Protein AF-A0A7U9RV47-F1 (afdb_monomer)

Radius of gyration: 25.27 Å; Cα contacts (8 Å, |Δi|>4): 718; chains: 1; bounding box: 62×57×69 Å

Sequence (415 aa):
MGVFWNVAVFKKQHNVDVWEIVKEFAAGENVFFILLEECELCDCEGGSILSFNEYCYADDKFAKVLSQKLEGPVMVCSIYDDSFWDYYLYKNGMELDKFSTVPDCFEPIAEEEWDQWRGNAALLAREFGCSAESLSKHLYFWKDEMGDAWEVVDFLEALGFKFPDFDDTTWEDSDDELENLNDSSRTIREVYPSNQVRFYNDYFHDDYENFQKYLENKSKAKNPIDLVADVKVDMEFVVWVRVCEDGIMQQFSTNELTSEQIVQMMNETLNGRYTYFAADFLFQGKGIYVKRLKKKVYSPYHSTLVLHQGLGNFACLFFAGDSLCCYELIGNFYTYYYVDIKELQMLSVGNVMLPETIVFQERTGIDRALHMLFSHLEYADKHLKKSSLWSAQNVFPGGRNNYNRWRRELGLLED

Foldseek 3Di:
DAFKWKKKFDAAFDPADLLVVLVVCCPDPNPQPFDSVQWDWDAFPLHIMITTDSSGNCDLVVLLVSQLRGAAKMKMKIDDRQFWIKIWIDHNNDTDAIAILAPCLQHDDDPVCNVRRQTDLVSLCVRRVFDSVQLNVLRHHDDPDDDGRCVVQVNCVRSRNAADDDDPPDDDDPPVPPVPPDPDDDDDDDDDDDDDDDDPDDPPPVPPVVVVVVCVVVLPPPDQQDQLVQFFADLVFWAKKWFAAPNDIDIDGSVGDHRSRLSVRVVCCLVPRTQKIKTKTKAWADWDQDPSNRDTRIHIFIKMWMWGADPLKIWTWIQDGVQLKIKTFFQDPCCVPPPDPVPFDWDDGRPATDTPRRIHNDCRLVSVVNSVCSVQVNPNVVVRVPDPRIDIDRLPDPPVSSSVVVCVNRPNDDD

pLDDT: mean 77.65, std 20.01, range [22.5, 98.31]

Structure (mmCIF, N/CA/C/O backbone):
data_AF-A0A7U9RV47-F1
#
_entry.id   AF-A0A7U9RV47-F1
#
loop_
_atom_site.group_PDB
_atom_site.id
_atom_site.type_symbol
_atom_site.label_atom_id
_atom_site.label_alt_id
_atom_site.label_comp_id
_atom_site.label_asym_id
_atom_site.label_entity_id
_atom_site.label_seq_id
_atom_site.pdbx_PDB_ins_code
_atom_site.Cartn_x
_atom_site.Cartn_y
_atom_site.Cartn_z
_atom_site.occupancy
_atom_site.B_iso_or_equiv
_atom_site.auth_seq_id
_atom_site.auth_comp_id
_atom_site.auth_asym_id
_atom_site.auth_atom_id
_atom_site.pdbx_PDB_model_num
ATOM 1 N N . MET A 1 1 ? -0.040 11.877 -3.008 1.00 44.81 1 MET A N 1
ATOM 2 C CA . MET A 1 1 ? -0.041 10.746 -2.074 1.00 44.81 1 MET A CA 1
ATOM 3 C C . MET A 1 1 ? -0.832 11.146 -0.860 1.00 44.81 1 MET A C 1
ATOM 5 O O . MET A 1 1 ? -0.455 12.115 -0.209 1.00 44.81 1 MET A O 1
ATOM 9 N N . GLY A 1 2 ? -1.940 10.479 -0.622 1.00 50.16 2 GLY A N 1
ATOM 10 C CA . GLY A 1 2 ? -2.659 10.502 0.635 1.00 50.16 2 GLY A CA 1
ATOM 11 C C . GLY A 1 2 ? -2.173 9.390 1.558 1.00 50.16 2 GLY A C 1
ATOM 12 O O . GLY A 1 2 ? -1.308 8.593 1.202 1.00 50.16 2 GLY A O 1
ATOM 13 N N . VAL A 1 3 ? -2.704 9.394 2.773 1.00 59.09 3 VAL A N 1
ATOM 14 C CA . VAL A 1 3 ? -2.268 8.526 3.869 1.00 59.09 3 VAL A CA 1
ATOM 15 C C . VAL A 1 3 ? -3.011 7.197 3.839 1.00 59.09 3 VAL A C 1
ATOM 17 O O . VAL A 1 3 ? -4.231 7.188 3.659 1.00 59.09 3 VAL A O 1
ATOM 20 N N . PHE A 1 4 ? -2.289 6.095 4.064 1.00 71.31 4 PHE A N 1
ATOM 21 C CA . PHE A 1 4 ? -2.884 4.798 4.377 1.00 71.31 4 PHE A CA 1
ATOM 22 C C . PHE A 1 4 ? -2.679 4.509 5.854 1.00 71.31 4 PHE A C 1
ATOM 24 O O . PHE A 1 4 ? -1.574 4.226 6.302 1.00 71.31 4 PHE A O 1
ATOM 31 N N . TRP A 1 5 ? -3.748 4.594 6.634 1.00 83.69 5 TRP A N 1
ATOM 32 C CA . TRP A 1 5 ? -3.661 4.384 8.073 1.00 83.69 5 TRP A CA 1
ATOM 33 C C . TRP A 1 5 ? -4.549 3.225 8.482 1.00 83.69 5 TRP A C 1
ATOM 35 O O . TRP A 1 5 ? -5.751 3.282 8.254 1.00 83.69 5 TRP A O 1
ATOM 45 N N . ASN A 1 6 ? -3.958 2.196 9.090 1.00 87.81 6 ASN A N 1
ATOM 46 C CA . ASN A 1 6 ? -4.654 0.986 9.513 1.00 87.81 6 ASN A CA 1
ATOM 47 C C . ASN A 1 6 ? -4.497 0.782 11.019 1.00 87.81 6 ASN A C 1
ATOM 49 O O . ASN A 1 6 ? -3.383 0.804 11.553 1.00 87.81 6 ASN A O 1
ATOM 53 N N . VAL A 1 7 ? -5.609 0.522 11.700 1.00 93.44 7 VAL A N 1
ATOM 54 C CA . VAL A 1 7 ? -5.612 0.246 13.136 1.00 93.44 7 VAL A CA 1
ATOM 55 C C . VAL A 1 7 ? -6.613 -0.849 13.478 1.00 93.44 7 VAL A C 1
ATOM 57 O O . VAL A 1 7 ? -7.729 -0.868 12.970 1.00 93.44 7 VAL A O 1
ATOM 60 N N . ALA A 1 8 ? -6.232 -1.751 14.377 1.00 95.88 8 ALA A N 1
ATOM 61 C CA . ALA A 1 8 ? -7.149 -2.684 15.013 1.00 95.88 8 ALA A CA 1
ATOM 62 C C . ALA A 1 8 ? -7.415 -2.257 16.457 1.00 95.88 8 ALA A C 1
ATOM 64 O O . ALA A 1 8 ? -6.487 -1.969 17.213 1.00 95.88 8 ALA A O 1
ATOM 65 N N . VAL A 1 9 ? -8.680 -2.271 16.862 1.00 96.69 9 VAL A N 1
ATOM 66 C CA . VAL A 1 9 ? -9.099 -2.037 18.244 1.00 96.69 9 VAL A CA 1
ATOM 67 C C . VAL A 1 9 ? -9.907 -3.213 18.772 1.00 96.69 9 VAL A C 1
ATOM 69 O O . VAL A 1 9 ? -10.769 -3.779 18.095 1.00 96.69 9 VAL A O 1
ATOM 72 N N . PHE A 1 10 ? -9.602 -3.616 20.000 1.00 96.50 10 PHE A N 1
ATOM 73 C CA . PHE A 1 10 ? -10.210 -4.773 20.651 1.00 96.50 10 PHE A CA 1
ATOM 74 C C . PHE A 1 10 ? -10.107 -4.644 22.168 1.00 96.50 10 PHE A C 1
ATOM 76 O O . PHE A 1 10 ? -9.301 -3.882 22.693 1.00 96.50 10 PHE A O 1
ATOM 83 N N . LYS A 1 11 ? -10.940 -5.378 22.910 1.00 93.50 11 LYS A N 1
ATOM 84 C CA . LYS A 1 11 ? -10.902 -5.349 24.383 1.00 93.50 11 LYS A CA 1
ATOM 85 C C . LYS A 1 11 ? -9.581 -5.900 24.916 1.00 93.50 11 LYS A C 1
ATOM 87 O O . LYS A 1 11 ? -8.905 -6.656 24.229 1.00 93.50 11 LYS A O 1
ATOM 92 N N . LYS A 1 12 ? -9.236 -5.572 26.164 1.00 92.62 12 LYS A N 1
ATOM 93 C CA . LYS A 1 12 ? -8.026 -6.111 26.802 1.00 92.62 12 LYS A CA 1
ATOM 94 C C . LYS A 1 12 ? -8.030 -7.635 26.772 1.00 92.62 12 LYS A C 1
ATOM 96 O O . LYS A 1 12 ? -9.023 -8.263 27.133 1.00 92.62 12 LYS A O 1
ATOM 101 N N . GLN A 1 13 ? -6.908 -8.192 26.345 1.00 92.44 13 GLN A N 1
ATOM 102 C CA . GLN A 1 13 ? -6.706 -9.627 26.215 1.00 92.44 13 GLN A CA 1
ATOM 103 C C . GLN A 1 13 ? -6.161 -10.180 27.533 1.00 92.44 13 GLN A C 1
ATOM 105 O O . GLN A 1 13 ? -5.263 -9.586 28.131 1.00 92.44 13 GLN A O 1
ATOM 110 N N . HIS A 1 14 ? -6.713 -11.296 28.010 1.00 89.75 14 HIS A N 1
ATOM 111 C CA . HIS A 1 14 ? -6.311 -11.882 29.292 1.00 89.75 14 HIS A CA 1
ATOM 112 C C . HIS A 1 14 ? -5.525 -13.181 29.138 1.00 89.75 14 HIS A C 1
ATOM 114 O O . HIS A 1 14 ? -4.606 -13.428 29.917 1.00 89.75 14 HIS A O 1
ATOM 120 N N . ASN A 1 15 ? -5.879 -14.008 28.155 1.00 87.44 15 ASN A N 1
ATOM 121 C CA . ASN A 1 15 ? -5.286 -15.334 27.965 1.00 87.44 15 ASN A CA 1
ATOM 122 C C . ASN A 1 15 ? -4.485 -15.451 26.667 1.00 87.44 15 ASN A C 1
ATOM 124 O O . ASN A 1 15 ? -4.010 -16.537 26.336 1.00 87.44 15 ASN A O 1
ATOM 128 N N . VAL A 1 16 ? -4.366 -14.354 25.924 1.00 90.44 16 VAL A N 1
ATOM 129 C CA . VAL A 1 16 ? -3.794 -14.325 24.584 1.00 90.44 16 VAL A CA 1
ATOM 130 C C . VAL A 1 16 ? -2.695 -13.273 24.531 1.00 90.44 16 VAL A C 1
ATOM 132 O O . VAL A 1 16 ? -2.900 -12.137 24.955 1.00 90.44 16 VAL A O 1
ATOM 135 N N . ASP A 1 17 ? -1.537 -13.659 23.999 1.00 93.12 17 ASP A N 1
ATOM 136 C CA . ASP A 1 17 ? -0.466 -12.724 23.672 1.00 93.12 17 ASP A CA 1
ATOM 137 C C . ASP A 1 17 ? -0.693 -12.179 22.258 1.00 93.12 17 ASP A C 1
ATOM 139 O O . ASP A 1 17 ? -0.588 -12.905 21.266 1.00 93.12 17 ASP A O 1
ATOM 143 N N . VAL A 1 18 ? -1.028 -10.892 22.180 1.00 93.38 18 VAL A N 1
ATOM 144 C CA . VAL A 1 18 ? -1.275 -10.197 20.913 1.00 93.38 18 VAL A CA 1
ATOM 145 C C . VAL A 1 18 ? -0.036 -10.249 20.022 1.00 93.38 18 VAL A C 1
ATOM 147 O O . VAL A 1 18 ? -0.164 -10.500 18.828 1.00 93.38 18 VAL A O 1
ATOM 150 N N . TRP A 1 19 ? 1.166 -10.069 20.576 1.00 93.50 19 TRP A N 1
ATOM 151 C CA . TRP A 1 19 ? 2.389 -9.999 19.777 1.00 93.50 19 TRP A CA 1
ATOM 152 C C . TRP A 1 19 ? 2.755 -11.334 19.144 1.00 93.50 19 TRP A C 1
ATOM 154 O O . TRP A 1 19 ? 3.261 -11.350 18.025 1.00 93.50 19 TRP A O 1
ATOM 164 N N . GLU A 1 20 ? 2.472 -12.451 19.810 1.00 93.25 20 GLU A N 1
ATOM 165 C CA . GLU A 1 20 ? 2.665 -13.773 19.208 1.00 93.25 20 GLU A CA 1
ATOM 166 C C . GLU A 1 20 ? 1.731 -13.991 18.009 1.00 93.25 20 GLU A C 1
ATOM 168 O O . GLU A 1 20 ? 2.151 -14.569 17.010 1.00 93.25 20 GLU A O 1
ATOM 173 N N . ILE A 1 21 ? 0.508 -13.448 18.048 1.00 93.44 21 ILE A N 1
ATOM 174 C CA . ILE A 1 21 ? -0.413 -13.479 16.901 1.00 93.44 21 ILE A CA 1
ATOM 175 C C . ILE A 1 21 ? 0.097 -12.597 15.759 1.00 93.44 21 ILE A C 1
ATOM 177 O O . ILE A 1 21 ? 0.108 -13.036 14.611 1.00 93.44 21 ILE A O 1
ATOM 181 N N . VAL A 1 22 ? 0.541 -11.368 16.049 1.00 91.06 22 VAL A N 1
ATOM 182 C CA . VAL A 1 22 ? 1.071 -10.476 15.000 1.00 91.06 22 VAL A CA 1
ATOM 183 C C . VAL A 1 22 ? 2.312 -11.093 14.346 1.00 91.06 22 VAL A C 1
ATOM 185 O O . VAL A 1 22 ? 2.424 -11.085 13.123 1.00 91.06 22 VAL A O 1
ATOM 188 N N . LYS A 1 23 ? 3.209 -11.707 15.131 1.00 91.00 23 LYS A N 1
ATOM 189 C CA . LYS A 1 23 ? 4.365 -12.456 14.606 1.00 91.00 23 LYS A CA 1
ATOM 190 C C . LYS A 1 23 ? 3.951 -13.639 13.739 1.00 91.00 23 LYS A C 1
ATOM 192 O O . LYS A 1 23 ? 4.592 -13.880 12.723 1.00 91.00 23 LYS A O 1
ATOM 197 N N . GLU A 1 24 ? 2.905 -14.372 14.124 1.00 90.50 24 GLU A N 1
ATOM 198 C CA . GLU A 1 24 ? 2.354 -15.468 13.318 1.00 90.50 24 GLU A CA 1
ATOM 199 C C . GLU A 1 24 ? 1.878 -14.957 11.950 1.00 90.50 24 GLU A C 1
ATOM 201 O O . GLU A 1 24 ? 2.196 -15.567 10.934 1.00 90.50 24 GLU A O 1
ATOM 206 N N . PHE A 1 25 ? 1.173 -13.821 11.908 1.00 85.50 25 PHE A N 1
ATOM 207 C CA . PHE A 1 25 ? 0.690 -13.226 10.656 1.00 85.50 25 PHE A CA 1
ATOM 208 C C . PHE A 1 25 ? 1.792 -12.600 9.795 1.00 85.50 25 PHE A C 1
ATOM 210 O O . PHE A 1 25 ? 1.687 -12.635 8.571 1.00 85.50 25 PHE A O 1
ATOM 217 N N . ALA A 1 26 ? 2.849 -12.072 10.414 1.00 80.81 26 ALA A N 1
ATOM 218 C CA . ALA A 1 26 ? 4.015 -11.541 9.710 1.00 80.81 26 ALA A CA 1
ATOM 219 C C . ALA A 1 26 ? 4.980 -12.639 9.212 1.00 80.81 26 ALA A C 1
ATOM 221 O O . ALA A 1 26 ? 5.882 -12.360 8.423 1.00 80.81 26 ALA A O 1
ATOM 222 N N . ALA A 1 27 ? 4.831 -13.885 9.674 1.00 76.38 27 ALA A N 1
ATOM 223 C CA . ALA A 1 27 ? 5.689 -14.999 9.283 1.00 76.38 27 ALA A CA 1
ATOM 224 C C . ALA A 1 27 ? 5.251 -15.653 7.955 1.00 76.38 27 ALA A C 1
ATOM 226 O O . ALA A 1 27 ? 4.085 -15.628 7.563 1.00 76.38 27 ALA A O 1
ATOM 227 N N . GLY A 1 28 ? 6.191 -16.316 7.274 1.00 73.88 28 GLY A N 1
ATOM 228 C CA . GLY A 1 28 ? 5.912 -17.056 6.037 1.00 73.88 28 GLY A CA 1
ATOM 229 C C . GLY A 1 28 ? 5.683 -16.136 4.836 1.00 73.88 28 GLY A C 1
ATOM 230 O O . GLY A 1 28 ? 6.508 -15.271 4.568 1.00 73.88 28 GLY A O 1
ATOM 231 N N . GLU A 1 29 ? 4.583 -16.340 4.105 1.00 65.00 29 GLU A N 1
ATOM 232 C CA . GLU A 1 29 ? 4.224 -15.540 2.918 1.00 65.00 29 GLU A CA 1
ATOM 233 C C . GLU A 1 29 ? 3.811 -14.096 3.253 1.00 65.00 29 GLU A C 1
ATOM 235 O O . GLU A 1 29 ? 3.704 -13.288 2.336 1.00 65.00 29 GLU A O 1
ATOM 240 N N . ASN A 1 30 ? 3.587 -13.771 4.539 1.00 73.00 30 ASN A N 1
ATOM 241 C CA . ASN A 1 30 ? 3.164 -12.450 5.024 1.00 73.00 30 ASN A CA 1
ATOM 242 C C . ASN A 1 30 ? 2.095 -11.810 4.122 1.00 73.00 30 ASN A C 1
ATOM 244 O O . ASN A 1 30 ? 2.255 -10.707 3.602 1.00 73.00 30 ASN A O 1
ATOM 248 N N . VAL A 1 31 ? 0.990 -12.534 3.928 1.00 71.81 31 VAL A N 1
ATOM 249 C CA . VAL A 1 31 ? -0.105 -12.148 3.020 1.00 71.81 31 VAL A CA 1
ATOM 250 C C . VAL A 1 31 ? -0.736 -10.793 3.360 1.00 71.81 31 VAL A C 1
ATOM 252 O O . VAL A 1 31 ? -1.388 -10.192 2.512 1.00 71.81 31 VAL A O 1
ATOM 255 N N . PHE A 1 32 ? -0.539 -10.316 4.592 1.00 73.56 32 PHE A N 1
ATOM 256 C CA . PHE A 1 32 ? -1.036 -9.033 5.079 1.00 73.56 32 PHE A CA 1
ATOM 257 C C . PHE A 1 32 ? 0.012 -7.916 5.029 1.00 73.56 32 PHE A C 1
ATOM 259 O O . PHE A 1 32 ? -0.303 -6.795 5.407 1.00 73.56 32 PHE A O 1
ATOM 266 N N . PHE A 1 33 ? 1.237 -8.192 4.570 1.00 69.88 33 PHE A N 1
ATOM 267 C CA . PHE A 1 33 ? 2.335 -7.223 4.486 1.00 69.88 33 PHE A CA 1
ATOM 268 C C . PHE A 1 33 ? 2.635 -6.511 5.815 1.00 69.88 33 PHE A C 1
ATOM 270 O O . PHE A 1 33 ? 2.919 -5.316 5.838 1.00 69.88 33 PHE A O 1
ATOM 277 N N . ILE A 1 34 ? 2.571 -7.239 6.930 1.00 76.44 34 ILE A N 1
ATOM 278 C CA . ILE A 1 34 ? 2.836 -6.700 8.267 1.00 76.44 34 ILE A CA 1
ATOM 279 C C . ILE A 1 34 ? 4.344 -6.525 8.464 1.00 76.44 34 ILE A C 1
ATOM 281 O O . ILE A 1 34 ? 5.099 -7.488 8.321 1.00 76.44 34 ILE A O 1
ATOM 285 N N . LEU A 1 35 ? 4.768 -5.322 8.853 1.00 77.38 35 LEU A N 1
ATOM 286 C CA . LEU A 1 35 ? 6.134 -5.024 9.297 1.00 77.38 35 LEU A CA 1
ATOM 287 C C . LEU A 1 35 ? 6.144 -4.897 10.824 1.00 77.38 35 LEU A C 1
ATOM 289 O O . LEU A 1 35 ? 5.537 -3.983 11.383 1.00 77.38 35 LEU A O 1
ATOM 293 N N . LEU A 1 36 ? 6.789 -5.841 11.516 1.00 81.50 36 LEU A N 1
ATOM 294 C CA . LEU A 1 36 ? 6.708 -5.950 12.981 1.00 81.50 36 LEU A CA 1
ATOM 295 C C . LEU A 1 36 ? 7.310 -4.737 13.694 1.00 81.50 36 LEU A C 1
ATOM 297 O O . LEU A 1 36 ? 6.787 -4.303 14.716 1.00 81.50 36 LEU A O 1
ATOM 301 N N . GLU A 1 37 ? 8.395 -4.201 13.150 1.00 80.94 37 GLU A N 1
ATOM 302 C CA . GLU A 1 37 ? 9.115 -3.023 13.628 1.00 80.94 37 GLU A CA 1
ATOM 303 C C . GLU A 1 37 ? 8.313 -1.719 13.525 1.00 80.94 37 GLU A C 1
ATOM 305 O O . GLU A 1 37 ? 8.611 -0.771 14.248 1.00 80.94 37 GLU A O 1
ATOM 310 N N . GLU A 1 38 ? 7.284 -1.684 12.676 1.00 78.12 38 GLU A N 1
ATOM 311 C CA . GLU A 1 38 ? 6.388 -0.536 12.489 1.00 78.12 38 GLU A CA 1
ATOM 312 C C . GLU A 1 38 ? 5.027 -0.727 13.179 1.00 78.12 38 GLU A C 1
ATOM 314 O O . GLU A 1 38 ? 4.178 0.165 13.157 1.00 78.12 38 GLU A O 1
ATOM 319 N N . CYS A 1 39 ? 4.796 -1.886 13.801 1.00 86.56 39 CYS A N 1
ATOM 320 C CA . CYS A 1 39 ? 3.589 -2.124 14.577 1.00 86.56 39 CYS A CA 1
ATOM 321 C C . CYS A 1 39 ? 3.717 -1.512 15.977 1.00 86.56 39 CYS A C 1
ATOM 323 O O . CYS A 1 39 ? 4.729 -1.668 16.661 1.00 86.56 39 CYS A O 1
ATOM 325 N N . GLU A 1 40 ? 2.644 -0.890 16.458 1.00 89.19 40 GLU A N 1
ATOM 326 C CA . GLU A 1 40 ? 2.582 -0.327 17.807 1.00 89.19 40 GLU A CA 1
ATOM 327 C C . GLU A 1 40 ? 1.350 -0.854 18.538 1.00 89.19 40 GLU A C 1
ATOM 329 O O . GLU A 1 40 ? 0.223 -0.697 18.070 1.00 89.19 40 GLU A O 1
ATOM 334 N N . LEU A 1 41 ? 1.556 -1.445 19.716 1.00 92.06 41 LEU A N 1
ATOM 335 C CA . LEU A 1 41 ? 0.477 -1.875 20.601 1.00 92.06 41 LEU A CA 1
ATOM 336 C C . LEU A 1 41 ? 0.392 -0.933 21.803 1.00 92.06 41 LEU A C 1
ATOM 338 O O . LEU A 1 41 ? 1.345 -0.809 22.573 1.00 92.06 41 LEU A O 1
ATOM 342 N N . CYS A 1 42 ? -0.765 -0.303 21.985 1.00 90.88 42 CYS A N 1
ATOM 343 C CA . CYS A 1 42 ? -1.043 0.595 23.097 1.00 90.88 42 CYS A CA 1
ATOM 344 C C . CYS A 1 42 ? -2.299 0.153 23.853 1.00 90.88 42 CYS A C 1
ATOM 346 O O . CYS A 1 42 ? -3.328 -0.132 23.246 1.00 90.88 42 CYS A O 1
ATOM 348 N N . ASP A 1 43 ? -2.239 0.145 25.183 1.00 90.06 43 ASP A N 1
ATOM 349 C CA . ASP A 1 43 ? -3.409 -0.094 26.025 1.00 90.06 43 ASP A CA 1
ATOM 350 C C . ASP A 1 43 ? -4.059 1.222 26.454 1.00 90.06 43 ASP A C 1
ATOM 352 O O . ASP A 1 43 ? -3.398 2.166 26.886 1.00 90.06 43 ASP A O 1
ATOM 356 N N . CYS A 1 44 ? -5.386 1.244 26.423 1.00 87.81 44 CYS A N 1
ATOM 357 C CA . CYS A 1 44 ? -6.215 2.364 26.843 1.00 87.81 44 CYS A CA 1
ATOM 358 C C . CYS A 1 44 ? -7.337 1.882 27.785 1.00 87.81 44 CYS A C 1
ATOM 360 O O . CYS A 1 44 ? -7.316 0.755 28.297 1.00 87.81 44 CYS A O 1
ATOM 362 N N . GLU A 1 45 ? -8.304 2.750 28.088 1.00 84.19 45 GLU A N 1
ATOM 363 C CA . GLU A 1 45 ? -9.445 2.394 28.940 1.00 84.19 45 GLU A CA 1
ATOM 364 C C . GLU A 1 45 ? -10.383 1.396 28.241 1.00 84.19 45 GLU A C 1
ATOM 366 O O . GLU A 1 45 ? -10.752 0.388 28.844 1.00 84.19 45 GLU A O 1
ATOM 371 N N . GLY A 1 46 ? -10.703 1.627 26.961 1.00 84.88 46 GLY A N 1
ATOM 372 C CA . GLY A 1 46 ? -11.605 0.782 26.169 1.00 84.88 46 GLY A CA 1
ATOM 373 C C . GLY A 1 46 ? -11.027 -0.574 25.748 1.00 84.88 46 GLY A C 1
ATOM 374 O O . GLY A 1 46 ? -11.781 -1.493 25.420 1.00 84.88 46 GLY A O 1
ATOM 375 N N . GLY A 1 47 ? -9.704 -0.740 25.799 1.00 92.81 47 GLY A N 1
ATOM 376 C CA . GLY A 1 47 ? -9.043 -1.964 25.362 1.00 92.81 47 GLY A CA 1
ATOM 377 C C . GLY A 1 47 ? -7.610 -1.730 24.913 1.00 92.81 47 GLY A C 1
ATOM 378 O O . GLY A 1 47 ? -6.889 -0.948 25.529 1.00 92.81 47 GLY A O 1
ATOM 379 N N . SER A 1 48 ? -7.223 -2.401 23.840 1.00 94.88 48 SER A N 1
ATOM 380 C CA . SER A 1 48 ? -5.931 -2.260 23.183 1.00 94.88 48 SER A CA 1
ATOM 381 C C . SER A 1 48 ? -6.130 -1.719 21.766 1.00 94.88 48 SER A C 1
ATOM 383 O O . SER A 1 48 ? -7.128 -2.017 21.104 1.00 94.88 48 SER A O 1
ATOM 385 N N . ILE A 1 49 ? -5.175 -0.909 21.329 1.00 95.12 49 ILE A N 1
ATOM 386 C CA . ILE A 1 49 ? -5.067 -0.312 20.002 1.00 95.12 49 ILE A CA 1
ATOM 387 C C . ILE A 1 49 ? -3.789 -0.870 19.383 1.00 95.12 49 ILE A C 1
ATOM 389 O O . ILE A 1 49 ? -2.704 -0.665 19.925 1.00 95.12 49 ILE A O 1
ATOM 393 N N . LEU A 1 50 ? -3.918 -1.578 18.268 1.00 94.00 50 LEU A N 1
ATOM 394 C CA . LEU A 1 50 ? -2.810 -2.106 17.485 1.00 94.00 50 LEU A CA 1
ATOM 395 C C . LEU A 1 50 ? -2.730 -1.322 16.174 1.00 94.00 50 LEU A C 1
ATOM 397 O O . LEU A 1 50 ? -3.589 -1.474 15.309 1.00 94.00 50 LEU A O 1
ATOM 401 N N . SER A 1 51 ? -1.727 -0.458 16.054 1.00 90.38 51 SER A N 1
ATOM 402 C CA . SER A 1 51 ? -1.429 0.269 14.817 1.00 90.38 51 SER A CA 1
ATOM 403 C C . SER A 1 51 ? -0.507 -0.573 13.946 1.00 90.38 51 SER A C 1
ATOM 405 O O . SER A 1 51 ? 0.406 -1.215 14.470 1.00 90.38 51 SER A O 1
ATOM 407 N N . PHE A 1 52 ? -0.740 -0.555 12.637 1.00 84.56 52 PHE A N 1
ATOM 408 C CA . PHE A 1 52 ? 0.067 -1.283 11.659 1.00 84.56 52 PHE A CA 1
ATOM 409 C C . PHE A 1 52 ? 0.852 -0.326 10.764 1.00 84.56 52 PHE A C 1
ATOM 411 O O . PHE A 1 52 ? 0.561 0.871 10.708 1.00 84.56 52 PHE A O 1
ATOM 418 N N . ASN A 1 53 ? 1.798 -0.886 10.012 1.00 72.50 53 ASN A N 1
ATOM 419 C CA . ASN A 1 53 ? 2.425 -0.198 8.894 1.00 72.50 53 ASN A CA 1
ATOM 420 C C . ASN A 1 53 ? 1.387 0.200 7.830 1.00 72.50 53 ASN A C 1
ATOM 422 O O . ASN A 1 53 ? 0.359 -0.459 7.650 1.00 72.50 53 ASN A O 1
ATOM 426 N N . GLU A 1 54 ? 1.676 1.264 7.085 1.00 60.72 54 GLU A N 1
ATOM 427 C CA . GLU A 1 54 ? 0.736 1.849 6.117 1.00 60.72 54 GLU A CA 1
ATOM 428 C C . GLU A 1 54 ? 0.296 0.882 5.004 1.00 60.72 54 GLU A C 1
ATOM 430 O O . GLU A 1 54 ? -0.833 0.951 4.522 1.00 60.72 54 GLU A O 1
ATOM 435 N N . TYR A 1 55 ? 1.166 -0.056 4.620 1.00 60.88 55 TYR A N 1
ATOM 436 C CA . TYR A 1 55 ? 0.892 -1.059 3.582 1.00 60.88 55 TYR A CA 1
ATOM 437 C C . TYR A 1 55 ? 0.278 -2.356 4.087 1.00 60.88 55 TYR A C 1
ATOM 439 O O . TYR A 1 55 ? 0.072 -3.272 3.287 1.00 60.88 55 TYR A O 1
ATOM 447 N N . CYS A 1 56 ? -0.037 -2.437 5.379 1.00 69.25 56 CYS A N 1
ATOM 448 C CA . CYS A 1 56 ? -0.752 -3.580 5.911 1.00 69.25 56 CYS A CA 1
ATOM 449 C C . CYS A 1 56 ? -2.083 -3.749 5.161 1.00 69.25 56 CYS A C 1
ATOM 451 O O . CYS A 1 56 ? -2.890 -2.820 5.075 1.00 69.25 56 CYS A O 1
ATOM 453 N N . TYR A 1 57 ? -2.315 -4.942 4.617 1.00 68.44 57 TYR A N 1
ATOM 454 C CA . TYR A 1 57 ? -3.587 -5.337 4.015 1.00 68.44 57 TYR A CA 1
ATOM 455 C C . TYR A 1 57 ? -4.597 -5.623 5.133 1.00 68.44 57 TYR A C 1
ATOM 457 O O . TYR A 1 57 ? -4.933 -6.769 5.424 1.00 68.44 57 TYR A O 1
ATOM 465 N N . ALA A 1 58 ? -5.058 -4.564 5.795 1.00 72.50 58 ALA A N 1
ATOM 466 C CA . ALA A 1 58 ? -5.985 -4.631 6.918 1.00 72.50 58 ALA A CA 1
ATOM 467 C C . ALA A 1 58 ? -7.453 -4.719 6.444 1.00 72.50 58 ALA A C 1
ATOM 469 O O . ALA A 1 58 ? -8.315 -3.972 6.894 1.00 72.50 58 ALA A O 1
ATOM 470 N N . ASP A 1 59 ? -7.724 -5.626 5.504 1.00 75.44 59 ASP A N 1
ATOM 471 C CA . ASP A 1 59 ? -9.042 -5.825 4.898 1.00 75.44 59 ASP A CA 1
ATOM 472 C C . ASP A 1 59 ? -10.005 -6.643 5.793 1.00 75.44 59 ASP A C 1
ATOM 474 O O . ASP A 1 59 ? -9.715 -6.992 6.947 1.00 75.44 59 ASP A O 1
ATOM 478 N N . ASP A 1 60 ? -11.179 -6.980 5.253 1.00 85.25 60 ASP A N 1
ATOM 479 C CA . ASP A 1 60 ? -12.177 -7.817 5.923 1.00 85.25 60 ASP A CA 1
ATOM 480 C C . ASP A 1 60 ? -11.607 -9.182 6.350 1.00 85.25 60 ASP A C 1
ATOM 482 O O . ASP A 1 60 ? -11.921 -9.690 7.436 1.00 85.25 60 ASP A O 1
ATOM 486 N N . LYS A 1 61 ? -10.723 -9.775 5.534 1.00 87.25 61 LYS A N 1
ATOM 487 C CA . LYS A 1 61 ? -10.065 -11.049 5.843 1.00 87.25 61 LYS A CA 1
ATOM 488 C C . LYS A 1 61 ? -9.131 -10.889 7.026 1.00 87.25 61 LYS A C 1
ATOM 490 O O . LYS A 1 61 ? -9.134 -11.772 7.888 1.00 87.25 61 LYS A O 1
ATOM 495 N N . PHE A 1 62 ? -8.374 -9.796 7.095 1.00 89.00 62 PHE A N 1
ATOM 496 C CA . PHE A 1 62 ? -7.505 -9.518 8.232 1.00 89.00 62 PHE A CA 1
ATOM 497 C C . PHE A 1 62 ? -8.309 -9.383 9.532 1.00 89.00 62 PHE A C 1
ATOM 499 O O . PHE A 1 62 ? -8.042 -10.101 10.502 1.00 89.00 62 PHE A O 1
ATOM 506 N N . ALA A 1 63 ? -9.366 -8.561 9.534 1.00 93.69 63 ALA A N 1
ATOM 507 C CA . ALA A 1 63 ? -10.262 -8.411 10.685 1.00 93.69 63 ALA A CA 1
ATOM 508 C C . ALA A 1 63 ? -10.847 -9.762 11.133 1.00 93.69 63 ALA A C 1
ATOM 510 O O . ALA A 1 63 ? -10.872 -10.100 12.325 1.00 93.69 63 ALA A O 1
ATOM 511 N N . LYS A 1 64 ? -11.259 -10.585 10.164 1.00 95.19 64 LYS A N 1
ATOM 512 C CA . LYS A 1 64 ? -11.791 -11.924 10.398 1.00 95.19 64 LYS A CA 1
ATOM 513 C C . LYS A 1 64 ? -10.784 -12.843 11.077 1.00 95.19 64 LYS A C 1
ATOM 515 O O . LYS A 1 64 ? -11.127 -13.412 12.116 1.00 95.19 64 LYS A O 1
ATOM 520 N N . VAL A 1 65 ? -9.582 -13.018 10.521 1.00 94.38 65 VAL A N 1
ATOM 521 C CA . VAL A 1 65 ? -8.585 -13.947 11.086 1.00 94.38 65 VAL A CA 1
ATOM 522 C C . VAL A 1 65 ? -8.069 -13.465 12.438 1.00 94.38 65 VAL A C 1
ATOM 524 O O . VAL A 1 65 ? -7.897 -14.277 13.347 1.00 94.38 65 VAL A O 1
ATOM 527 N N . LEU A 1 66 ? -7.923 -12.150 12.623 1.00 94.81 66 LEU A N 1
ATOM 528 C CA . LEU A 1 66 ? -7.531 -11.567 13.903 1.00 94.81 66 LEU A CA 1
ATOM 529 C C . LEU A 1 66 ? -8.588 -11.858 14.985 1.00 94.81 66 LEU A C 1
ATOM 531 O O . LEU A 1 66 ? -8.255 -12.324 16.075 1.00 94.81 66 LEU A O 1
ATOM 535 N N . SER A 1 67 ? -9.879 -11.713 14.661 1.00 97.19 67 SER A N 1
ATOM 536 C CA . SER A 1 67 ? -10.987 -12.016 15.585 1.00 97.19 67 SER A CA 1
ATOM 537 C C . SER A 1 67 ? -11.140 -13.495 15.962 1.00 97.19 67 SER A C 1
ATOM 539 O O . SER A 1 67 ? -11.854 -13.813 16.910 1.00 97.19 67 SER A O 1
ATOM 541 N N . GLN A 1 68 ? -10.534 -14.418 15.208 1.00 97.00 68 GLN A N 1
ATOM 542 C CA . GLN A 1 68 ? -10.524 -15.847 15.550 1.00 97.00 68 GLN A CA 1
ATOM 543 C C . GLN A 1 68 ? -9.488 -16.167 16.629 1.00 97.00 68 GLN A C 1
ATOM 545 O O . GLN A 1 68 ? -9.608 -17.184 17.312 1.00 97.00 68 GLN A O 1
ATOM 550 N N . LYS A 1 69 ? -8.459 -15.323 16.745 1.00 96.00 69 LYS A N 1
ATOM 551 C CA . LYS A 1 69 ? -7.332 -15.496 17.662 1.00 96.00 69 LYS A CA 1
ATOM 552 C C . LYS A 1 69 ? -7.505 -14.675 18.941 1.00 96.00 69 LYS A C 1
ATOM 554 O O . LYS A 1 69 ? -7.051 -15.110 19.995 1.00 96.00 69 LYS A O 1
ATOM 559 N N . LEU A 1 70 ? -8.160 -13.516 18.849 1.00 95.94 70 LEU A N 1
ATOM 560 C CA . LEU A 1 70 ? -8.406 -12.617 19.975 1.00 95.94 70 LEU A CA 1
ATOM 561 C C . LEU A 1 70 ? -9.735 -12.892 20.690 1.00 95.94 70 LEU A C 1
ATOM 563 O O . LEU A 1 70 ? -10.710 -13.378 20.120 1.00 95.94 70 LEU A O 1
ATOM 567 N N . GLU A 1 71 ? -9.779 -12.528 21.967 1.00 93.56 71 GLU A N 1
ATOM 568 C CA . GLU A 1 71 ? -10.974 -12.551 22.795 1.00 93.56 71 GLU A CA 1
ATOM 569 C C . GLU A 1 71 ? -11.917 -11.397 22.421 1.00 93.56 71 GLU A C 1
ATOM 571 O O . GLU A 1 71 ? -11.572 -10.218 22.537 1.00 93.56 71 GLU A O 1
ATOM 576 N N . GLY A 1 72 ? -13.159 -11.736 22.068 1.00 93.88 72 GLY A N 1
ATOM 577 C CA . GLY A 1 72 ? -14.234 -10.759 21.897 1.00 93.88 72 GLY A CA 1
ATOM 578 C C . GLY A 1 72 ? -14.276 -10.094 20.513 1.00 93.88 72 GLY A C 1
ATOM 579 O O . GLY A 1 72 ? -13.806 -10.672 19.536 1.00 93.88 72 GLY A O 1
ATOM 580 N N . PRO A 1 73 ? -14.961 -8.941 20.395 1.00 96.38 73 PRO A N 1
ATOM 581 C CA . PRO A 1 73 ? -15.055 -8.210 19.137 1.00 96.38 73 PRO A CA 1
ATOM 582 C C . PRO A 1 73 ? -13.726 -7.523 18.785 1.00 96.38 73 PRO A C 1
ATOM 584 O O . PRO A 1 73 ? -13.101 -6.900 19.646 1.00 96.38 73 PRO A O 1
ATOM 587 N N . VAL A 1 74 ? -13.350 -7.607 17.511 1.00 97.69 74 VAL A N 1
ATOM 588 C CA . VAL A 1 74 ? -12.203 -6.938 16.890 1.00 97.69 74 VAL A CA 1
ATOM 589 C C . VAL A 1 74 ? -12.727 -6.046 15.778 1.00 97.69 74 VAL A C 1
ATOM 591 O O . VAL A 1 74 ? -13.436 -6.520 14.890 1.00 97.69 74 VAL A O 1
ATOM 594 N N . MET A 1 75 ? -12.384 -4.765 15.837 1.00 97.62 75 MET A N 1
ATOM 595 C CA . MET A 1 75 ? -12.663 -3.801 14.780 1.00 97.62 75 MET A CA 1
ATOM 596 C C . MET A 1 75 ? -11.353 -3.414 14.111 1.00 97.62 75 MET A C 1
ATOM 598 O O . MET A 1 75 ? -10.399 -3.078 14.807 1.00 97.62 75 MET A O 1
ATOM 602 N N . VAL A 1 76 ? -11.317 -3.450 12.786 1.00 96.06 76 VAL A N 1
ATOM 603 C CA . VAL A 1 76 ? -10.214 -2.910 11.988 1.00 96.06 76 VAL A CA 1
ATOM 604 C C . VAL A 1 76 ? -10.740 -1.695 11.247 1.00 96.06 76 VAL A C 1
ATOM 606 O O . VAL A 1 76 ? -11.766 -1.816 10.584 1.00 96.06 76 VAL A O 1
ATOM 609 N N . CYS A 1 77 ? -10.074 -0.553 11.401 1.00 94.62 77 CYS A N 1
ATOM 610 C CA . CYS A 1 77 ? -10.397 0.690 10.711 1.00 94.62 77 CYS A CA 1
ATOM 611 C C . CYS A 1 77 ? -9.262 1.078 9.769 1.00 94.62 77 CYS A C 1
ATOM 613 O O . CYS A 1 77 ? -8.089 0.968 10.149 1.00 94.62 77 CYS A O 1
ATOM 615 N N . SER A 1 78 ? -9.625 1.621 8.609 1.00 89.00 78 SER A N 1
ATOM 616 C CA . SER A 1 78 ? -8.664 2.046 7.596 1.00 89.00 78 SER A CA 1
ATOM 617 C C . SER A 1 78 ? -9.000 3.427 7.033 1.00 89.00 78 SER A C 1
ATOM 619 O O . SER A 1 78 ? -10.166 3.756 6.825 1.00 89.00 78 SER A O 1
ATOM 621 N N . ILE A 1 79 ? -7.972 4.240 6.782 1.00 86.00 79 ILE A N 1
ATOM 622 C CA . ILE A 1 79 ? -8.029 5.436 5.928 1.00 86.00 79 ILE A CA 1
ATOM 623 C C . ILE A 1 79 ? -7.343 5.097 4.608 1.00 86.00 79 ILE A C 1
ATOM 625 O O . ILE A 1 79 ? -6.236 4.557 4.616 1.00 86.00 79 ILE A O 1
ATOM 629 N N . TYR A 1 80 ? -7.969 5.465 3.490 1.00 75.19 80 TYR A N 1
ATOM 630 C CA . TYR A 1 80 ? -7.413 5.265 2.153 1.00 75.19 80 TYR A CA 1
ATOM 631 C C . TYR A 1 80 ? -7.139 6.602 1.484 1.00 75.19 80 TYR A C 1
ATOM 633 O O . TYR A 1 80 ? -8.071 7.350 1.191 1.00 75.19 80 TYR A O 1
ATOM 641 N N . ASP A 1 81 ? -5.866 6.881 1.208 1.00 73.44 81 ASP A N 1
ATOM 642 C CA . ASP A 1 81 ? -5.414 8.076 0.485 1.00 73.44 81 ASP A CA 1
ATOM 643 C C . ASP A 1 81 ? -5.973 9.389 1.079 1.00 73.44 81 ASP A C 1
ATOM 645 O O . ASP A 1 81 ? -6.262 10.330 0.344 1.00 73.44 81 ASP A O 1
ATOM 649 N N . ASP A 1 82 ? -6.184 9.437 2.402 1.00 74.88 82 ASP A N 1
ATOM 650 C CA . ASP A 1 82 ? -6.863 10.545 3.113 1.00 74.88 82 ASP A CA 1
ATOM 651 C C . ASP A 1 82 ? -8.268 10.903 2.556 1.00 74.88 82 ASP A C 1
ATOM 653 O O . ASP A 1 82 ? -8.810 11.973 2.822 1.00 74.88 82 ASP A O 1
ATOM 657 N N . SER A 1 83 ? -8.866 10.009 1.760 1.00 78.12 83 SER A N 1
ATOM 658 C CA . SER A 1 83 ? -10.040 10.283 0.918 1.00 78.12 83 SER A CA 1
ATOM 659 C C . SER A 1 83 ? -11.347 9.722 1.470 1.00 78.12 83 SER A C 1
ATOM 661 O O . SER A 1 83 ? -12.414 10.216 1.120 1.00 78.12 83 SER A O 1
ATOM 663 N N . PHE A 1 84 ? -11.284 8.677 2.293 1.00 84.62 84 PHE A N 1
ATOM 664 C CA . PHE A 1 84 ? -12.415 8.107 3.027 1.00 84.62 84 PHE A CA 1
ATOM 665 C C . PHE A 1 84 ? -11.891 7.200 4.146 1.00 84.62 84 PHE A C 1
ATOM 667 O O . PHE A 1 84 ? -10.694 6.894 4.196 1.00 84.62 84 PHE A O 1
ATOM 674 N N . TRP A 1 85 ? -12.785 6.767 5.034 1.00 91.44 85 TRP A N 1
ATOM 675 C CA . TRP A 1 85 ? -12.465 5.764 6.042 1.00 91.44 85 TRP A CA 1
ATOM 676 C C . TRP A 1 85 ? -13.555 4.699 6.128 1.00 91.44 85 TRP A C 1
ATOM 678 O O . TRP A 1 85 ? -14.725 4.951 5.819 1.00 91.44 85 TRP A O 1
ATOM 688 N N . ASP A 1 86 ? -13.158 3.504 6.544 1.00 92.94 86 ASP A N 1
ATOM 689 C CA . ASP A 1 86 ? -14.046 2.364 6.728 1.00 92.94 86 ASP A CA 1
ATOM 690 C C . ASP A 1 86 ? -13.702 1.579 8.002 1.00 92.94 86 ASP A C 1
ATOM 692 O O . ASP A 1 86 ? -12.716 1.861 8.694 1.00 92.94 86 ASP A O 1
ATOM 696 N N . TYR A 1 87 ? -14.565 0.622 8.346 1.00 96.31 87 TYR A N 1
ATOM 697 C CA . TYR A 1 87 ? -14.217 -0.429 9.292 1.00 96.31 87 TYR A CA 1
ATOM 698 C C . TYR A 1 87 ? -14.901 -1.760 8.992 1.00 96.31 87 TYR A C 1
ATOM 700 O O . TYR A 1 87 ? -16.017 -1.819 8.463 1.00 96.31 87 TYR A O 1
ATOM 708 N N . TYR A 1 88 ? -14.276 -2.825 9.494 1.00 96.50 88 TYR A N 1
ATOM 709 C CA . TYR A 1 88 ? -14.843 -4.167 9.598 1.00 96.50 88 TYR A CA 1
ATOM 710 C C . TYR A 1 88 ? -14.858 -4.624 11.057 1.00 96.50 88 TYR A C 1
ATOM 712 O O . TYR A 1 88 ? -13.830 -4.598 11.735 1.00 96.50 88 TYR A O 1
ATOM 720 N N . LEU A 1 89 ? -16.019 -5.066 11.551 1.00 97.88 89 LEU A N 1
ATOM 721 C CA . LEU A 1 89 ? -16.183 -5.595 12.904 1.00 97.88 89 LEU A CA 1
ATOM 722 C C . LEU A 1 89 ? -16.445 -7.098 12.864 1.00 97.88 89 LEU A C 1
ATOM 724 O O . LEU A 1 89 ? -17.464 -7.555 12.347 1.00 97.88 89 LEU A O 1
ATOM 728 N N . TYR A 1 90 ? -15.571 -7.861 13.511 1.00 98.31 90 TYR A N 1
ATOM 729 C CA . TYR A 1 90 ? -15.652 -9.312 13.571 1.00 98.31 90 TYR A CA 1
ATOM 730 C C . TYR A 1 90 ? -15.572 -9.839 15.003 1.00 98.31 90 TYR A C 1
ATOM 732 O O . TYR A 1 90 ? -14.980 -9.231 15.891 1.00 98.31 90 TYR A O 1
ATOM 740 N N . LYS A 1 91 ? -16.159 -11.013 15.238 1.00 97.75 91 LYS A N 1
ATOM 741 C CA . LYS A 1 91 ? -16.057 -11.740 16.510 1.00 97.75 91 LYS A CA 1
ATOM 742 C C . LYS A 1 91 ? -16.034 -13.234 16.243 1.00 97.75 91 LYS A C 1
ATOM 744 O O . LYS A 1 91 ? -16.976 -13.766 15.658 1.00 97.75 91 LYS A O 1
ATOM 749 N N . ASN A 1 92 ? -14.978 -13.920 16.680 1.00 95.94 92 ASN A N 1
ATOM 750 C CA . ASN A 1 92 ? -14.781 -15.353 16.434 1.00 95.94 92 ASN A CA 1
ATOM 751 C C . ASN A 1 92 ? -14.893 -15.729 14.938 1.00 95.94 92 ASN A C 1
ATOM 753 O O . ASN A 1 92 ? -15.445 -16.774 14.589 1.00 95.94 92 ASN A O 1
ATOM 757 N N . GLY A 1 93 ? -14.424 -14.858 14.039 1.00 95.75 93 GLY A N 1
ATOM 758 C CA . GLY A 1 93 ? -14.469 -15.052 12.588 1.00 95.75 93 GLY A CA 1
ATOM 759 C C . GLY A 1 93 ? -15.825 -14.803 11.915 1.00 95.75 93 GLY A C 1
ATOM 760 O O . GLY A 1 93 ? -15.945 -15.061 10.716 1.00 95.75 93 GLY A O 1
ATOM 761 N N . MET A 1 94 ? -16.831 -14.320 12.650 1.00 97.06 94 MET A N 1
ATOM 762 C CA . MET A 1 94 ? -18.132 -13.905 12.114 1.00 97.06 94 MET A CA 1
ATOM 763 C C . MET A 1 94 ? -18.197 -12.379 11.997 1.00 97.06 94 MET A C 1
ATOM 765 O O . MET A 1 94 ? -17.906 -11.687 12.974 1.00 97.06 94 MET A O 1
ATOM 769 N N . GLU A 1 95 ? -18.602 -11.880 10.826 1.00 97.50 95 GLU A N 1
ATOM 770 C CA . GLU A 1 95 ? -18.882 -10.457 10.605 1.00 97.50 95 GLU A CA 1
ATOM 771 C C . GLU A 1 95 ? -20.076 -10.041 11.464 1.00 97.50 95 GLU A C 1
ATOM 773 O O . GLU A 1 95 ? -21.126 -10.690 11.449 1.00 97.50 95 GLU A O 1
ATOM 778 N N . LEU A 1 96 ? -19.896 -8.984 12.246 1.00 97.31 96 LEU A N 1
ATOM 779 C CA . LEU A 1 96 ? -20.954 -8.387 13.049 1.00 97.31 96 LEU A CA 1
ATOM 780 C C . LEU A 1 96 ? -21.486 -7.107 12.411 1.00 97.31 96 LEU A C 1
ATOM 782 O O . LEU A 1 96 ? -22.686 -6.854 12.496 1.00 97.31 96 LEU A O 1
ATOM 786 N N . ASP A 1 97 ? -20.592 -6.299 11.842 1.00 97.25 97 ASP A N 1
ATOM 787 C CA . ASP A 1 97 ? -20.906 -4.987 11.285 1.00 97.25 97 ASP A CA 1
ATOM 788 C C . ASP A 1 97 ? -19.814 -4.535 10.312 1.00 97.25 97 ASP A C 1
ATOM 790 O O . ASP A 1 97 ? -18.663 -4.973 10.417 1.00 97.25 97 ASP A O 1
ATOM 794 N N . LYS A 1 98 ? -20.162 -3.613 9.418 1.00 96.06 98 LYS A N 1
ATOM 795 C CA . LYS A 1 98 ? -19.209 -2.918 8.550 1.00 96.06 98 LYS A CA 1
ATOM 796 C C . LYS A 1 98 ? -19.730 -1.535 8.190 1.00 96.06 98 LYS A C 1
ATOM 798 O O . LYS A 1 98 ? -20.938 -1.280 8.197 1.00 96.06 98 LYS A O 1
ATOM 803 N N . PHE A 1 99 ? -18.813 -0.645 7.857 1.00 95.69 99 PHE A N 1
ATOM 804 C CA . PHE A 1 99 ? -19.141 0.721 7.479 1.00 95.69 99 PHE A CA 1
ATOM 805 C C . PHE A 1 99 ? -18.097 1.276 6.531 1.00 95.69 99 PHE A C 1
ATOM 807 O O . PHE A 1 99 ? -16.924 0.971 6.687 1.00 95.69 99 PHE A O 1
ATOM 814 N N . SER A 1 100 ? -18.522 2.130 5.608 1.00 91.94 100 SER A N 1
ATOM 815 C CA . SER A 1 100 ? -17.630 2.985 4.828 1.00 91.94 100 SER A CA 1
ATOM 816 C C . SER A 1 100 ? -18.290 4.343 4.650 1.00 91.94 100 SER A C 1
ATOM 818 O O . SER A 1 100 ? -19.502 4.415 4.421 1.00 91.94 100 SER A O 1
ATOM 820 N N . THR A 1 101 ? -17.513 5.424 4.730 1.00 90.31 101 THR A N 1
ATOM 821 C CA . THR A 1 101 ? -18.038 6.755 4.404 1.00 90.31 101 THR A CA 1
ATOM 822 C C . THR A 1 101 ? -18.362 6.903 2.918 1.00 90.31 101 THR A C 1
ATOM 824 O O . THR A 1 101 ? -19.251 7.686 2.580 1.00 90.31 101 THR A O 1
ATOM 827 N N . VAL A 1 102 ? -17.700 6.130 2.046 1.00 86.69 102 VAL A N 1
ATOM 828 C CA . VAL A 1 102 ? -17.907 6.107 0.587 1.00 86.69 102 VAL A CA 1
ATOM 829 C C . VAL A 1 102 ? -17.943 4.646 0.092 1.00 86.69 102 VAL A C 1
ATOM 831 O O . VAL A 1 102 ? -16.926 4.115 -0.359 1.00 86.69 102 VAL A O 1
ATOM 834 N N . PRO A 1 103 ? -19.091 3.949 0.203 1.00 84.31 103 PRO A N 1
ATOM 835 C CA . PRO A 1 103 ? -19.197 2.515 -0.099 1.00 84.31 103 PRO A CA 1
ATOM 836 C C . PRO A 1 103 ? -18.878 2.106 -1.546 1.00 84.31 103 PRO A C 1
ATOM 838 O O . PRO A 1 103 ? -18.447 0.980 -1.777 1.00 84.31 103 PRO A O 1
ATOM 841 N N . ASP A 1 104 ? -19.081 2.997 -2.516 1.00 78.56 104 ASP A N 1
ATOM 842 C CA . ASP A 1 104 ? -18.855 2.767 -3.949 1.00 78.56 104 ASP A CA 1
ATOM 843 C C . ASP A 1 104 ? -17.503 3.308 -4.451 1.00 78.56 104 ASP A C 1
ATOM 845 O O . ASP A 1 104 ? -17.274 3.407 -5.658 1.00 78.56 104 ASP A O 1
ATOM 849 N N . CYS A 1 105 ? -16.586 3.650 -3.536 1.00 72.62 105 CYS A N 1
ATOM 850 C CA . CYS A 1 105 ? -15.293 4.253 -3.874 1.00 72.62 105 CYS A CA 1
ATOM 851 C C . CYS A 1 105 ? -14.429 3.389 -4.808 1.00 72.62 105 CYS A C 1
ATOM 853 O O . CYS A 1 105 ? -13.717 3.925 -5.660 1.00 72.62 105 CYS A O 1
ATOM 855 N N . PHE A 1 106 ? -14.471 2.061 -4.654 1.00 64.81 106 PHE A N 1
ATOM 856 C CA . PHE A 1 106 ? -13.672 1.137 -5.461 1.00 64.81 106 PHE A CA 1
ATOM 857 C C . PHE A 1 106 ? -14.399 0.699 -6.729 1.00 64.81 106 PHE A C 1
ATOM 859 O O . PHE A 1 106 ? -13.797 0.686 -7.805 1.00 64.81 106 PHE A O 1
ATOM 866 N N . GLU A 1 107 ? -15.677 0.344 -6.600 1.00 68.50 107 GLU A N 1
ATOM 867 C CA . GLU A 1 107 ? -16.539 -0.109 -7.686 1.00 68.50 107 GLU A CA 1
ATOM 868 C C . GLU A 1 107 ? -17.987 0.326 -7.418 1.00 68.50 107 GLU A C 1
ATOM 870 O O . GLU A 1 107 ? -18.397 0.390 -6.257 1.00 68.50 107 GLU A O 1
ATOM 875 N N . PRO A 1 108 ? -18.793 0.587 -8.465 1.00 74.06 108 PRO A N 1
ATOM 876 C CA . PRO A 1 108 ? -20.210 0.868 -8.287 1.00 74.06 108 PRO A CA 1
ATOM 877 C C . PRO A 1 108 ? -20.918 -0.309 -7.607 1.00 74.06 108 PRO A C 1
ATOM 879 O O . PRO A 1 108 ? -20.941 -1.414 -8.150 1.00 74.06 108 PRO A O 1
ATOM 882 N N . ILE A 1 109 ? -21.543 -0.056 -6.459 1.00 81.44 109 ILE A N 1
ATOM 883 C CA . ILE A 1 109 ? -22.376 -1.043 -5.760 1.00 81.44 109 ILE A CA 1
ATOM 884 C C . ILE A 1 109 ? -23.865 -0.771 -6.000 1.00 81.44 109 ILE A C 1
ATOM 886 O O . ILE A 1 109 ? -24.287 0.372 -6.207 1.00 81.44 109 ILE A O 1
ATOM 890 N N . ALA A 1 110 ? -24.675 -1.830 -5.982 1.00 81.94 110 ALA A N 1
ATOM 891 C CA . ALA A 1 110 ? -26.122 -1.716 -6.143 1.00 81.94 110 ALA A CA 1
ATOM 892 C C . ALA A 1 110 ? -26.751 -0.999 -4.936 1.00 81.94 110 ALA A C 1
ATOM 894 O O . ALA A 1 110 ? -26.287 -1.169 -3.810 1.00 81.94 110 ALA A O 1
ATOM 895 N N . GLU A 1 111 ? -27.816 -0.218 -5.149 1.00 77.69 111 GLU A N 1
ATOM 896 C CA . GLU A 1 111 ? -28.461 0.591 -4.097 1.00 77.69 111 GLU A CA 1
ATOM 897 C C . GLU A 1 111 ? -28.903 -0.264 -2.894 1.00 77.69 111 GLU A C 1
ATOM 899 O O . GLU A 1 111 ? -28.827 0.174 -1.749 1.00 77.69 111 GLU A O 1
ATOM 904 N N . GLU A 1 112 ? -29.279 -1.523 -3.130 1.00 81.12 112 GLU A N 1
ATOM 905 C CA . GLU A 1 112 ? -29.664 -2.472 -2.084 1.00 81.12 112 GLU A CA 1
ATOM 906 C C . GLU A 1 112 ? -28.493 -2.912 -1.185 1.00 81.12 112 GLU A C 1
ATOM 908 O O . GLU A 1 112 ? -28.710 -3.368 -0.060 1.00 81.12 112 GLU A O 1
ATOM 913 N N . GLU A 1 113 ? -27.252 -2.790 -1.660 1.00 84.25 113 GLU A N 1
ATOM 914 C CA . GLU A 1 113 ? -26.043 -3.140 -0.908 1.00 84.25 113 GLU A CA 1
ATOM 915 C C . GLU A 1 113 ? -25.532 -1.978 -0.051 1.00 84.25 113 GLU A C 1
ATOM 917 O O . GLU A 1 113 ? -24.868 -2.223 0.957 1.00 84.25 113 GLU A O 1
ATOM 922 N N . TRP A 1 114 ? -25.902 -0.731 -0.369 1.00 85.19 114 TRP A N 1
ATOM 923 C CA . TRP A 1 114 ? -25.516 0.455 0.410 1.00 85.19 114 TRP A CA 1
ATOM 924 C C . TRP A 1 114 ? -25.932 0.350 1.873 1.00 85.19 114 TRP A C 1
ATOM 926 O O . TRP A 1 114 ? -25.183 0.738 2.767 1.00 85.19 114 TRP A O 1
ATOM 936 N N . ASP A 1 115 ? -27.112 -0.209 2.142 1.00 86.50 115 ASP A N 1
ATOM 937 C CA . ASP A 1 115 ? -27.619 -0.346 3.507 1.00 86.50 115 ASP A CA 1
ATOM 938 C C . ASP A 1 115 ? -26.738 -1.256 4.381 1.00 86.50 115 ASP A C 1
ATOM 940 O O . ASP A 1 115 ? -26.713 -1.085 5.600 1.00 86.50 115 ASP A O 1
ATOM 944 N N . GLN A 1 116 ? -25.960 -2.165 3.778 1.00 88.62 116 GLN A N 1
ATOM 945 C CA . GLN A 1 116 ? -25.010 -3.018 4.500 1.00 88.62 116 GLN A CA 1
ATOM 946 C C . GLN A 1 116 ? -23.772 -2.257 4.988 1.00 88.62 116 GLN A C 1
ATOM 948 O O . GLN A 1 116 ? -23.078 -2.749 5.870 1.00 88.62 116 GLN A O 1
ATOM 953 N N . TRP A 1 117 ? -23.490 -1.080 4.424 1.00 92.12 117 TRP A N 1
ATOM 954 C CA . TRP A 1 117 ? -22.324 -0.253 4.749 1.00 92.12 117 TRP A CA 1
ATOM 955 C C . TRP A 1 117 ? -22.653 0.903 5.696 1.00 92.12 117 TRP A C 1
ATOM 957 O O . TRP A 1 117 ? -21.829 1.786 5.902 1.00 92.12 117 TRP A O 1
ATOM 967 N N . ARG A 1 118 ? -23.856 0.936 6.280 1.00 92.62 118 ARG A N 1
ATOM 968 C CA . ARG A 1 118 ? -24.283 2.032 7.168 1.00 92.62 118 ARG A CA 1
ATOM 969 C C . ARG A 1 118 ? -23.697 1.969 8.575 1.00 92.62 118 ARG A C 1
ATOM 971 O O . ARG A 1 118 ? -23.762 2.970 9.288 1.00 92.62 118 ARG A O 1
ATOM 978 N N . GLY A 1 119 ? -23.155 0.824 8.980 1.00 95.31 119 GLY A N 1
ATOM 979 C CA . GLY A 1 119 ? -22.810 0.560 10.370 1.00 95.31 119 GLY A CA 1
ATOM 980 C C . GLY A 1 119 ? -24.030 0.530 11.301 1.00 95.31 119 GLY A C 1
ATOM 981 O O . GLY A 1 119 ? -25.141 0.956 10.968 1.00 95.31 119 GLY A O 1
ATOM 982 N N . ASN A 1 120 ? -23.829 0.042 12.521 1.00 96.31 120 ASN A N 1
ATOM 983 C CA . ASN A 1 120 ? -24.887 -0.146 13.504 1.00 96.31 120 ASN A CA 1
ATOM 984 C C . ASN A 1 120 ? -24.471 0.377 14.886 1.00 96.31 120 ASN A C 1
ATOM 986 O O . ASN A 1 120 ? -24.007 -0.358 15.758 1.00 96.31 120 ASN A O 1
ATOM 990 N N . ALA A 1 121 ? -24.736 1.663 15.135 1.00 96.62 121 ALA A N 1
ATOM 991 C CA . ALA A 1 121 ? -24.404 2.329 16.399 1.00 96.62 121 ALA A CA 1
ATOM 992 C C . ALA A 1 121 ? -24.931 1.600 17.653 1.00 96.62 121 ALA A C 1
ATOM 994 O O . ALA A 1 121 ? -24.270 1.602 18.690 1.00 96.62 121 ALA A O 1
ATOM 995 N N . ALA A 1 122 ? -26.110 0.970 17.585 1.00 96.94 122 ALA A N 1
ATOM 996 C CA . ALA A 1 122 ? -26.685 0.240 18.716 1.00 96.94 122 ALA A CA 1
ATOM 997 C C . ALA A 1 122 ? -25.940 -1.075 19.000 1.00 96.94 122 ALA A C 1
ATOM 999 O O . ALA A 1 122 ? -25.743 -1.441 20.162 1.00 96.94 122 ALA A O 1
ATOM 1000 N N . LEU A 1 123 ? -25.515 -1.776 17.947 1.00 97.12 123 LEU A N 1
ATOM 1001 C CA . LEU A 1 123 ? -24.665 -2.958 18.051 1.00 97.12 123 LEU A CA 1
ATOM 1002 C C . LEU A 1 123 ? -23.297 -2.590 18.630 1.00 97.12 123 LEU A C 1
ATOM 1004 O O . LEU A 1 123 ? -22.877 -3.202 19.611 1.00 97.12 123 LEU A O 1
ATOM 1008 N N . LEU A 1 124 ? -22.651 -1.557 18.084 1.00 96.44 124 LEU A N 1
ATOM 1009 C CA . LEU A 1 124 ? -21.364 -1.062 18.571 1.00 96.44 124 LEU A CA 1
ATOM 1010 C C . LEU A 1 124 ? -21.432 -0.650 20.046 1.00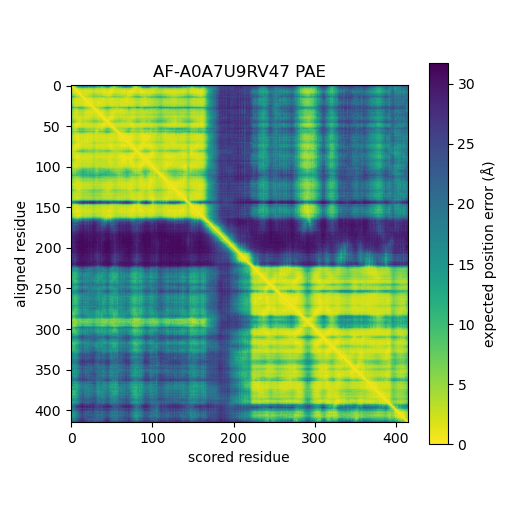 96.44 124 LEU A C 1
ATOM 1012 O O . LEU A 1 124 ? -20.620 -1.099 20.852 1.00 96.44 124 LEU A O 1
ATOM 1016 N N . ALA A 1 125 ? -22.454 0.120 20.428 1.00 95.31 125 ALA A N 1
ATOM 1017 C CA . ALA A 1 125 ? -22.684 0.518 21.814 1.00 95.31 125 ALA A CA 1
ATOM 1018 C C . ALA A 1 125 ? -22.806 -0.684 22.760 1.00 95.31 125 ALA A C 1
ATOM 1020 O O . ALA A 1 125 ? -22.277 -0.660 23.871 1.00 95.31 125 ALA A O 1
ATOM 1021 N N . ARG A 1 126 ? -23.462 -1.765 22.318 1.00 95.62 126 ARG A N 1
ATOM 1022 C CA . ARG A 1 126 ? -23.582 -3.001 23.099 1.00 95.62 126 ARG A CA 1
ATOM 1023 C C . ARG A 1 126 ? -22.255 -3.747 23.215 1.00 95.62 126 ARG A C 1
ATOM 1025 O O . ARG A 1 126 ? -21.937 -4.240 24.295 1.00 95.62 126 ARG A O 1
ATOM 1032 N N . GLU A 1 127 ? -21.509 -3.876 22.121 1.00 95.06 127 GLU A N 1
ATOM 1033 C CA . GLU A 1 127 ? -20.259 -4.640 22.115 1.00 95.06 127 GLU A CA 1
ATOM 1034 C C . GLU A 1 127 ? -19.134 -3.902 22.864 1.00 95.06 127 GLU A C 1
ATOM 1036 O O . GLU A 1 127 ? -18.399 -4.546 23.619 1.00 95.06 127 GLU A O 1
ATOM 1041 N N . PHE A 1 128 ? -19.039 -2.574 22.742 1.00 92.88 128 PHE A N 1
ATOM 1042 C CA . PHE A 1 128 ? -17.968 -1.757 23.334 1.00 92.88 128 PHE A CA 1
ATOM 1043 C C . PHE A 1 128 ? -18.358 -1.023 24.626 1.00 92.88 128 PHE A C 1
ATOM 1045 O O . PHE A 1 128 ? -17.479 -0.597 25.366 1.00 92.88 128 PHE A O 1
ATOM 1052 N N . GLY A 1 129 ? -19.647 -0.953 24.976 1.00 91.38 129 GLY A N 1
ATOM 1053 C CA . GLY A 1 129 ? -20.104 -0.348 26.234 1.00 91.38 129 GLY A CA 1
ATOM 1054 C C . GLY A 1 129 ? -20.128 1.184 26.220 1.00 91.38 129 GLY A C 1
ATOM 1055 O O . GLY A 1 129 ? -19.899 1.809 27.253 1.00 91.38 129 GLY A O 1
ATOM 1056 N N . CYS A 1 130 ? -20.402 1.787 25.064 1.00 90.75 130 CYS A N 1
ATOM 1057 C CA . CYS A 1 130 ? -20.380 3.234 24.834 1.00 90.75 130 CYS A CA 1
ATOM 1058 C C . CYS A 1 130 ? -21.763 3.783 24.417 1.00 90.75 130 CYS A C 1
ATOM 1060 O O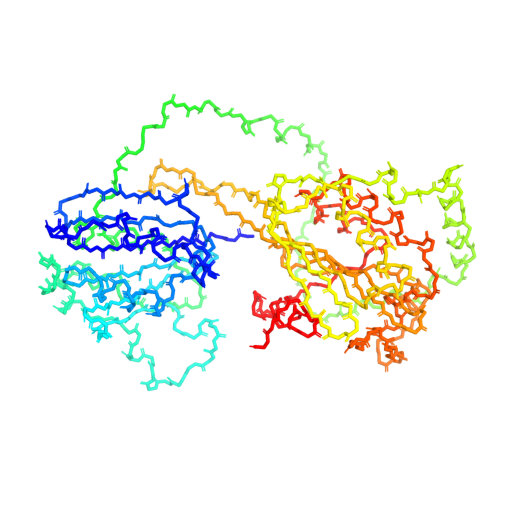 . CYS A 1 130 ? -22.772 3.075 24.432 1.00 90.75 130 CYS A O 1
ATOM 1062 N N . SER A 1 131 ? -21.839 5.078 24.091 1.00 92.81 131 SER A N 1
ATOM 1063 C CA . SER A 1 131 ? -23.098 5.743 23.723 1.00 92.81 131 SER A CA 1
ATOM 1064 C C . SER A 1 131 ? -23.413 5.588 22.235 1.00 92.81 131 SER A C 1
ATOM 1066 O O . SER A 1 131 ? -22.707 6.140 21.391 1.00 92.81 131 SER A O 1
ATOM 1068 N N . ALA A 1 132 ? -24.534 4.934 21.909 1.00 94.75 132 ALA A N 1
ATOM 1069 C CA . ALA A 1 132 ? -25.021 4.828 20.529 1.00 94.75 132 ALA A CA 1
ATOM 1070 C C . ALA A 1 132 ? -25.275 6.206 19.888 1.00 94.75 132 ALA A C 1
ATOM 1072 O O . ALA A 1 132 ? -25.034 6.388 18.698 1.00 94.75 132 ALA A O 1
ATOM 1073 N N . GLU A 1 133 ? -25.721 7.193 20.674 1.00 93.69 133 GLU A N 1
ATOM 1074 C CA . GLU A 1 133 ? -25.939 8.560 20.187 1.00 93.69 133 GLU A CA 1
ATOM 1075 C C . GLU A 1 133 ? -24.619 9.220 19.771 1.00 93.69 133 GLU A C 1
ATOM 1077 O O . GLU A 1 133 ? -24.560 9.871 18.729 1.00 93.69 133 GLU A O 1
ATOM 1082 N N . SER A 1 134 ? -23.546 9.020 20.543 1.00 92.25 134 SER A N 1
ATOM 1083 C CA . SER A 1 134 ? -22.222 9.542 20.191 1.00 92.25 134 SER A CA 1
ATOM 1084 C C . SER A 1 134 ? -21.710 8.913 18.898 1.00 92.25 134 SER A C 1
ATOM 1086 O O . SER A 1 134 ? -21.298 9.642 18.004 1.00 92.25 134 SER A O 1
ATOM 1088 N N . LEU A 1 135 ? -21.822 7.589 18.757 1.00 93.69 135 LEU A N 1
ATOM 1089 C CA . LEU A 1 135 ? -21.373 6.874 17.557 1.00 93.69 135 LEU A CA 1
ATOM 1090 C C . LEU A 1 135 ? -22.156 7.265 16.301 1.00 93.69 135 LEU A C 1
ATOM 1092 O O . LEU A 1 135 ? -21.573 7.407 15.231 1.00 93.69 135 LEU A O 1
ATOM 1096 N N . SER A 1 136 ? -23.467 7.492 16.426 1.00 93.06 136 SER A N 1
ATOM 1097 C CA . SER A 1 136 ? -24.328 7.832 15.284 1.00 93.06 136 SER A CA 1
ATOM 1098 C C . SER A 1 136 ? -23.917 9.112 14.546 1.00 93.06 136 SER A C 1
ATOM 1100 O O . SER A 1 136 ? -24.272 9.283 13.385 1.00 93.06 136 SER A O 1
ATOM 1102 N N . LYS A 1 137 ? -23.141 9.992 15.191 1.00 92.38 137 LYS A N 1
ATOM 1103 C CA . LYS A 1 137 ? -22.623 11.230 14.592 1.00 92.38 137 LYS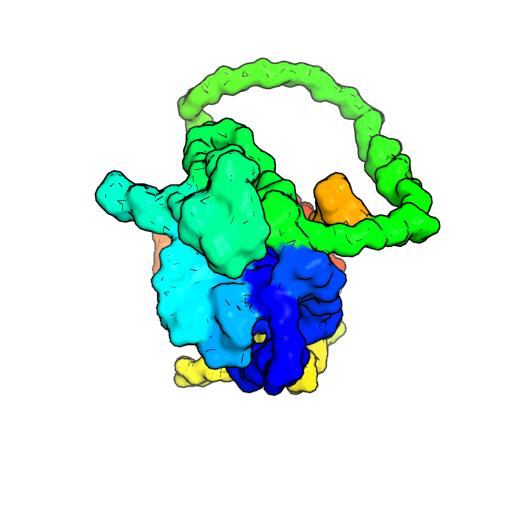 A CA 1
ATOM 1104 C C . LYS A 1 137 ? -21.510 10.986 13.573 1.00 92.38 137 LYS A C 1
ATOM 1106 O O . LYS A 1 137 ? -21.270 11.862 12.755 1.00 92.38 137 LYS A O 1
ATOM 1111 N N . HIS A 1 138 ? -20.860 9.825 13.630 1.00 93.25 138 HIS A N 1
ATOM 1112 C CA . HIS A 1 138 ? -19.745 9.450 12.756 1.00 93.25 138 HIS A CA 1
ATOM 1113 C C . HIS A 1 138 ? -20.163 8.453 11.665 1.00 93.25 138 HIS A C 1
ATOM 1115 O O . HIS A 1 138 ? -19.501 8.347 10.641 1.00 93.25 138 HIS A O 1
ATOM 1121 N N . LEU A 1 139 ? -21.273 7.732 11.861 1.00 94.31 139 LEU A N 1
ATOM 1122 C CA . LEU A 1 139 ? -21.764 6.714 10.928 1.00 94.31 139 LEU A CA 1
ATOM 1123 C C . LEU A 1 139 ? -22.711 7.322 9.886 1.00 94.31 139 LEU A C 1
ATOM 1125 O O . LEU A 1 139 ? -23.929 7.138 9.938 1.00 94.31 139 LEU A O 1
ATOM 1129 N N . TYR A 1 140 ? -22.152 8.085 8.950 1.00 91.38 140 TYR A N 1
ATOM 1130 C CA . TYR A 1 140 ? -22.892 8.678 7.840 1.00 91.38 140 TYR A CA 1
ATOM 1131 C C . TYR A 1 140 ? -22.092 8.610 6.538 1.00 91.38 140 TYR A C 1
ATOM 1133 O O . TYR A 1 140 ? -20.867 8.682 6.539 1.00 91.38 140 TYR A O 1
ATOM 1141 N N . PHE A 1 141 ? -22.801 8.499 5.415 1.00 90.44 141 PHE A N 1
ATOM 1142 C CA . PHE A 1 141 ? -22.172 8.554 4.099 1.00 90.44 141 PHE A CA 1
ATOM 1143 C C . PHE A 1 141 ? -21.796 9.981 3.738 1.00 90.44 141 PHE A C 1
ATOM 1145 O O . PHE A 1 141 ? -22.587 10.916 3.923 1.00 90.44 141 PHE A O 1
ATOM 1152 N N . TRP A 1 142 ? -20.601 10.136 3.189 1.00 87.50 142 TRP A N 1
ATOM 1153 C CA . TRP A 1 142 ? -20.156 11.393 2.622 1.00 87.50 142 TRP A CA 1
ATOM 1154 C C . TRP A 1 142 ? -20.857 11.642 1.289 1.00 87.50 142 TRP A C 1
ATOM 1156 O O . TRP A 1 142 ? -21.290 10.721 0.601 1.00 87.50 142 TRP A O 1
ATOM 1166 N N . LYS A 1 143 ? -21.007 12.917 0.938 1.00 74.00 143 LYS A N 1
ATOM 1167 C CA . LYS A 1 143 ? -21.540 13.342 -0.358 1.00 74.00 143 LYS A CA 1
ATOM 1168 C C . LYS A 1 143 ? -20.408 13.993 -1.139 1.00 74.00 143 LYS A C 1
ATOM 1170 O O . LYS A 1 143 ? -19.758 14.851 -0.555 1.00 74.00 143 LYS A O 1
ATOM 1175 N N . ASP A 1 144 ? -20.207 13.574 -2.390 1.00 57.25 144 ASP A N 1
ATOM 1176 C CA . ASP A 1 144 ? -19.378 14.144 -3.473 1.00 57.25 144 ASP A CA 1
ATOM 1177 C C . ASP A 1 144 ? -18.255 15.135 -3.075 1.00 57.25 144 ASP A C 1
ATOM 1179 O O . ASP A 1 144 ? -18.117 16.176 -3.704 1.00 57.25 144 ASP A O 1
ATOM 1183 N N . GLU A 1 145 ? -17.424 14.782 -2.084 1.00 55.19 145 GLU A N 1
ATOM 1184 C CA . GLU A 1 145 ? -16.303 15.554 -1.498 1.00 55.19 145 GLU A CA 1
ATOM 1185 C C . GLU A 1 145 ? -16.688 16.571 -0.403 1.00 55.19 145 GLU A C 1
ATOM 1187 O O . GLU A 1 145 ? -17.222 17.628 -0.710 1.00 55.19 145 GLU A O 1
ATOM 1192 N N . MET A 1 146 ? -16.374 16.271 0.873 1.00 60.81 146 MET A N 1
ATOM 1193 C CA . MET A 1 146 ? -16.115 17.217 1.996 1.00 60.81 146 MET A CA 1
ATOM 1194 C C . MET A 1 146 ? -16.049 16.465 3.354 1.00 60.81 146 MET A C 1
ATOM 1196 O O . MET A 1 146 ? -16.624 16.901 4.352 1.00 60.81 146 MET A O 1
ATOM 1200 N N . GLY A 1 147 ? -15.402 15.302 3.416 1.00 69.56 147 GLY A N 1
ATOM 1201 C CA . GLY A 1 147 ? -15.211 14.589 4.680 1.00 69.56 147 GLY A CA 1
ATOM 1202 C C . GLY A 1 147 ? -13.761 14.624 5.139 1.00 69.56 147 GLY A C 1
ATOM 1203 O O . GLY A 1 147 ? -12.854 14.647 4.314 1.00 69.56 147 GLY A O 1
ATOM 1204 N N . ASP A 1 148 ? -13.543 14.649 6.449 1.00 86.38 148 ASP A N 1
ATOM 1205 C CA . ASP A 1 148 ? -12.215 14.533 7.047 1.00 86.38 148 ASP A CA 1
ATOM 1206 C C . ASP A 1 148 ? -11.997 13.071 7.453 1.00 86.38 148 ASP A C 1
ATOM 1208 O O . ASP A 1 148 ? -12.666 12.573 8.360 1.00 86.38 148 ASP A O 1
ATOM 1212 N N . ALA A 1 149 ? -11.094 12.357 6.771 1.00 87.19 149 ALA A N 1
ATOM 1213 C CA . ALA A 1 149 ? -10.899 10.921 7.005 1.00 87.19 149 ALA A CA 1
ATOM 1214 C C . ALA A 1 149 ? -10.423 10.636 8.435 1.00 87.19 149 ALA A C 1
ATOM 1216 O O . ALA A 1 149 ? -10.715 9.580 8.997 1.00 87.19 149 ALA A O 1
ATOM 1217 N N . TRP A 1 150 ? -9.794 11.624 9.075 1.00 89.81 150 TRP A N 1
ATOM 1218 C CA . TRP A 1 150 ? -9.362 11.550 10.463 1.00 89.81 150 TRP A CA 1
ATOM 1219 C C . TRP A 1 150 ? -10.510 11.641 11.476 1.00 89.81 150 TRP A C 1
ATOM 1221 O O . TRP A 1 150 ? -10.258 11.446 12.665 1.00 89.81 150 TRP A O 1
ATOM 1231 N N . GLU A 1 151 ? -11.765 11.852 11.054 1.00 92.12 151 GLU A N 1
ATOM 1232 C CA . GLU A 1 151 ? -12.949 11.644 11.908 1.00 92.12 151 GLU A CA 1
ATOM 1233 C C . GLU A 1 151 ? -13.017 10.216 12.475 1.00 92.12 151 GLU A C 1
ATOM 1235 O O . GLU A 1 151 ? -13.628 10.010 13.526 1.00 92.12 151 GLU A O 1
ATOM 1240 N N . VAL A 1 152 ? -12.345 9.241 11.844 1.00 93.00 152 VAL A N 1
ATOM 1241 C CA . VAL A 1 152 ? -12.178 7.889 12.398 1.00 93.00 152 VAL A CA 1
ATOM 1242 C C . VAL A 1 152 ? -11.523 7.905 13.783 1.00 93.00 152 VAL A C 1
ATOM 1244 O O . VAL A 1 152 ? -11.872 7.092 14.635 1.00 93.00 152 VAL A O 1
ATOM 1247 N N . VAL A 1 153 ? -10.615 8.849 14.057 1.00 93.56 153 VAL A N 1
ATOM 1248 C CA . VAL A 1 153 ? -9.973 8.971 15.375 1.00 93.56 153 VAL A CA 1
ATOM 1249 C C . VAL A 1 153 ? -10.996 9.430 16.411 1.00 93.56 153 VAL A C 1
ATOM 1251 O O . VAL A 1 153 ? -11.076 8.841 17.485 1.00 93.56 153 VAL A O 1
ATOM 1254 N N . ASP A 1 154 ? -11.840 10.405 16.065 1.00 93.81 154 ASP A N 1
ATOM 1255 C CA . ASP A 1 154 ? -12.920 10.877 16.941 1.00 93.81 154 ASP A CA 1
ATOM 1256 C C . ASP A 1 154 ? -13.950 9.754 17.197 1.00 93.81 154 ASP A C 1
ATOM 1258 O O . ASP A 1 154 ? -14.444 9.583 18.314 1.00 93.81 154 ASP A O 1
ATOM 1262 N N . PHE A 1 155 ? -14.234 8.936 16.177 1.00 95.81 155 PHE A N 1
ATOM 1263 C CA . PHE A 1 155 ? -15.078 7.746 16.292 1.00 95.81 155 PHE A CA 1
ATOM 1264 C C . PHE A 1 155 ? -14.478 6.688 17.232 1.00 95.81 155 PHE A C 1
ATOM 1266 O O . PHE A 1 155 ? -15.181 6.161 18.099 1.00 95.81 155 PHE A O 1
ATOM 1273 N N . LEU A 1 156 ? -13.180 6.399 17.108 1.00 95.31 156 LEU A N 1
ATOM 1274 C CA . LEU A 1 156 ? -12.466 5.476 17.993 1.00 95.31 156 LEU A CA 1
ATOM 1275 C C . LEU A 1 156 ? -12.428 5.994 19.437 1.00 95.31 156 LEU A C 1
ATOM 1277 O O . LEU A 1 156 ? -12.666 5.224 20.371 1.00 95.31 156 LEU A O 1
ATOM 1281 N N . GLU A 1 157 ? -12.243 7.300 19.643 1.00 94.06 157 GLU A N 1
ATOM 1282 C CA . GLU A 1 157 ? -12.366 7.911 20.969 1.00 94.06 157 GLU A CA 1
ATOM 1283 C C . GLU A 1 157 ? -13.786 7.761 21.536 1.00 94.06 157 GLU A C 1
ATOM 1285 O O . GLU A 1 157 ? -13.946 7.415 22.709 1.00 94.06 157 GLU A O 1
ATOM 1290 N N . ALA A 1 158 ? -14.827 7.935 20.713 1.00 93.69 158 ALA A N 1
ATOM 1291 C CA . ALA A 1 158 ? -16.219 7.722 21.116 1.00 93.69 158 ALA A CA 1
ATOM 1292 C C . ALA A 1 158 ? -16.533 6.252 21.467 1.00 93.69 158 ALA A C 1
ATOM 1294 O O . ALA A 1 158 ? -17.433 5.992 22.273 1.00 93.69 158 ALA A O 1
ATOM 1295 N N . LEU A 1 159 ? -15.781 5.296 20.906 1.00 93.62 159 LEU A N 1
ATOM 1296 C CA . LEU A 1 159 ? -15.799 3.880 21.291 1.00 93.62 159 LEU A CA 1
ATOM 1297 C C . LEU A 1 159 ? -15.038 3.592 22.600 1.00 93.62 159 LEU A C 1
ATOM 1299 O O . LEU A 1 159 ? -15.220 2.517 23.171 1.00 93.62 159 LEU A O 1
ATOM 1303 N N . GLY A 1 160 ? -14.231 4.535 23.094 1.00 92.81 160 GLY A N 1
ATOM 1304 C CA . GLY A 1 160 ? -13.403 4.396 24.299 1.00 92.81 160 GLY A CA 1
ATOM 1305 C C . GLY A 1 160 ? -11.920 4.113 24.025 1.00 92.81 160 GLY A C 1
ATOM 1306 O O . GLY A 1 160 ? -11.159 3.881 24.968 1.00 92.81 160 GLY A O 1
ATOM 1307 N N . PHE A 1 161 ? -11.495 4.140 22.759 1.00 93.75 161 PHE A N 1
ATOM 1308 C CA . PHE A 1 161 ? -10.115 3.904 22.331 1.00 93.75 161 PHE A CA 1
ATOM 1309 C C . PHE A 1 161 ? -9.369 5.219 22.145 1.00 93.75 161 PHE A C 1
ATOM 1311 O O . PHE A 1 161 ? -9.206 5.724 21.037 1.00 93.75 161 PHE A O 1
ATOM 1318 N N . LYS A 1 162 ? -8.922 5.788 23.264 1.00 89.81 162 LYS A N 1
ATOM 1319 C CA . LYS A 1 162 ? -8.151 7.028 23.249 1.00 89.81 162 LYS A CA 1
ATOM 1320 C C . LYS A 1 162 ? -6.680 6.757 22.938 1.00 89.81 162 LYS A C 1
ATOM 1322 O O . LYS A 1 162 ? -6.038 5.981 23.648 1.00 89.81 162 LYS A O 1
ATOM 1327 N N . PHE A 1 163 ? -6.155 7.433 21.921 1.00 84.19 163 PHE A N 1
ATOM 1328 C CA . PHE A 1 163 ? -4.738 7.376 21.570 1.00 84.19 163 PHE A CA 1
ATOM 1329 C C . PHE A 1 163 ? -3.882 8.092 22.633 1.00 84.19 163 PHE A C 1
ATOM 1331 O O . PHE A 1 163 ? -4.332 9.084 23.217 1.00 84.19 163 PHE A O 1
ATOM 1338 N N . PRO A 1 164 ? -2.668 7.593 22.928 1.00 75.44 164 PRO A N 1
ATOM 1339 C CA . PRO A 1 164 ? -1.769 8.243 23.873 1.00 75.44 164 PRO A CA 1
ATOM 1340 C C . PRO A 1 164 ? -1.326 9.616 23.348 1.00 75.44 164 PRO A C 1
ATOM 1342 O O . PRO A 1 164 ? -1.155 9.809 22.146 1.00 75.44 164 PRO A O 1
ATOM 1345 N N . ASP A 1 165 ? -1.120 10.568 24.260 1.00 67.44 165 ASP A N 1
ATOM 1346 C CA . ASP A 1 165 ? -0.491 11.846 23.923 1.00 67.44 165 ASP A CA 1
ATOM 1347 C C . ASP A 1 165 ? 0.985 11.590 23.566 1.00 67.44 165 ASP A C 1
ATOM 1349 O O . ASP A 1 165 ? 1.762 11.160 24.421 1.00 67.44 165 ASP A O 1
ATOM 1353 N N . PHE A 1 166 ? 1.376 11.851 22.317 1.00 56.31 166 PHE A N 1
ATOM 1354 C CA . PHE A 1 166 ? 2.780 11.844 21.906 1.00 56.31 166 PHE A CA 1
ATOM 1355 C C . PHE A 1 166 ? 3.431 13.179 22.315 1.00 56.31 166 PHE A C 1
ATOM 1357 O O . PHE A 1 166 ? 2.896 14.253 22.034 1.00 56.31 166 PHE A O 1
ATOM 1364 N N . ASP A 1 167 ? 4.542 13.112 23.055 1.00 43.56 167 ASP A N 1
ATOM 1365 C CA . ASP A 1 167 ? 5.298 14.285 23.513 1.00 43.56 167 ASP A CA 1
ATOM 1366 C C . ASP A 1 167 ? 6.149 14.838 22.357 1.00 43.56 167 ASP A C 1
ATOM 1368 O O . ASP A 1 167 ? 7.130 14.229 21.938 1.00 43.56 167 ASP A O 1
ATOM 1372 N N . ASP A 1 168 ? 5.735 15.993 21.840 1.00 45.03 168 ASP A N 1
ATOM 1373 C CA . ASP A 1 168 ? 6.286 16.697 20.674 1.00 45.03 168 ASP A CA 1
ATOM 1374 C C . ASP A 1 168 ? 7.413 17.677 21.087 1.00 45.03 168 ASP A C 1
ATOM 1376 O O . ASP A 1 168 ? 7.465 18.823 20.646 1.00 45.03 168 ASP A O 1
ATOM 1380 N N . THR A 1 169 ? 8.282 17.289 22.033 1.00 36.81 169 THR A N 1
ATOM 1381 C CA . THR A 1 169 ? 9.380 18.151 22.543 1.00 36.81 169 THR A CA 1
ATOM 1382 C C . THR A 1 169 ? 10.699 18.017 21.786 1.00 36.81 169 THR A C 1
ATOM 1384 O O . THR A 1 169 ? 11.654 18.749 22.057 1.00 36.81 169 THR A O 1
ATOM 1387 N N . THR A 1 170 ? 10.772 17.133 20.802 1.00 38.19 170 THR A N 1
ATOM 1388 C CA . THR A 1 170 ? 11.840 17.135 19.802 1.00 38.19 170 THR A CA 1
ATOM 1389 C C . THR A 1 170 ? 11.241 17.653 18.510 1.00 38.19 170 THR A C 1
ATOM 1391 O O . THR A 1 170 ? 10.226 17.103 18.124 1.00 38.19 170 THR A O 1
ATOM 1394 N N . TRP A 1 171 ? 11.873 18.644 17.877 1.00 46.19 171 TRP A N 1
ATOM 1395 C CA . TRP A 1 171 ? 11.651 19.186 16.521 1.00 46.19 171 TRP A CA 1
ATOM 1396 C C . TRP A 1 171 ? 11.321 20.684 16.528 1.00 46.19 171 TRP A C 1
ATOM 1398 O O . TRP A 1 171 ? 10.174 21.114 16.507 1.00 46.19 171 TRP A O 1
ATOM 1408 N N . GLU A 1 172 ? 12.398 21.475 16.547 1.00 38.00 172 GLU A N 1
ATOM 1409 C CA . GLU A 1 172 ? 12.412 22.831 16.000 1.00 38.00 172 GLU A CA 1
ATOM 1410 C C . GLU A 1 172 ? 12.144 22.756 14.489 1.00 38.00 172 GLU A C 1
ATOM 1412 O O . GLU A 1 172 ? 12.702 21.900 13.798 1.00 38.00 172 GLU A O 1
ATOM 1417 N N . ASP A 1 173 ? 11.287 23.653 14.005 1.00 35.94 173 ASP A N 1
ATOM 1418 C CA . ASP A 1 173 ? 10.914 23.846 12.605 1.00 35.94 173 ASP A CA 1
ATOM 1419 C C . ASP A 1 173 ? 12.152 23.947 11.691 1.00 35.94 173 ASP A C 1
ATOM 1421 O O . ASP A 1 173 ? 12.785 24.996 11.579 1.00 35.94 173 ASP A O 1
ATOM 1425 N N . SER A 1 174 ? 12.507 22.857 11.007 1.00 37.91 174 SER A N 1
ATOM 1426 C CA . SER A 1 174 ? 13.520 22.855 9.939 1.00 37.91 174 SER A CA 1
ATOM 1427 C C . SER A 1 174 ? 12.918 23.007 8.536 1.00 37.91 174 SER A C 1
ATOM 1429 O O . SER A 1 174 ? 13.640 22.913 7.544 1.00 37.91 174 SER A O 1
ATOM 1431 N N . ASP A 1 175 ? 11.613 23.286 8.441 1.00 38.78 175 ASP A N 1
ATOM 1432 C CA . ASP A 1 175 ? 10.904 23.477 7.169 1.00 38.78 175 ASP A CA 1
ATOM 1433 C C . ASP A 1 175 ? 10.959 24.942 6.652 1.00 38.78 175 ASP A C 1
ATOM 1435 O O . ASP A 1 175 ? 10.621 25.196 5.495 1.00 38.78 175 ASP A O 1
ATOM 1439 N N . ASP A 1 176 ? 11.482 25.897 7.438 1.00 34.75 176 ASP A N 1
ATOM 1440 C CA . ASP A 1 176 ? 11.530 27.333 7.081 1.00 34.75 176 ASP A CA 1
ATOM 1441 C C . ASP A 1 176 ? 12.668 27.740 6.109 1.00 34.75 176 ASP A C 1
ATOM 1443 O O . ASP A 1 176 ? 12.689 28.872 5.615 1.00 34.75 176 ASP A O 1
ATOM 1447 N N . GLU A 1 177 ? 13.617 26.857 5.762 1.00 31.56 177 GLU A N 1
ATOM 1448 C CA . GLU A 1 177 ? 14.728 27.220 4.854 1.00 31.56 177 GLU A CA 1
ATOM 1449 C C . GLU A 1 177 ? 14.475 26.953 3.356 1.00 31.56 177 GLU A C 1
ATOM 1451 O O . GLU A 1 177 ? 15.237 27.437 2.514 1.00 31.56 177 GLU A O 1
ATOM 1456 N N . LEU A 1 178 ? 13.394 26.265 2.968 1.00 34.62 178 LEU A N 1
ATOM 1457 C CA . LEU A 1 178 ? 13.136 25.926 1.555 1.00 34.62 178 LEU A CA 1
ATOM 1458 C C . LEU A 1 178 ? 12.154 26.857 0.824 1.00 34.62 178 LEU A C 1
ATOM 1460 O O . LEU A 1 178 ? 12.059 26.781 -0.404 1.00 34.62 178 LEU A O 1
ATOM 1464 N N . GLU A 1 179 ? 11.495 27.789 1.519 1.00 32.34 179 GLU A N 1
ATOM 1465 C CA . GLU A 1 179 ? 10.582 28.759 0.887 1.00 32.34 179 GLU A CA 1
ATOM 1466 C C . GLU A 1 179 ? 11.271 30.022 0.327 1.00 32.34 179 GLU A C 1
ATOM 1468 O O . GLU A 1 179 ? 10.645 30.797 -0.394 1.00 32.34 179 GLU A O 1
ATOM 1473 N N . ASN A 1 180 ? 12.580 30.216 0.535 1.00 26.98 180 ASN A N 1
ATOM 1474 C CA . ASN A 1 180 ? 13.287 31.434 0.092 1.00 26.98 180 ASN A CA 1
ATOM 1475 C C . ASN A 1 180 ? 13.992 31.355 -1.278 1.00 26.98 180 ASN A C 1
ATOM 1477 O O . ASN A 1 180 ? 14.824 32.202 -1.607 1.00 26.98 180 ASN A O 1
ATOM 1481 N N . LEU A 1 181 ? 13.636 30.393 -2.134 1.00 30.44 181 LEU A N 1
ATOM 1482 C CA . LEU A 1 181 ? 14.117 30.334 -3.522 1.00 30.44 181 LEU A CA 1
ATOM 1483 C C . LEU A 1 181 ? 12.963 30.268 -4.524 1.00 30.44 181 LEU A C 1
ATOM 1485 O O . LEU A 1 181 ? 12.929 29.373 -5.357 1.00 30.44 181 LEU A O 1
ATOM 1489 N N . ASN A 1 182 ? 12.018 31.208 -4.458 1.00 32.91 182 ASN A N 1
ATOM 1490 C CA . ASN A 1 182 ? 11.152 31.541 -5.596 1.00 32.91 182 ASN A CA 1
ATOM 1491 C C . ASN A 1 182 ? 10.491 32.917 -5.419 1.00 32.91 182 ASN A C 1
ATOM 1493 O O . ASN A 1 182 ? 9.270 33.045 -5.413 1.00 32.91 182 ASN A O 1
ATOM 1497 N N . ASP A 1 183 ? 11.305 33.974 -5.352 1.00 30.02 183 ASP A N 1
ATOM 1498 C CA . ASP A 1 183 ? 10.840 35.304 -5.751 1.00 30.02 183 ASP A CA 1
ATOM 1499 C C . ASP A 1 183 ? 11.392 35.653 -7.136 1.00 30.02 183 ASP A C 1
ATOM 1501 O O . ASP A 1 183 ? 12.508 36.136 -7.317 1.00 30.02 183 ASP A O 1
ATOM 1505 N N . SER A 1 184 ? 10.594 35.352 -8.154 1.00 27.41 184 SER A N 1
ATOM 1506 C CA . SER A 1 184 ? 10.479 36.231 -9.317 1.00 27.41 184 SER A CA 1
ATOM 1507 C C . SER A 1 184 ? 9.124 36.016 -9.980 1.00 27.41 184 SER A C 1
ATOM 1509 O O . SER A 1 184 ? 8.951 35.281 -10.947 1.00 27.41 184 SER A O 1
ATOM 1511 N N . SER A 1 185 ? 8.142 36.680 -9.377 1.00 29.39 185 SER A N 1
ATOM 1512 C CA . SER A 1 185 ? 6.989 37.308 -10.024 1.00 29.39 185 SER A CA 1
ATOM 1513 C C . SER A 1 185 ? 6.785 37.050 -11.530 1.00 29.39 185 SER A C 1
ATOM 1515 O O . SER A 1 185 ? 7.497 37.569 -12.389 1.00 29.39 185 SER A O 1
ATOM 1517 N N . ARG A 1 186 ? 5.666 36.391 -11.852 1.00 24.58 186 ARG A N 1
ATOM 1518 C CA . ARG A 1 186 ? 4.755 36.808 -12.932 1.00 24.58 186 ARG A CA 1
ATOM 1519 C C . ARG A 1 186 ? 3.361 36.242 -12.677 1.00 24.58 186 ARG A C 1
ATOM 1521 O O . ARG A 1 186 ? 3.009 35.141 -13.077 1.00 24.58 186 ARG A O 1
ATOM 1528 N N . THR A 1 187 ? 2.562 37.049 -11.995 1.00 26.20 187 THR A N 1
ATOM 1529 C CA . THR A 1 187 ? 1.103 36.995 -12.027 1.00 26.20 187 THR A CA 1
ATOM 1530 C C . THR A 1 187 ? 0.610 37.100 -13.474 1.00 26.20 187 THR A C 1
ATOM 1532 O O . THR A 1 187 ? 1.093 37.953 -14.217 1.00 26.20 187 THR A O 1
ATOM 1535 N N . ILE A 1 188 ? -0.369 36.272 -13.863 1.00 24.09 188 ILE A N 1
ATOM 1536 C CA . ILE A 1 188 ? -1.687 36.698 -14.386 1.00 24.09 188 ILE A CA 1
ATOM 1537 C C . ILE A 1 188 ? -2.546 35.469 -14.774 1.00 24.09 188 ILE A C 1
ATOM 1539 O O . ILE A 1 188 ? -2.273 34.780 -15.749 1.00 24.09 188 ILE A O 1
ATOM 1543 N N . ARG A 1 189 ? -3.626 35.320 -13.991 1.00 22.59 189 ARG A N 1
ATOM 1544 C CA . ARG A 1 189 ? -5.022 34.934 -14.296 1.00 22.59 189 ARG A CA 1
ATOM 1545 C C . ARG A 1 189 ? -5.359 33.559 -14.887 1.00 22.59 189 ARG A C 1
ATOM 1547 O O . ARG A 1 189 ? -5.216 33.304 -16.077 1.00 22.59 189 ARG A O 1
ATOM 1554 N N . GLU A 1 190 ? -6.039 32.802 -14.030 1.00 29.67 190 GLU A N 1
ATOM 1555 C CA . GLU A 1 190 ? -7.095 31.839 -14.334 1.00 29.67 190 GLU A CA 1
ATOM 1556 C C . GLU A 1 190 ? -8.102 32.365 -15.369 1.00 29.67 190 GLU A C 1
ATOM 1558 O O . GLU A 1 190 ? -8.723 33.410 -15.165 1.00 29.67 190 GLU A O 1
ATOM 1563 N N . VAL A 1 191 ? -8.305 31.585 -16.432 1.00 23.23 191 VAL A N 1
ATOM 1564 C CA . VAL A 1 191 ? -9.579 31.439 -17.148 1.00 23.23 191 VAL A CA 1
ATOM 1565 C C . VAL A 1 191 ? -9.602 30.011 -17.702 1.00 23.23 191 VAL A C 1
ATOM 1567 O O . VAL A 1 191 ? -8.865 29.706 -18.637 1.00 23.23 191 VAL A O 1
ATOM 1570 N N . TYR A 1 192 ? -10.442 29.134 -17.149 1.00 27.39 192 TYR A N 1
ATOM 1571 C CA . TYR A 1 192 ? -10.835 27.909 -17.851 1.00 27.39 192 TYR A CA 1
ATOM 1572 C C . TYR A 1 192 ? -11.758 28.279 -19.017 1.00 27.39 192 TYR A C 1
ATOM 1574 O O . TYR A 1 192 ? -12.706 29.051 -18.840 1.00 27.39 192 TYR A O 1
ATOM 1582 N N . PRO A 1 193 ? -11.538 27.675 -20.192 1.00 26.62 193 PRO A N 1
ATOM 1583 C CA . PRO A 1 193 ? -12.666 27.038 -20.843 1.00 26.62 193 PRO A CA 1
ATOM 1584 C C . PRO A 1 193 ? -12.352 25.609 -21.291 1.00 26.62 193 PRO A C 1
ATOM 1586 O O . PRO A 1 193 ? -11.235 25.243 -21.650 1.00 26.62 193 PRO A O 1
ATOM 1589 N N . SER A 1 194 ? -13.422 24.832 -21.242 1.00 29.20 194 SER A N 1
ATOM 1590 C CA . SER A 1 194 ? -13.624 23.476 -21.725 1.00 29.20 194 SER A CA 1
ATOM 1591 C C . SER A 1 194 ? -13.003 23.151 -23.091 1.00 29.20 194 SER A C 1
ATOM 1593 O O . SER A 1 194 ? -12.967 23.976 -23.999 1.00 29.20 194 SER A O 1
ATOM 1595 N N . ASN A 1 195 ? -12.623 21.876 -23.229 1.00 35.84 195 ASN A N 1
ATOM 1596 C CA . ASN A 1 195 ? -12.487 21.108 -24.469 1.00 35.84 195 ASN A CA 1
ATOM 1597 C C . ASN A 1 195 ? -11.781 21.804 -25.640 1.00 35.84 195 ASN A C 1
ATOM 1599 O O . ASN A 1 195 ? -12.437 22.309 -26.548 1.00 35.84 195 ASN A O 1
ATOM 1603 N N . GLN A 1 196 ? -10.452 21.684 -25.704 1.00 24.70 196 GLN A N 1
ATOM 1604 C CA . GLN A 1 196 ? -9.739 21.642 -26.982 1.00 24.70 196 GLN A CA 1
ATOM 1605 C C . GLN A 1 196 ? -8.344 21.027 -26.820 1.00 24.70 196 GLN A C 1
ATOM 1607 O O . GLN A 1 196 ? -7.447 21.603 -26.209 1.00 24.70 196 GLN A O 1
ATOM 1612 N N . VAL A 1 197 ? -8.175 19.848 -27.418 1.00 28.52 197 VAL A N 1
ATOM 1613 C CA . VAL A 1 197 ? -6.882 19.237 -27.732 1.00 28.52 197 VAL A CA 1
ATOM 1614 C C . VAL A 1 197 ? -6.114 20.217 -28.623 1.00 28.52 197 VAL A C 1
ATOM 1616 O O . VAL A 1 197 ? -6.532 20.491 -29.749 1.00 28.52 197 VAL A O 1
ATOM 1619 N N . ARG A 1 198 ? -5.013 20.789 -28.123 1.00 22.50 198 ARG A N 1
ATOM 1620 C CA . ARG A 1 198 ? -4.094 21.576 -28.955 1.00 22.50 198 ARG A CA 1
ATOM 1621 C C . ARG A 1 198 ? -3.152 20.629 -29.690 1.00 22.50 198 ARG A C 1
ATOM 1623 O O . ARG A 1 198 ? -2.185 20.146 -29.115 1.00 22.50 198 ARG A O 1
ATOM 1630 N N . PHE A 1 199 ? -3.426 20.419 -30.973 1.00 29.22 199 PHE A N 1
ATOM 1631 C CA . PHE A 1 199 ? -2.458 19.887 -31.926 1.00 29.22 199 PHE A CA 1
ATOM 1632 C C . PHE A 1 199 ? -1.328 20.914 -32.119 1.00 29.22 199 PHE A C 1
ATOM 1634 O O . PHE A 1 199 ? -1.561 22.006 -32.637 1.00 29.22 199 PHE A O 1
ATOM 1641 N N . TYR A 1 200 ? -0.111 20.579 -31.689 1.00 27.25 200 TYR A N 1
ATOM 1642 C CA . TYR A 1 200 ? 1.121 21.287 -32.054 1.00 27.25 200 TYR A CA 1
ATOM 1643 C C . TYR A 1 200 ? 1.733 20.560 -33.254 1.00 27.25 200 TYR A C 1
ATOM 1645 O O . TYR A 1 200 ? 2.468 19.605 -33.048 1.00 27.25 200 TYR A O 1
ATOM 1653 N N . ASN A 1 201 ? 1.405 20.954 -34.492 1.00 33.56 201 ASN A N 1
ATOM 1654 C CA . ASN A 1 201 ? 1.826 20.171 -35.665 1.00 33.56 201 ASN A CA 1
ATOM 1655 C C . ASN A 1 201 ? 2.444 20.937 -36.847 1.00 33.56 201 ASN A C 1
ATOM 1657 O O . ASN A 1 201 ? 2.509 20.374 -37.928 1.00 33.56 201 ASN A O 1
ATOM 1661 N N . ASP A 1 202 ? 2.959 22.162 -36.674 1.00 28.34 202 ASP A N 1
ATOM 1662 C CA . ASP A 1 202 ? 3.428 22.957 -37.834 1.00 28.34 202 ASP A CA 1
ATOM 1663 C C . ASP A 1 202 ? 4.891 23.457 -37.804 1.00 28.34 202 ASP A C 1
ATOM 1665 O O . ASP A 1 202 ? 5.243 24.310 -38.613 1.00 28.34 202 ASP A O 1
ATOM 1669 N N . TYR A 1 203 ? 5.789 22.943 -36.944 1.00 32.31 203 TYR A N 1
ATOM 1670 C CA . TYR A 1 203 ? 7.169 23.488 -36.879 1.00 32.31 203 TYR A CA 1
ATOM 1671 C C . TYR A 1 203 ? 8.361 22.518 -36.810 1.00 32.31 203 TYR A C 1
ATOM 1673 O O . TYR A 1 203 ? 9.485 22.999 -36.710 1.00 32.31 203 TYR A O 1
ATOM 1681 N N . PHE A 1 204 ? 8.200 21.194 -36.914 1.00 38.97 204 PHE A N 1
ATOM 1682 C CA . PHE A 1 204 ? 9.281 20.283 -36.482 1.00 38.97 204 PHE A CA 1
ATOM 1683 C C . PHE A 1 204 ? 9.987 19.442 -37.560 1.00 38.97 204 PHE A C 1
ATOM 1685 O O . PHE A 1 204 ? 10.841 18.624 -37.223 1.00 38.97 204 PHE A O 1
ATOM 1692 N N . HIS A 1 205 ? 9.739 19.658 -38.857 1.00 40.28 205 HIS A N 1
ATOM 1693 C CA . HIS A 1 205 ? 10.446 18.874 -39.885 1.00 40.28 205 HIS A CA 1
ATOM 1694 C C . HIS A 1 205 ? 11.958 19.190 -39.987 1.00 40.28 205 HIS A C 1
ATOM 1696 O O . HIS A 1 205 ? 12.737 18.272 -40.236 1.00 40.28 205 HIS A O 1
ATOM 1702 N N . ASP A 1 206 ? 12.385 20.429 -39.702 1.00 35.25 206 ASP A N 1
ATOM 1703 C CA . ASP A 1 206 ? 13.809 20.832 -39.655 1.00 35.25 206 ASP A CA 1
ATOM 1704 C C . ASP A 1 206 ? 14.515 20.453 -38.331 1.00 35.25 206 ASP A C 1
ATOM 1706 O O . ASP A 1 206 ? 15.738 20.567 -38.204 1.00 35.25 206 ASP A O 1
ATOM 1710 N N . ASP A 1 207 ? 13.761 19.970 -37.338 1.00 46.16 207 ASP A N 1
ATOM 1711 C CA . ASP A 1 207 ? 14.268 19.638 -36.004 1.00 46.16 207 ASP A CA 1
ATOM 1712 C C . ASP A 1 207 ? 14.633 18.157 -35.843 1.00 46.16 207 ASP A C 1
ATOM 1714 O O . ASP A 1 207 ? 15.359 17.823 -34.914 1.00 46.16 207 ASP A O 1
ATOM 1718 N N . TYR A 1 208 ? 14.232 17.258 -36.751 1.00 43.88 208 TYR A N 1
ATOM 1719 C CA . TYR A 1 208 ? 14.597 15.837 -36.644 1.00 43.88 208 TYR A CA 1
ATOM 1720 C C . TYR A 1 208 ? 16.102 15.592 -36.840 1.00 43.88 208 TYR A C 1
ATOM 1722 O O . TYR A 1 208 ? 16.717 14.895 -36.035 1.00 43.88 208 TYR A O 1
ATOM 1730 N N . GLU A 1 209 ? 16.736 16.203 -37.851 1.00 42.62 209 GLU A N 1
ATOM 1731 C CA . GLU A 1 209 ? 18.193 16.093 -38.045 1.00 42.62 209 GLU A CA 1
ATOM 1732 C C . GLU A 1 209 ? 18.982 16.805 -36.937 1.00 42.62 209 GLU A C 1
ATOM 1734 O O . GLU A 1 209 ? 20.031 16.319 -36.504 1.00 42.62 209 GLU A O 1
ATOM 1739 N N . ASN A 1 210 ? 18.480 17.939 -36.438 1.00 43.09 210 ASN A N 1
ATOM 1740 C CA . ASN A 1 210 ? 19.094 18.654 -35.319 1.00 43.09 210 ASN A CA 1
ATOM 1741 C C . ASN A 1 210 ? 18.916 17.908 -33.991 1.00 43.09 210 ASN A C 1
ATOM 1743 O O . ASN A 1 210 ? 19.818 17.940 -33.154 1.00 43.09 210 ASN A O 1
ATOM 1747 N N . PHE A 1 211 ? 17.810 17.184 -33.816 1.00 43.44 211 PHE A N 1
ATOM 1748 C CA . PHE A 1 211 ? 17.532 16.360 -32.646 1.00 43.44 211 PHE A CA 1
ATOM 1749 C C . PHE A 1 211 ? 18.285 15.024 -32.680 1.00 43.44 211 PHE A C 1
ATOM 1751 O O . PHE A 1 211 ? 18.851 14.629 -31.666 1.00 43.44 211 PHE A O 1
ATOM 1758 N N . GLN A 1 212 ? 18.412 14.376 -33.843 1.00 45.28 212 GLN A N 1
ATOM 1759 C CA . GLN A 1 212 ? 19.353 13.269 -34.062 1.00 45.28 212 GLN A CA 1
ATOM 1760 C C . GLN A 1 212 ? 20.782 13.721 -33.740 1.00 45.28 212 GLN A C 1
ATOM 1762 O O . GLN A 1 212 ? 21.451 13.080 -32.940 1.00 45.28 212 GLN A O 1
ATOM 1767 N N . LYS A 1 213 ? 21.217 14.898 -34.213 1.00 44.78 213 LYS A N 1
ATOM 1768 C CA . LYS A 1 213 ? 22.492 15.511 -33.794 1.00 44.78 213 LYS A CA 1
ATOM 1769 C C . LYS A 1 213 ? 22.553 15.842 -32.305 1.00 44.78 213 LYS A C 1
ATOM 1771 O O . LYS A 1 213 ? 23.635 15.782 -31.732 1.00 44.78 213 LYS A O 1
ATOM 1776 N N . TYR A 1 214 ? 21.450 16.221 -31.665 1.00 44.25 214 TYR A N 1
ATOM 1777 C CA . TYR A 1 214 ? 21.383 16.490 -30.225 1.00 44.25 214 TYR A CA 1
ATOM 1778 C C . TYR A 1 214 ? 21.542 15.200 -29.411 1.00 44.25 214 TYR A C 1
ATOM 1780 O O . TYR A 1 214 ? 22.352 15.166 -28.484 1.00 44.25 214 TYR A O 1
ATOM 1788 N N . LEU A 1 215 ? 20.839 14.130 -29.790 1.00 43.31 215 LEU A N 1
ATOM 1789 C CA . LEU A 1 215 ? 20.977 12.793 -29.219 1.00 43.31 215 LEU A CA 1
ATOM 1790 C C . LEU A 1 215 ? 22.342 12.185 -29.543 1.00 43.31 215 LEU A C 1
ATOM 1792 O O . LEU A 1 215 ? 22.941 11.585 -28.666 1.00 43.31 215 LEU A O 1
ATOM 1796 N N . GLU A 1 216 ? 22.913 12.394 -30.727 1.00 45.38 216 GLU A N 1
ATOM 1797 C CA . GLU A 1 216 ? 24.290 12.014 -31.059 1.00 45.38 216 GLU A CA 1
ATOM 1798 C C . GLU A 1 216 ? 25.313 12.815 -30.242 1.00 45.38 216 GLU A C 1
ATOM 1800 O O . GLU A 1 216 ? 26.276 12.254 -29.727 1.00 45.38 216 GLU A O 1
ATOM 1805 N N . ASN A 1 217 ? 25.117 14.123 -30.067 1.00 43.88 217 ASN A N 1
ATOM 1806 C CA . ASN A 1 217 ? 26.023 14.974 -29.293 1.00 43.88 217 ASN A CA 1
ATOM 1807 C C . ASN A 1 217 ? 25.925 14.716 -27.784 1.00 43.88 217 ASN A C 1
ATOM 1809 O O . ASN A 1 217 ? 26.934 14.839 -27.091 1.00 43.88 217 ASN A O 1
ATOM 1813 N N . LYS A 1 218 ? 24.752 14.326 -27.267 1.00 41.19 218 LYS A N 1
ATOM 1814 C CA . LYS A 1 218 ? 24.592 13.876 -25.878 1.00 41.19 218 LYS A CA 1
ATOM 1815 C C . LYS A 1 218 ? 24.937 12.401 -25.685 1.00 41.19 218 LYS A C 1
ATOM 1817 O O . LYS A 1 218 ? 25.464 12.066 -24.629 1.00 41.19 218 LYS A O 1
ATOM 1822 N N . SER A 1 219 ? 24.705 11.516 -26.658 1.00 44.03 219 SER A N 1
ATOM 1823 C CA . SER A 1 219 ? 25.155 10.109 -26.637 1.00 44.03 219 SER A CA 1
ATOM 1824 C C . SER A 1 219 ? 26.678 10.027 -26.644 1.00 44.03 219 SER A C 1
ATOM 1826 O O . SER A 1 219 ? 27.222 9.226 -25.893 1.00 44.03 219 SER A O 1
ATOM 1828 N N . LYS A 1 220 ? 27.357 10.982 -27.300 1.00 40.09 220 LYS A N 1
ATOM 1829 C CA . LYS A 1 220 ? 28.794 11.292 -27.166 1.00 40.09 220 LYS A CA 1
ATOM 1830 C C . LYS A 1 220 ? 29.196 11.917 -25.816 1.00 40.09 220 LYS A C 1
ATOM 1832 O O . LYS A 1 220 ? 30.220 12.599 -25.726 1.00 40.09 220 LYS A O 1
ATOM 1837 N N . ALA A 1 221 ? 28.452 11.664 -24.737 1.00 44.88 221 ALA A N 1
ATOM 1838 C CA . ALA A 1 221 ? 29.061 11.666 -23.412 1.00 44.88 221 ALA A CA 1
ATOM 1839 C C . ALA A 1 221 ? 30.180 10.611 -23.438 1.00 44.88 221 ALA A C 1
ATOM 1841 O O . ALA A 1 221 ? 29.954 9.461 -23.795 1.00 44.88 221 ALA A O 1
ATOM 1842 N N . LYS A 1 222 ? 31.406 11.059 -23.171 1.00 48.25 222 LYS A N 1
ATOM 1843 C CA . LYS A 1 222 ? 32.678 10.434 -23.567 1.00 48.25 222 LYS A CA 1
ATOM 1844 C C . LYS A 1 222 ? 32.962 9.018 -23.044 1.00 48.25 222 LYS A C 1
ATOM 1846 O O . LYS A 1 222 ? 33.976 8.469 -23.459 1.00 48.25 222 LYS A O 1
ATOM 1851 N N . ASN A 1 223 ? 32.098 8.423 -22.222 1.00 54.00 223 ASN A N 1
ATOM 1852 C CA . ASN A 1 223 ? 32.270 7.069 -21.707 1.00 54.00 223 ASN A CA 1
ATOM 1853 C C . ASN A 1 223 ? 30.985 6.248 -21.930 1.00 54.00 223 ASN A C 1
ATOM 1855 O O . ASN A 1 223 ? 29.904 6.731 -21.575 1.00 54.00 223 ASN A O 1
ATOM 1859 N N . PRO A 1 224 ? 31.069 5.037 -22.513 1.00 67.00 224 PRO A N 1
ATOM 1860 C CA . PRO A 1 224 ? 29.969 4.079 -22.446 1.00 67.00 224 PRO A CA 1
ATOM 1861 C C . PRO A 1 224 ? 29.666 3.773 -20.973 1.00 67.00 224 PRO A C 1
ATOM 1863 O O . PRO A 1 224 ? 30.599 3.652 -20.183 1.00 67.00 224 PRO A O 1
ATOM 1866 N N . ILE A 1 225 ? 28.380 3.700 -20.622 1.00 79.62 225 ILE A N 1
ATOM 1867 C CA . ILE A 1 225 ? 27.946 3.274 -19.288 1.00 79.62 225 ILE A CA 1
ATOM 1868 C C . ILE A 1 225 ? 28.043 1.754 -19.251 1.00 79.62 225 ILE A C 1
ATOM 1870 O O . ILE A 1 225 ? 27.415 1.084 -20.071 1.00 79.62 225 ILE A O 1
ATOM 1874 N N . ASP A 1 226 ? 28.827 1.225 -18.323 1.00 85.44 226 ASP A N 1
ATOM 1875 C CA . ASP A 1 226 ? 28.804 -0.188 -17.974 1.00 85.44 226 ASP A CA 1
ATOM 1876 C C . ASP A 1 226 ? 27.846 -0.343 -16.799 1.00 85.44 226 ASP A C 1
ATOM 1878 O O . ASP A 1 226 ? 28.142 0.084 -15.686 1.00 85.44 226 ASP A O 1
ATOM 1882 N N . LEU A 1 227 ? 26.680 -0.942 -17.053 1.00 86.44 227 LEU A N 1
ATOM 1883 C CA . LEU A 1 227 ? 25.629 -1.065 -16.049 1.00 86.44 227 LEU A CA 1
ATOM 1884 C C . LEU A 1 227 ? 26.158 -1.682 -14.745 1.00 86.44 227 LEU A C 1
ATOM 1886 O O . LEU A 1 227 ? 25.857 -1.168 -13.676 1.00 86.44 227 LEU A O 1
ATOM 1890 N N . VAL A 1 228 ? 26.988 -2.728 -14.829 1.00 89.94 228 VAL A N 1
ATOM 1891 C CA . VAL A 1 228 ? 27.494 -3.466 -13.658 1.00 89.94 228 VAL A CA 1
ATOM 1892 C C . VAL A 1 228 ? 28.533 -2.659 -12.881 1.00 89.94 228 VAL A C 1
ATOM 1894 O O . VAL A 1 228 ? 28.634 -2.799 -11.664 1.00 89.94 228 VAL A O 1
ATOM 1897 N N . ALA A 1 229 ? 29.305 -1.813 -13.563 1.00 87.25 229 ALA A N 1
ATOM 1898 C CA . ALA A 1 229 ? 30.331 -0.996 -12.922 1.00 87.25 229 ALA A CA 1
ATOM 1899 C C . ALA A 1 229 ? 29.791 0.342 -12.390 1.00 87.25 229 ALA A C 1
ATOM 1901 O O . ALA A 1 229 ? 30.262 0.825 -11.358 1.00 87.25 229 ALA A O 1
ATOM 1902 N N . ASP A 1 230 ? 28.825 0.936 -13.094 1.00 87.62 230 ASP A N 1
ATOM 1903 C CA . ASP A 1 230 ? 28.399 2.320 -12.889 1.00 87.62 230 ASP A CA 1
ATOM 1904 C C . ASP A 1 230 ? 27.081 2.440 -12.107 1.00 87.62 230 ASP A C 1
ATOM 1906 O O . ASP A 1 230 ? 26.821 3.488 -11.517 1.00 87.62 230 ASP A O 1
ATOM 1910 N N . VAL A 1 231 ? 26.239 1.398 -12.073 1.00 90.12 231 VAL A N 1
ATOM 1911 C CA . VAL A 1 231 ? 24.960 1.422 -11.344 1.00 90.12 231 VAL A CA 1
ATOM 1912 C C . VAL A 1 231 ? 25.091 0.751 -9.985 1.00 90.12 231 VAL A C 1
ATOM 1914 O O . VAL A 1 231 ? 25.667 -0.326 -9.847 1.00 90.12 231 VAL A O 1
ATOM 1917 N N . LYS A 1 232 ? 24.508 1.392 -8.970 1.00 90.50 232 LYS A N 1
ATOM 1918 C CA . LYS A 1 232 ? 24.356 0.841 -7.626 1.00 90.50 232 LYS A CA 1
ATOM 1919 C C . LYS A 1 232 ? 22.907 0.948 -7.191 1.00 90.50 232 LYS A C 1
ATOM 1921 O O . LYS A 1 232 ? 22.257 1.957 -7.453 1.00 90.50 232 LYS A O 1
ATOM 1926 N N . VAL A 1 233 ? 22.433 -0.095 -6.528 1.00 90.44 233 VAL A N 1
ATOM 1927 C CA . VAL A 1 233 ? 21.113 -0.149 -5.915 1.00 90.44 233 VAL A CA 1
ATOM 1928 C C . VAL A 1 233 ? 21.295 0.082 -4.425 1.00 90.44 233 VAL A C 1
ATOM 1930 O O . VAL A 1 233 ? 22.120 -0.575 -3.787 1.00 90.44 233 VAL A O 1
ATOM 1933 N N . ASP A 1 234 ? 20.542 1.029 -3.880 1.00 88.75 234 ASP A N 1
ATOM 1934 C CA . ASP A 1 234 ? 20.494 1.213 -2.440 1.00 88.75 234 ASP A CA 1
ATOM 1935 C C . ASP A 1 234 ? 19.628 0.112 -1.825 1.00 88.75 234 ASP A C 1
ATOM 1937 O O . ASP A 1 234 ? 18.423 0.032 -2.069 1.00 88.75 234 ASP A O 1
ATOM 1941 N N . MET A 1 235 ? 20.279 -0.774 -1.075 1.00 88.25 235 MET A N 1
ATOM 1942 C CA . MET A 1 235 ? 19.647 -1.957 -0.501 1.00 88.25 235 MET A CA 1
ATOM 1943 C C . MET A 1 235 ? 18.678 -1.614 0.633 1.00 88.25 235 MET A C 1
ATOM 1945 O O . MET A 1 235 ? 17.869 -2.467 0.976 1.00 88.25 235 MET A O 1
ATOM 1949 N N . GLU A 1 236 ? 18.734 -0.396 1.188 1.00 85.75 236 GLU A N 1
ATOM 1950 C CA . GLU A 1 236 ? 17.798 0.063 2.223 1.00 85.75 236 GLU A CA 1
ATOM 1951 C C . GLU A 1 236 ? 16.357 0.143 1.701 1.00 85.75 236 GLU A C 1
ATOM 1953 O O . GLU A 1 236 ? 15.417 -0.110 2.448 1.00 85.75 236 GLU A O 1
ATOM 1958 N N . PHE A 1 237 ? 16.181 0.432 0.409 1.00 86.00 237 PHE A N 1
ATOM 1959 C CA . PHE A 1 237 ? 14.854 0.605 -0.182 1.00 86.00 237 PHE A CA 1
ATOM 1960 C C . PHE A 1 237 ? 14.337 -0.634 -0.899 1.00 86.00 237 PHE A C 1
ATOM 1962 O O . PHE A 1 237 ? 13.146 -0.706 -1.174 1.00 86.00 237 PHE A O 1
ATOM 1969 N N . VAL A 1 238 ? 15.191 -1.594 -1.260 1.00 87.50 238 VAL A N 1
ATOM 1970 C CA . VAL A 1 238 ? 14.749 -2.798 -1.982 1.00 87.50 238 VAL A CA 1
ATOM 1971 C C . VAL A 1 238 ? 13.768 -3.567 -1.104 1.00 87.50 238 VAL A C 1
ATOM 1973 O O . VAL A 1 238 ? 14.015 -3.699 0.084 1.00 87.50 238 VAL A O 1
ATOM 1976 N N . VAL A 1 239 ? 12.689 -4.097 -1.682 1.00 82.62 239 VAL A N 1
ATOM 1977 C CA . VAL A 1 239 ? 11.728 -4.989 -1.003 1.00 82.62 239 VAL A CA 1
ATOM 1978 C C . VAL A 1 239 ? 11.831 -6.399 -1.576 1.00 82.62 239 VAL A C 1
ATOM 1980 O O . VAL A 1 239 ? 12.038 -7.379 -0.859 1.00 82.62 239 VAL A O 1
ATOM 1983 N N . TRP A 1 240 ? 11.717 -6.509 -2.896 1.00 86.12 240 TRP A N 1
ATOM 1984 C CA . TRP A 1 240 ? 11.851 -7.770 -3.608 1.00 86.12 240 TRP A CA 1
ATOM 1985 C C . TRP A 1 240 ? 12.412 -7.552 -5.009 1.00 86.12 240 TRP A C 1
ATOM 1987 O O . TRP A 1 240 ? 12.287 -6.480 -5.605 1.00 86.12 240 TRP A O 1
ATOM 1997 N N . VAL A 1 241 ? 13.012 -8.611 -5.547 1.00 91.88 241 VAL A N 1
ATOM 1998 C CA . VAL A 1 241 ? 13.485 -8.687 -6.929 1.00 91.88 241 VAL A CA 1
ATOM 1999 C C . VAL A 1 241 ? 12.920 -9.942 -7.571 1.00 91.88 241 VAL A C 1
ATOM 2001 O O . VAL A 1 241 ? 12.950 -11.019 -6.980 1.00 91.88 241 VAL A O 1
ATOM 2004 N N . ARG A 1 242 ? 12.390 -9.810 -8.785 1.00 92.81 242 ARG A N 1
ATOM 2005 C CA . ARG A 1 242 ? 11.821 -10.908 -9.565 1.00 92.81 242 ARG A CA 1
ATOM 2006 C C . ARG A 1 242 ? 12.508 -11.025 -10.911 1.00 92.81 242 ARG A C 1
ATOM 2008 O O . ARG A 1 242 ? 12.753 -10.015 -11.564 1.00 92.81 242 ARG A O 1
ATOM 2015 N N . VAL A 1 243 ? 12.735 -12.254 -11.357 1.00 93.75 243 VAL A N 1
ATOM 2016 C CA . VAL A 1 243 ? 13.183 -12.561 -12.722 1.00 93.75 243 VAL A CA 1
ATOM 2017 C C . VAL A 1 243 ? 12.373 -13.711 -13.304 1.00 93.75 243 VAL A C 1
ATOM 2019 O O . VAL A 1 243 ? 11.925 -14.589 -12.568 1.00 93.75 243 VAL A O 1
ATOM 2022 N N . CYS A 1 244 ? 12.196 -13.713 -14.624 1.00 91.56 244 CYS A N 1
ATOM 2023 C CA . CYS A 1 244 ? 11.593 -14.832 -15.349 1.00 91.56 244 CYS A CA 1
ATOM 2024 C C . CYS A 1 244 ? 12.623 -15.498 -16.262 1.00 91.56 244 CYS A C 1
ATOM 2026 O O . CYS A 1 244 ? 13.038 -14.912 -17.269 1.00 91.56 244 CYS A O 1
ATOM 2028 N N . GLU A 1 245 ? 13.000 -16.732 -15.933 1.00 91.00 245 GLU A N 1
ATOM 2029 C CA . GLU A 1 245 ? 13.871 -17.587 -16.748 1.00 91.00 245 GLU A CA 1
ATOM 2030 C C . GLU A 1 245 ? 13.029 -18.754 -17.273 1.00 91.00 245 GLU A C 1
ATOM 2032 O O . GLU A 1 245 ? 12.385 -19.452 -16.492 1.00 91.00 245 GLU A O 1
ATOM 2037 N N . ASP A 1 246 ? 12.971 -18.933 -18.595 1.00 85.62 246 ASP A N 1
ATOM 2038 C CA . ASP A 1 246 ? 12.216 -20.016 -19.250 1.00 85.62 246 ASP A CA 1
ATOM 2039 C C . ASP A 1 246 ? 10.741 -20.152 -18.803 1.00 85.62 246 ASP A C 1
ATOM 2041 O O . ASP A 1 246 ? 10.185 -21.248 -18.725 1.00 85.62 246 ASP A O 1
ATOM 2045 N N . GLY A 1 247 ? 10.084 -19.022 -18.515 1.00 84.12 247 GLY A N 1
ATOM 2046 C CA . GLY A 1 247 ? 8.683 -18.976 -18.077 1.00 84.12 247 GLY A CA 1
ATOM 2047 C C . GLY A 1 247 ? 8.470 -19.270 -16.589 1.00 84.12 247 GLY A C 1
ATOM 2048 O O . GLY A 1 247 ? 7.327 -19.294 -16.138 1.00 84.12 247 GLY A O 1
ATOM 2049 N N . ILE A 1 248 ? 9.543 -19.482 -15.825 1.00 87.94 248 ILE A N 1
ATOM 2050 C CA . ILE A 1 248 ? 9.493 -19.704 -14.382 1.00 87.94 248 ILE A CA 1
ATOM 2051 C C . ILE A 1 248 ? 9.857 -18.401 -13.670 1.00 87.94 248 ILE A C 1
ATOM 2053 O O . ILE A 1 248 ? 10.975 -17.896 -13.801 1.00 87.94 248 ILE A O 1
ATOM 2057 N N . MET A 1 249 ? 8.910 -17.883 -12.886 1.00 89.62 249 MET A N 1
ATOM 2058 C CA . MET A 1 249 ? 9.128 -16.726 -12.022 1.00 89.62 249 MET A CA 1
ATOM 2059 C C . MET A 1 249 ? 9.924 -17.122 -10.780 1.00 89.62 249 MET A C 1
ATOM 2061 O O . MET A 1 249 ? 9.540 -18.025 -10.039 1.00 89.62 249 MET A O 1
ATOM 2065 N N . GLN A 1 250 ? 11.022 -16.413 -10.543 1.00 91.31 250 GLN A N 1
ATOM 2066 C CA . GLN A 1 250 ? 11.825 -16.499 -9.327 1.00 91.31 250 GLN A CA 1
ATOM 2067 C C . GLN A 1 250 ? 11.716 -15.164 -8.587 1.00 91.31 250 GLN A C 1
ATOM 2069 O O . GLN A 1 250 ? 11.844 -14.112 -9.214 1.00 91.31 250 GLN A O 1
ATOM 2074 N N . GLN A 1 251 ? 11.482 -15.203 -7.274 1.00 90.94 251 GLN A N 1
ATOM 2075 C CA . GLN A 1 251 ? 11.416 -14.026 -6.405 1.00 90.94 251 GLN A CA 1
ATOM 2076 C C . GLN A 1 251 ? 12.463 -14.141 -5.297 1.00 90.94 251 GLN A C 1
ATOM 2078 O O . GLN A 1 251 ? 12.596 -15.193 -4.680 1.00 90.94 251 GLN A O 1
ATOM 2083 N N . PHE A 1 252 ? 13.149 -13.034 -5.036 1.00 87.88 252 PHE A N 1
ATOM 2084 C CA . PHE A 1 252 ? 14.158 -12.878 -3.998 1.00 87.88 252 PHE A CA 1
ATOM 2085 C C . PHE A 1 252 ? 13.779 -11.710 -3.085 1.00 87.88 252 PHE A C 1
ATOM 2087 O O . PHE A 1 252 ? 13.294 -10.678 -3.555 1.00 87.88 252 PHE A O 1
ATOM 2094 N N . SER A 1 253 ? 14.008 -11.872 -1.789 1.00 79.38 253 SER A N 1
ATOM 2095 C CA . SER A 1 253 ? 13.845 -10.844 -0.759 1.00 79.38 253 SER A CA 1
ATOM 2096 C C . SER A 1 253 ? 15.134 -10.040 -0.541 1.00 79.38 253 SER A C 1
ATOM 2098 O O . SER A 1 253 ? 16.221 -10.430 -0.971 1.00 79.38 253 SER A O 1
ATOM 2100 N N . THR A 1 254 ? 15.015 -8.909 0.155 1.00 69.69 254 THR A N 1
ATOM 2101 C CA . THR A 1 254 ? 16.094 -7.933 0.420 1.00 69.69 254 THR A CA 1
ATOM 2102 C C . THR A 1 254 ? 17.380 -8.542 0.981 1.00 69.69 254 THR A C 1
ATOM 2104 O O . THR A 1 254 ? 18.478 -8.137 0.609 1.00 69.69 254 THR A O 1
ATOM 2107 N N . ASN A 1 255 ? 17.249 -9.552 1.841 1.00 75.25 255 ASN A N 1
ATOM 2108 C CA . ASN A 1 255 ? 18.359 -10.170 2.562 1.00 75.25 255 ASN A CA 1
ATOM 2109 C C . ASN A 1 255 ? 19.106 -11.234 1.739 1.00 75.25 255 ASN A C 1
ATOM 2111 O O . ASN A 1 255 ? 20.115 -11.769 2.199 1.00 75.25 255 ASN A O 1
ATOM 2115 N N . GLU A 1 256 ? 18.609 -11.573 0.547 1.00 81.81 256 GLU A N 1
ATOM 2116 C CA . GLU A 1 256 ? 19.141 -12.662 -0.280 1.00 81.81 256 GLU A CA 1
ATOM 2117 C C . GLU A 1 256 ? 20.087 -12.180 -1.385 1.00 81.81 256 GLU A C 1
ATOM 2119 O O . GLU A 1 256 ? 20.829 -12.993 -1.940 1.00 81.81 256 GLU A O 1
ATOM 2124 N N . LEU A 1 257 ? 20.083 -10.879 -1.703 1.00 89.94 257 LEU A N 1
ATOM 2125 C CA . LEU A 1 257 ? 20.828 -10.310 -2.826 1.00 89.94 257 LEU A CA 1
ATOM 2126 C C . LEU A 1 257 ? 21.693 -9.116 -2.411 1.00 89.94 257 LEU A C 1
ATOM 2128 O O . LEU A 1 257 ? 21.319 -8.321 -1.556 1.00 89.94 257 LEU A O 1
ATOM 2132 N N . THR A 1 258 ? 22.839 -8.950 -3.071 1.00 92.94 258 THR A N 1
ATOM 2133 C CA . THR A 1 258 ? 23.631 -7.711 -3.023 1.00 92.94 258 THR A CA 1
ATOM 2134 C C . THR A 1 258 ? 23.251 -6.767 -4.162 1.00 92.94 258 THR A C 1
ATOM 2136 O O . THR A 1 258 ? 22.720 -7.199 -5.189 1.00 92.94 258 THR A O 1
ATOM 2139 N N . SER A 1 259 ? 23.607 -5.483 -4.034 1.00 92.81 259 SER A N 1
ATOM 2140 C CA . SER A 1 259 ? 23.456 -4.498 -5.115 1.00 92.81 259 SER A CA 1
ATOM 2141 C C . SER A 1 259 ? 24.052 -5.010 -6.431 1.00 92.81 259 SER A C 1
ATOM 2143 O O . SER A 1 259 ? 23.427 -4.890 -7.480 1.00 92.81 259 SER A O 1
ATOM 2145 N N . GLU A 1 260 ? 25.247 -5.606 -6.399 1.00 94.06 260 GLU A N 1
ATOM 2146 C CA . GLU A 1 260 ? 25.906 -6.139 -7.596 1.00 94.06 260 GLU A CA 1
ATOM 2147 C C . GLU A 1 260 ? 25.106 -7.279 -8.232 1.00 94.06 260 GLU A C 1
ATOM 2149 O O . GLU A 1 260 ? 25.036 -7.360 -9.455 1.00 94.06 260 GLU A O 1
ATOM 2154 N N . GLN A 1 261 ? 24.474 -8.143 -7.430 1.00 94.75 261 GLN A N 1
ATOM 2155 C CA . GLN A 1 261 ? 23.639 -9.229 -7.946 1.00 94.75 261 GLN A CA 1
ATOM 2156 C C . GLN A 1 261 ? 22.363 -8.699 -8.608 1.00 94.75 261 GLN A C 1
ATOM 2158 O O . GLN A 1 261 ? 22.006 -9.178 -9.682 1.00 94.75 261 GLN A O 1
ATOM 2163 N N . ILE A 1 262 ? 21.715 -7.684 -8.025 1.00 95.12 262 ILE A N 1
ATOM 2164 C CA . ILE A 1 262 ? 20.526 -7.045 -8.616 1.00 95.12 262 ILE A CA 1
ATOM 2165 C C . ILE A 1 262 ? 20.882 -6.414 -9.965 1.00 95.12 262 ILE A C 1
ATOM 2167 O O . ILE A 1 262 ? 20.230 -6.683 -10.975 1.00 95.12 262 ILE A O 1
ATOM 2171 N N . VAL A 1 263 ? 21.959 -5.627 -10.013 1.00 95.81 263 VAL A N 1
ATOM 2172 C CA . VAL A 1 263 ? 22.423 -4.989 -11.254 1.00 95.81 263 VAL A CA 1
ATOM 2173 C C . VAL A 1 263 ? 22.875 -6.032 -12.283 1.00 95.81 263 VAL A C 1
ATOM 2175 O O . VAL A 1 263 ? 22.625 -5.876 -13.481 1.00 95.81 263 VAL A O 1
ATOM 2178 N N . GLN A 1 264 ? 23.482 -7.136 -11.841 1.00 96.31 264 GLN A N 1
ATOM 2179 C CA . GLN A 1 264 ? 23.828 -8.253 -12.715 1.00 96.31 264 GLN A CA 1
ATOM 2180 C C . GLN A 1 264 ? 22.576 -8.913 -13.309 1.00 96.31 264 GLN A C 1
ATOM 2182 O O . GLN A 1 264 ? 22.559 -9.187 -14.507 1.00 96.31 264 GLN A O 1
ATOM 2187 N N . MET A 1 265 ? 21.509 -9.114 -12.530 1.00 96.25 265 MET A N 1
ATOM 2188 C CA . MET A 1 265 ? 20.233 -9.634 -13.038 1.00 96.25 265 MET A CA 1
ATOM 2189 C C . MET A 1 265 ? 19.591 -8.682 -14.059 1.00 96.25 265 MET A C 1
ATOM 2191 O O . MET A 1 265 ? 19.113 -9.130 -15.104 1.00 96.25 265 MET A O 1
ATOM 2195 N N . MET A 1 266 ? 19.650 -7.366 -13.827 1.00 95.50 266 MET A N 1
ATOM 2196 C CA . MET A 1 266 ? 19.230 -6.364 -14.816 1.00 95.50 266 MET A CA 1
ATOM 2197 C C . MET A 1 266 ? 20.029 -6.495 -16.118 1.00 95.50 266 MET A C 1
ATOM 2199 O O . MET A 1 266 ? 19.457 -6.582 -17.204 1.00 95.50 266 MET A O 1
ATOM 2203 N N . ASN A 1 267 ? 21.359 -6.559 -16.010 1.00 95.12 267 ASN A N 1
ATOM 2204 C CA . ASN A 1 267 ? 22.268 -6.710 -17.143 1.00 95.12 267 ASN A CA 1
ATOM 2205 C C . ASN A 1 267 ? 22.004 -8.006 -17.929 1.00 95.12 267 ASN A C 1
ATOM 2207 O O . ASN A 1 267 ? 22.003 -8.006 -19.157 1.00 95.12 267 ASN A O 1
ATOM 2211 N N . GLU A 1 268 ? 21.762 -9.110 -17.229 1.00 94.94 268 GLU A N 1
ATOM 2212 C CA . GLU A 1 268 ? 21.430 -10.412 -17.809 1.00 94.94 268 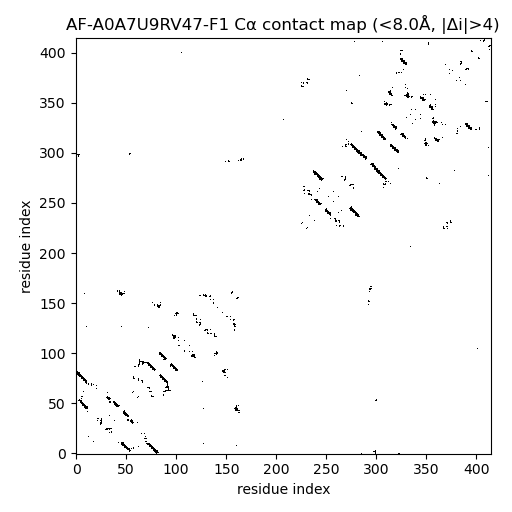GLU A CA 1
ATOM 2213 C C . GLU A 1 268 ? 20.070 -10.406 -18.515 1.00 94.94 268 GLU A C 1
ATOM 2215 O O . GLU A 1 268 ? 19.943 -10.995 -19.589 1.00 94.94 268 GLU A O 1
ATOM 2220 N N . THR A 1 269 ? 19.087 -9.676 -17.983 1.00 94.19 269 THR A N 1
ATOM 2221 C CA . THR A 1 269 ? 17.786 -9.459 -18.639 1.00 94.19 269 THR A CA 1
ATOM 2222 C C . THR A 1 269 ? 17.964 -8.711 -19.955 1.00 94.19 269 THR A C 1
ATOM 2224 O O . THR A 1 269 ? 17.499 -9.161 -20.997 1.00 94.19 269 THR A O 1
ATOM 2227 N N . LEU A 1 270 ? 18.734 -7.619 -19.953 1.00 91.62 270 LEU A N 1
ATOM 2228 C CA . LEU A 1 270 ? 19.033 -6.851 -21.169 1.00 91.62 270 LEU A CA 1
ATOM 2229 C C . LEU A 1 270 ? 19.902 -7.619 -22.178 1.00 91.62 270 LEU A C 1
ATOM 2231 O O . LEU A 1 270 ? 19.932 -7.269 -23.354 1.00 91.62 270 LEU A O 1
ATOM 2235 N N . ASN A 1 271 ? 20.589 -8.678 -21.743 1.00 91.19 271 ASN A N 1
ATOM 2236 C CA . ASN A 1 271 ? 21.316 -9.607 -22.613 1.00 91.19 271 ASN A CA 1
ATOM 2237 C C . ASN A 1 271 ? 20.479 -10.834 -23.025 1.00 91.19 271 ASN A C 1
ATOM 2239 O O . ASN A 1 271 ? 20.976 -11.695 -23.750 1.00 91.19 271 ASN A O 1
ATOM 2243 N N . GLY A 1 272 ? 19.216 -10.908 -22.597 1.00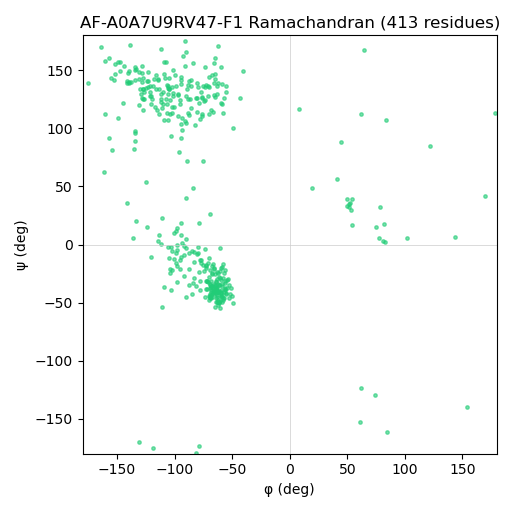 89.81 272 GLY A N 1
ATOM 2244 C CA . GLY A 1 272 ? 18.256 -11.932 -23.001 1.00 89.81 272 GLY A CA 1
ATOM 2245 C C . GLY A 1 272 ? 18.348 -13.260 -22.266 1.00 89.81 272 GLY A C 1
ATOM 2246 O O . GLY A 1 272 ? 17.819 -14.251 -22.761 1.00 89.81 272 GLY A O 1
ATOM 2247 N N . ARG A 1 273 ? 19.004 -13.298 -21.101 1.00 92.25 273 ARG A N 1
ATOM 2248 C CA . ARG A 1 273 ? 18.936 -14.460 -20.207 1.00 92.25 273 ARG A CA 1
ATOM 2249 C C . ARG A 1 273 ? 17.551 -14.581 -19.575 1.00 92.25 273 ARG A C 1
ATOM 2251 O O . ARG A 1 273 ? 16.968 -15.657 -19.574 1.00 92.25 273 ARG A O 1
ATOM 2258 N N . TYR A 1 274 ? 17.040 -13.470 -19.052 1.00 93.38 274 TYR A N 1
ATOM 2259 C CA . TYR A 1 274 ? 15.698 -13.390 -18.489 1.00 93.38 274 TYR A CA 1
ATOM 2260 C C . TYR A 1 274 ? 14.780 -12.659 -19.461 1.00 93.38 274 TYR A C 1
ATOM 2262 O O . TYR A 1 274 ? 15.186 -11.688 -20.097 1.00 93.38 274 TYR A O 1
ATOM 2270 N N . THR A 1 275 ? 13.530 -13.107 -19.539 1.00 92.56 275 THR A N 1
ATOM 2271 C CA . THR A 1 275 ? 12.481 -12.435 -20.331 1.00 92.56 275 THR A CA 1
ATOM 2272 C C . THR A 1 275 ? 11.827 -11.282 -19.570 1.00 92.56 275 THR A C 1
ATOM 2274 O O . THR A 1 275 ? 11.136 -10.443 -20.151 1.00 92.56 275 THR A O 1
ATOM 2277 N N . TYR A 1 276 ? 12.051 -11.235 -18.257 1.00 93.06 276 TYR A N 1
ATOM 2278 C CA . TYR A 1 276 ? 11.470 -10.262 -17.351 1.00 93.06 276 TYR A CA 1
ATOM 2279 C C . TYR A 1 276 ? 12.385 -10.040 -16.151 1.00 93.06 276 TYR A C 1
ATOM 2281 O O . TYR A 1 276 ? 12.946 -11.000 -15.614 1.00 93.06 276 TYR A O 1
ATOM 2289 N N . PHE A 1 277 ? 12.468 -8.790 -15.712 1.00 94.56 277 PHE A N 1
ATOM 2290 C CA . PHE A 1 277 ? 13.037 -8.391 -14.435 1.00 94.56 277 PHE A CA 1
ATOM 2291 C C . PHE A 1 277 ? 12.155 -7.325 -13.797 1.00 94.56 277 PHE A C 1
ATOM 2293 O O . PHE A 1 277 ? 11.720 -6.397 -14.479 1.00 94.56 277 PHE A O 1
ATOM 2300 N N . ALA A 1 278 ? 11.962 -7.417 -12.486 1.00 93.94 278 ALA A N 1
ATOM 2301 C CA . ALA A 1 278 ? 11.392 -6.337 -11.703 1.00 93.94 278 ALA A CA 1
ATOM 2302 C C . ALA A 1 278 ? 12.102 -6.173 -10.361 1.00 93.94 278 ALA A C 1
ATOM 2304 O O . ALA A 1 278 ? 12.418 -7.161 -9.700 1.00 93.94 278 ALA A O 1
ATOM 2305 N N . ALA A 1 279 ? 12.317 -4.925 -9.956 1.00 92.94 279 ALA A N 1
ATOM 2306 C CA . ALA A 1 279 ? 12.817 -4.567 -8.634 1.00 92.94 279 ALA A CA 1
ATOM 2307 C C . ALA A 1 279 ? 11.865 -3.560 -7.997 1.00 92.94 279 ALA A C 1
ATOM 2309 O O . ALA A 1 279 ? 11.562 -2.528 -8.602 1.00 92.94 279 ALA A O 1
ATOM 2310 N N . ASP A 1 280 ? 11.390 -3.888 -6.802 1.00 89.88 280 ASP A N 1
ATOM 2311 C CA . ASP A 1 280 ? 10.441 -3.083 -6.043 1.00 89.88 280 ASP A CA 1
ATOM 2312 C C . ASP A 1 280 ? 11.133 -2.395 -4.877 1.00 89.88 280 ASP A C 1
ATOM 2314 O O . ASP A 1 280 ? 11.970 -2.996 -4.196 1.00 89.88 280 ASP A O 1
ATOM 2318 N N . PHE A 1 281 ? 10.779 -1.131 -4.682 1.00 88.81 281 PHE A N 1
ATOM 2319 C CA . PHE A 1 281 ? 11.415 -0.236 -3.734 1.00 88.81 281 PHE A CA 1
ATOM 2320 C C . PHE A 1 281 ? 10.373 0.401 -2.822 1.00 88.81 281 PHE A C 1
ATOM 2322 O O . PHE A 1 281 ? 9.373 0.907 -3.326 1.00 88.81 281 PHE A O 1
ATOM 2329 N N . LEU A 1 282 ? 10.628 0.434 -1.516 1.00 85.31 282 LEU A N 1
ATOM 2330 C CA . LEU A 1 282 ? 9.820 1.122 -0.518 1.00 85.31 282 LEU A CA 1
ATOM 2331 C C . LEU A 1 282 ? 10.504 2.434 -0.126 1.00 85.31 282 LEU A C 1
ATOM 2333 O O . LEU A 1 282 ? 11.570 2.431 0.483 1.00 85.31 282 LEU A O 1
ATOM 2337 N N . PHE A 1 283 ? 9.880 3.557 -0.467 1.00 83.06 283 PHE A N 1
ATOM 2338 C CA . PHE A 1 283 ? 10.340 4.895 -0.091 1.00 83.06 283 PHE A CA 1
ATOM 2339 C C . PHE A 1 283 ? 9.449 5.497 0.983 1.00 83.06 283 PHE A C 1
ATOM 2341 O O . PHE A 1 283 ? 8.283 5.138 1.086 1.00 83.06 283 PHE A O 1
ATOM 2348 N N . GLN A 1 284 ? 9.970 6.457 1.747 1.00 77.62 284 GLN A N 1
ATOM 2349 C CA . GLN A 1 284 ? 9.170 7.263 2.669 1.00 77.62 284 GLN A CA 1
ATOM 2350 C C . GLN A 1 284 ? 8.621 8.499 1.946 1.00 77.62 284 GLN A C 1
ATOM 2352 O O . GLN A 1 284 ? 9.366 9.263 1.332 1.00 77.62 284 GLN A O 1
ATOM 2357 N N . GLY A 1 285 ? 7.305 8.700 1.982 1.00 71.06 285 GLY A N 1
ATOM 2358 C CA . GLY A 1 285 ? 6.672 9.913 1.470 1.00 71.06 285 GLY A CA 1
ATOM 2359 C C . GLY A 1 285 ? 6.725 11.061 2.471 1.00 71.06 285 GLY A C 1
ATOM 2360 O O . GLY A 1 285 ? 7.250 10.953 3.580 1.00 71.06 285 GLY A O 1
ATOM 2361 N N . LYS A 1 286 ? 6.156 12.204 2.080 1.00 68.44 286 LYS A N 1
ATOM 2362 C CA . LYS A 1 286 ? 6.069 13.362 2.977 1.00 68.44 286 LYS A CA 1
ATOM 2363 C C . LYS A 1 286 ? 5.150 13.049 4.156 1.00 68.44 286 LYS A C 1
ATOM 2365 O O . LYS A 1 286 ? 4.007 12.648 3.956 1.00 68.44 286 LYS A O 1
ATOM 2370 N N . GLY A 1 287 ? 5.638 13.297 5.369 1.00 68.00 287 GLY A N 1
ATOM 2371 C CA . GLY A 1 287 ? 4.825 13.206 6.575 1.00 68.00 287 GLY A CA 1
ATOM 2372 C C . GLY A 1 287 ? 3.793 14.325 6.653 1.00 68.00 287 GLY A C 1
ATOM 2373 O O . GLY A 1 287 ? 4.126 15.491 6.430 1.00 68.00 287 GLY A O 1
ATOM 2374 N N . ILE A 1 288 ? 2.558 13.983 7.014 1.00 71.62 288 ILE A N 1
ATOM 2375 C CA . ILE A 1 288 ? 1.523 14.953 7.378 1.00 71.62 288 ILE A CA 1
ATOM 2376 C C . ILE A 1 288 ? 1.383 15.004 8.897 1.00 71.62 288 ILE A C 1
ATOM 2378 O O . ILE A 1 288 ? 1.368 13.972 9.564 1.00 71.62 288 ILE A O 1
ATOM 2382 N N . TYR A 1 289 ? 1.288 16.202 9.475 1.00 77.44 289 TYR A N 1
ATOM 2383 C CA . TYR A 1 289 ? 1.020 16.323 10.906 1.00 77.44 289 TYR A CA 1
ATOM 2384 C C . TYR A 1 289 ? -0.472 16.157 11.182 1.00 77.44 289 TYR A C 1
ATOM 2386 O O . TYR A 1 289 ? -1.287 17.008 10.814 1.00 77.44 289 TYR A O 1
ATOM 2394 N N . VAL A 1 290 ? -0.830 15.082 11.877 1.00 79.81 290 VAL A N 1
ATOM 2395 C CA . VAL A 1 290 ? -2.217 14.781 12.226 1.00 79.81 290 VAL A CA 1
ATOM 2396 C C . VAL A 1 290 ? -2.498 15.320 13.618 1.00 79.81 290 VAL A C 1
ATOM 2398 O O . VAL A 1 290 ? -2.125 14.715 14.621 1.00 79.81 290 VAL A O 1
ATOM 2401 N N . LYS A 1 291 ? -3.213 16.448 13.696 1.00 79.69 291 LYS A N 1
ATOM 2402 C CA . LYS A 1 291 ? -3.532 17.117 14.973 1.00 79.69 291 LYS A CA 1
ATOM 2403 C C . LYS A 1 291 ? -4.224 16.203 15.987 1.00 79.69 291 LYS A C 1
ATOM 2405 O O . LYS A 1 291 ? -3.943 16.317 17.175 1.00 79.69 291 LYS A O 1
ATOM 2410 N N . ARG A 1 292 ? -5.112 15.311 15.527 1.00 80.00 292 ARG A N 1
ATOM 2411 C CA . ARG A 1 292 ? -5.845 14.368 16.393 1.00 80.00 292 ARG A CA 1
ATOM 2412 C C . ARG A 1 292 ? -4.932 13.338 17.051 1.00 80.00 292 ARG A C 1
ATOM 2414 O O . ARG A 1 292 ? -5.155 12.978 18.196 1.00 80.00 292 ARG A O 1
ATOM 2421 N N . LEU A 1 293 ? -3.882 12.918 16.347 1.00 80.31 293 LEU A N 1
ATOM 2422 C CA . LEU A 1 293 ? -2.895 11.971 16.863 1.00 80.31 293 LEU A CA 1
ATOM 2423 C C . LEU A 1 293 ? -1.672 12.659 17.484 1.00 80.31 293 LEU A C 1
ATOM 2425 O O . LEU A 1 293 ? -0.860 11.984 18.107 1.00 80.31 293 LEU A O 1
ATOM 2429 N N . LYS A 1 294 ? -1.525 13.978 17.292 1.00 78.31 294 LYS A N 1
ATOM 2430 C CA . LYS A 1 294 ? -0.346 14.769 17.685 1.00 78.31 294 LYS A CA 1
ATOM 2431 C C . LYS A 1 294 ? 0.969 14.137 17.217 1.00 78.31 294 LYS A C 1
ATOM 2433 O O . LYS A 1 294 ? 1.957 14.127 17.940 1.00 78.31 294 LYS A O 1
ATOM 2438 N N . LYS A 1 295 ? 0.968 13.572 16.008 1.00 75.31 295 LYS A N 1
ATOM 2439 C CA . LYS A 1 295 ? 2.153 12.967 15.393 1.00 75.31 295 LYS A CA 1
ATOM 2440 C C . LYS A 1 295 ? 2.182 13.206 13.891 1.00 75.31 295 LYS A C 1
ATOM 2442 O O . LYS A 1 295 ? 1.131 13.365 13.260 1.00 75.31 295 LYS A O 1
ATOM 2447 N N . LYS A 1 296 ? 3.389 13.211 13.317 1.00 74.31 296 LYS A N 1
ATOM 2448 C CA . LYS A 1 296 ? 3.566 13.103 11.864 1.00 74.31 296 LYS A CA 1
ATOM 2449 C C . LYS A 1 296 ? 3.278 11.662 11.443 1.00 74.31 296 LYS A C 1
ATOM 2451 O O . LYS A 1 296 ? 3.878 10.733 11.976 1.00 74.31 296 LYS A O 1
ATOM 2456 N N . VAL A 1 297 ? 2.354 11.497 10.506 1.00 72.06 297 VAL A N 1
ATOM 2457 C CA . VAL A 1 297 ? 2.070 10.229 9.833 1.00 72.06 297 VAL A CA 1
ATOM 2458 C C . VAL A 1 297 ? 2.729 10.303 8.464 1.00 72.06 297 VAL A C 1
ATOM 2460 O O . VAL A 1 297 ? 2.449 11.221 7.693 1.00 72.06 297 VAL A O 1
ATOM 2463 N N . TYR A 1 298 ? 3.675 9.403 8.217 1.00 71.88 298 TYR A N 1
ATOM 2464 C CA . TYR A 1 298 ? 4.422 9.323 6.967 1.00 71.88 298 TYR A CA 1
ATOM 2465 C C . TYR A 1 298 ? 3.789 8.283 6.084 1.00 71.88 298 TYR A C 1
ATOM 2467 O O . TYR A 1 298 ? 3.654 7.155 6.540 1.00 71.88 298 TYR A O 1
ATOM 2475 N N . SER A 1 299 ? 3.506 8.656 4.834 1.00 68.38 299 SER A N 1
ATOM 2476 C CA . SER A 1 299 ? 3.029 7.690 3.863 1.00 68.38 299 SER A CA 1
ATOM 2477 C C . SER A 1 299 ? 4.159 7.104 3.040 1.00 68.38 299 SER A C 1
ATOM 2479 O O . SER A 1 299 ? 4.614 7.782 2.116 1.00 68.38 299 SER A O 1
ATOM 2481 N N . PRO A 1 300 ? 4.680 5.898 3.350 1.00 73.94 300 PRO A N 1
ATOM 2482 C CA . PRO A 1 300 ? 5.646 5.259 2.478 1.00 73.94 300 PRO A CA 1
ATOM 2483 C C . PRO A 1 300 ? 5.011 4.971 1.115 1.00 73.94 300 PRO A C 1
ATOM 2485 O O . PRO A 1 300 ? 3.808 5.125 0.955 1.00 73.94 300 PRO A O 1
ATOM 2488 N N . TYR A 1 301 ? 5.775 4.556 0.108 1.00 75.62 301 TYR A N 1
ATOM 2489 C CA . TYR A 1 301 ? 5.260 4.164 -1.206 1.00 75.62 301 TYR A CA 1
ATOM 2490 C C . TYR A 1 301 ? 6.165 3.211 -1.958 1.00 75.62 301 TYR A C 1
ATOM 2492 O O . TYR A 1 301 ? 7.387 3.319 -1.919 1.00 75.62 301 TYR A O 1
ATOM 2500 N N . HIS A 1 302 ? 5.521 2.285 -2.670 1.00 82.88 302 HIS A N 1
ATOM 2501 C CA . HIS A 1 302 ? 6.194 1.326 -3.529 1.00 82.88 302 HIS A CA 1
ATOM 2502 C C . HIS A 1 302 ? 6.408 1.914 -4.914 1.00 82.88 302 HIS A C 1
ATOM 2504 O O . HIS A 1 302 ? 5.444 2.306 -5.571 1.00 82.88 302 HIS A O 1
ATOM 2510 N N . SER A 1 303 ? 7.649 1.916 -5.381 1.00 89.00 303 SER A N 1
ATOM 2511 C CA . SER A 1 303 ? 7.957 2.144 -6.790 1.00 89.00 303 SER A CA 1
ATOM 2512 C C . SER A 1 303 ? 8.633 0.918 -7.376 1.00 89.00 303 SER A C 1
ATOM 2514 O O . SER A 1 303 ? 9.447 0.287 -6.711 1.00 89.00 303 SER A O 1
ATOM 2516 N N . THR A 1 304 ? 8.325 0.580 -8.624 1.00 91.50 304 THR A N 1
ATOM 2517 C CA . THR A 1 304 ? 8.839 -0.646 -9.244 1.00 91.50 304 THR A CA 1
ATOM 2518 C C . THR A 1 304 ? 9.494 -0.345 -10.586 1.00 91.50 304 THR A C 1
ATOM 2520 O O . THR A 1 304 ? 8.876 0.243 -11.473 1.00 91.50 304 THR A O 1
ATOM 2523 N N . LEU A 1 305 ? 10.741 -0.780 -10.758 1.00 95.44 305 LEU A N 1
ATOM 2524 C CA . LEU A 1 305 ? 11.399 -0.838 -12.063 1.00 95.44 305 LEU A CA 1
ATOM 2525 C C . LEU A 1 305 ? 11.039 -2.154 -12.751 1.00 95.44 305 LEU A C 1
ATOM 2527 O O . LEU A 1 305 ? 11.120 -3.203 -12.118 1.00 95.44 305 LEU A O 1
ATOM 2531 N N . VAL A 1 306 ? 10.729 -2.103 -14.046 1.00 94.44 306 VAL A N 1
ATOM 2532 C CA . 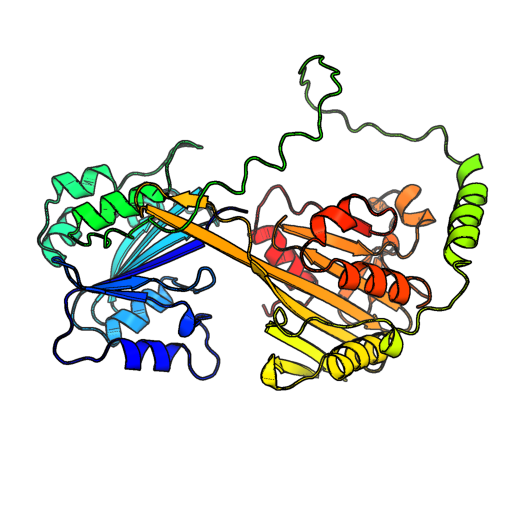VAL A 1 306 ? 10.415 -3.270 -14.876 1.00 94.44 306 VAL A CA 1
ATOM 2533 C C . VAL A 1 306 ? 11.221 -3.252 -16.159 1.00 94.44 306 VAL A C 1
ATOM 2535 O O . VAL A 1 306 ? 11.272 -2.243 -16.863 1.00 94.44 306 VAL A O 1
ATOM 2538 N N . LEU A 1 307 ? 11.806 -4.399 -16.489 1.00 94.56 307 LEU A N 1
ATOM 2539 C CA . LEU A 1 307 ? 12.437 -4.664 -17.770 1.00 94.56 307 LEU A CA 1
ATOM 2540 C C . LEU A 1 307 ? 11.755 -5.866 -18.420 1.00 94.56 307 LEU A C 1
ATOM 2542 O O . LEU A 1 307 ? 11.681 -6.938 -17.821 1.00 94.56 307 LEU A O 1
ATOM 2546 N N . HIS A 1 308 ? 11.320 -5.700 -19.664 1.00 93.00 308 HIS A N 1
ATOM 2547 C CA . HIS A 1 308 ? 10.883 -6.810 -20.506 1.00 93.00 308 HIS A CA 1
ATOM 2548 C C . HIS A 1 308 ? 11.906 -7.063 -21.602 1.00 93.00 308 HIS A C 1
ATOM 2550 O O . HIS A 1 308 ? 12.462 -6.122 -22.176 1.00 93.00 308 HIS A O 1
ATOM 2556 N N . GLN A 1 309 ? 12.103 -8.337 -21.929 1.00 91.00 309 GLN A N 1
ATOM 2557 C CA . GLN A 1 309 ? 12.939 -8.763 -23.038 1.00 91.00 309 GLN A CA 1
ATOM 2558 C C . GLN A 1 309 ? 12.285 -9.927 -23.788 1.00 91.00 309 GLN A C 1
ATOM 2560 O O . GLN A 1 309 ? 11.739 -10.855 -23.193 1.00 91.00 309 GLN A O 1
ATOM 2565 N N . GLY A 1 310 ? 12.359 -9.889 -25.119 1.00 89.75 310 GLY A N 1
ATOM 2566 C CA . GLY A 1 310 ? 12.050 -11.049 -25.951 1.00 89.75 310 GLY A CA 1
ATOM 2567 C C . GLY A 1 310 ? 12.323 -10.801 -27.428 1.00 89.75 310 GLY A C 1
ATOM 2568 O O . GLY A 1 310 ? 12.037 -9.727 -27.944 1.00 89.75 310 GLY A O 1
ATOM 2569 N N . LEU A 1 311 ? 12.882 -11.799 -28.121 1.00 83.50 311 LEU A N 1
ATOM 2570 C CA . LEU A 1 311 ? 13.139 -11.766 -29.573 1.00 83.50 311 LEU A CA 1
ATOM 2571 C C . LEU A 1 311 ? 13.943 -10.537 -30.061 1.00 83.50 311 LEU A C 1
ATOM 2573 O O . LEU A 1 311 ? 13.780 -10.103 -31.198 1.00 83.50 311 LEU A O 1
ATOM 2577 N N . GLY A 1 312 ? 14.821 -9.985 -29.215 1.00 83.94 312 GLY A N 1
ATOM 2578 C CA . GLY A 1 312 ? 15.616 -8.788 -29.531 1.00 83.94 312 GLY A CA 1
ATOM 2579 C C . GLY A 1 312 ? 14.887 -7.459 -29.313 1.00 83.94 312 GLY A C 1
ATOM 2580 O O . GLY A 1 312 ? 15.473 -6.411 -29.563 1.00 83.94 312 GLY A O 1
ATOM 2581 N N . ASN A 1 313 ? 13.647 -7.499 -28.821 1.00 91.44 313 ASN A N 1
ATOM 2582 C CA . ASN A 1 313 ? 12.919 -6.334 -28.346 1.00 91.44 313 ASN A CA 1
ATOM 2583 C C . ASN A 1 313 ? 13.096 -6.177 -26.831 1.00 91.44 313 ASN A C 1
ATOM 2585 O O . ASN A 1 313 ? 13.117 -7.170 -26.094 1.00 91.44 313 ASN A O 1
ATOM 2589 N N . PHE A 1 314 ? 13.163 -4.929 -26.374 1.00 90.94 314 PHE A N 1
ATOM 2590 C CA . PHE A 1 314 ? 13.285 -4.568 -24.963 1.00 90.94 314 PHE A CA 1
ATOM 2591 C C . PHE A 1 314 ? 12.301 -3.461 -24.602 1.00 90.94 314 PHE A C 1
ATOM 2593 O O . PHE A 1 314 ? 11.995 -2.605 -25.431 1.00 90.94 314 PHE A O 1
ATOM 2600 N N . ALA A 1 315 ? 11.869 -3.428 -23.349 1.00 92.81 315 ALA A N 1
ATOM 2601 C CA . ALA A 1 315 ? 11.145 -2.295 -22.788 1.00 92.81 315 ALA A CA 1
ATOM 2602 C C . ALA A 1 315 ? 11.602 -2.035 -21.354 1.00 92.81 315 ALA A C 1
ATOM 2604 O O . ALA A 1 315 ? 11.974 -2.965 -20.639 1.00 92.81 315 ALA A O 1
ATOM 2605 N N . CYS A 1 316 ? 11.577 -0.766 -20.953 1.00 94.38 316 CYS A N 1
ATOM 2606 C CA . CYS A 1 316 ? 11.949 -0.316 -19.618 1.00 94.38 316 CYS A CA 1
ATOM 2607 C C . CYS A 1 316 ? 10.856 0.612 -19.092 1.00 94.38 316 CYS A C 1
ATOM 2609 O O . CYS A 1 316 ? 10.563 1.638 -19.712 1.00 94.38 316 CYS A O 1
ATOM 2611 N N . LEU A 1 317 ? 10.248 0.231 -17.972 1.00 93.75 317 LEU A N 1
ATOM 2612 C CA . LEU A 1 317 ? 9.166 0.971 -17.336 1.00 93.75 317 LEU A CA 1
ATOM 2613 C C . LEU A 1 317 ? 9.502 1.227 -15.871 1.00 93.75 317 LEU A C 1
ATOM 2615 O O . LEU A 1 317 ? 10.078 0.372 -15.203 1.00 93.75 317 LEU A O 1
ATOM 2619 N N . PHE A 1 318 ? 9.121 2.391 -15.360 1.00 93.31 318 PHE A N 1
ATOM 2620 C CA . PHE A 1 318 ? 9.240 2.717 -13.947 1.00 93.31 318 PHE A CA 1
ATOM 2621 C C . PHE A 1 318 ? 7.898 3.188 -13.402 1.00 93.31 318 PHE A C 1
ATOM 2623 O O . PHE A 1 318 ? 7.367 4.225 -13.796 1.00 93.31 318 PHE A O 1
ATOM 2630 N N . PHE A 1 319 ? 7.355 2.415 -12.476 1.00 89.38 319 PHE A N 1
ATOM 2631 C CA . PHE A 1 319 ? 6.104 2.694 -11.799 1.00 89.38 319 PHE A CA 1
ATOM 2632 C C . PHE A 1 319 ? 6.418 3.500 -10.550 1.00 89.38 319 PHE A C 1
ATOM 2634 O O . PHE A 1 319 ? 6.917 2.947 -9.577 1.00 89.38 319 PHE A O 1
ATOM 2641 N N . ALA A 1 320 ? 6.139 4.799 -10.578 1.00 88.19 320 ALA A N 1
ATOM 2642 C CA . ALA A 1 320 ? 6.377 5.691 -9.452 1.00 88.19 320 ALA A CA 1
ATOM 2643 C C . ALA A 1 320 ? 5.150 5.691 -8.533 1.00 88.19 320 ALA A C 1
ATOM 2645 O O . ALA A 1 320 ? 4.056 6.090 -8.944 1.00 88.19 32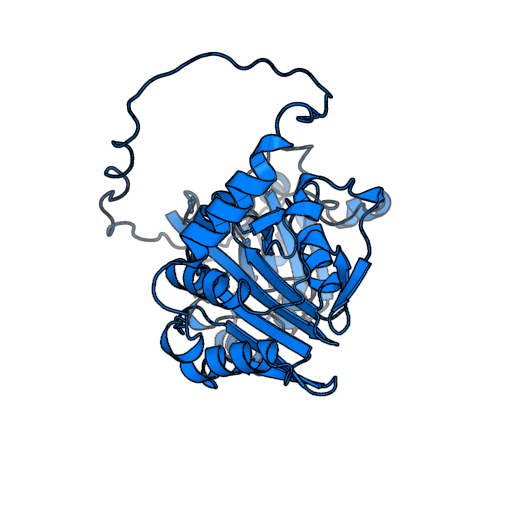0 ALA A O 1
ATOM 2646 N N . GLY A 1 321 ? 5.311 5.171 -7.316 1.00 79.00 321 GLY A N 1
ATOM 2647 C CA . GLY A 1 321 ? 4.205 5.034 -6.365 1.00 79.00 321 GLY A CA 1
ATOM 2648 C C . GLY A 1 321 ? 3.708 6.362 -5.809 1.00 79.00 321 GLY A C 1
ATOM 2649 O O . GLY A 1 321 ? 2.529 6.491 -5.493 1.00 79.00 321 GLY A O 1
ATOM 2650 N N . ASP A 1 322 ? 4.580 7.366 -5.734 1.00 76.69 322 ASP A N 1
ATOM 2651 C CA . ASP A 1 322 ? 4.264 8.678 -5.173 1.00 76.69 322 ASP A CA 1
ATOM 2652 C C . ASP A 1 322 ? 3.286 9.481 -6.034 1.00 76.69 322 ASP A C 1
ATOM 2654 O O . ASP A 1 322 ? 2.407 10.200 -5.549 1.00 76.69 322 ASP A O 1
ATOM 2658 N N . SER A 1 323 ? 3.423 9.361 -7.345 1.00 76.00 323 SER A N 1
ATOM 2659 C CA . SER A 1 323 ? 2.585 10.068 -8.303 1.00 76.00 323 SER A CA 1
ATOM 2660 C C . SER A 1 323 ? 1.562 9.179 -8.991 1.00 76.00 323 SER A C 1
ATOM 2662 O O . SER A 1 323 ? 0.791 9.690 -9.805 1.00 76.00 323 SER A O 1
ATOM 2664 N N . LEU A 1 324 ? 1.560 7.873 -8.693 1.00 76.06 324 LEU A N 1
ATOM 2665 C CA . LEU A 1 324 ? 0.772 6.858 -9.401 1.00 76.06 324 LEU A CA 1
ATOM 2666 C C . LEU A 1 324 ? 0.945 6.961 -10.928 1.00 76.06 324 LEU A C 1
ATOM 2668 O O . LEU A 1 324 ? 0.017 6.716 -11.702 1.00 76.06 324 LEU A O 1
ATOM 2672 N N . CYS A 1 325 ? 2.141 7.361 -11.361 1.00 81.81 325 CYS A N 1
ATOM 2673 C CA . CYS A 1 325 ? 2.511 7.483 -12.763 1.00 81.81 325 CYS A CA 1
ATOM 2674 C C . CYS A 1 325 ? 3.317 6.264 -13.183 1.00 81.81 325 CYS A C 1
ATOM 2676 O O . CYS A 1 325 ? 4.136 5.744 -12.420 1.00 81.81 325 CYS A O 1
ATOM 2678 N N . CYS A 1 326 ? 3.141 5.851 -14.431 1.00 87.62 326 CYS A N 1
ATOM 2679 C CA . CYS A 1 326 ? 4.096 4.958 -15.055 1.00 87.62 326 CYS A CA 1
ATOM 2680 C C . CYS A 1 326 ? 4.912 5.725 -16.088 1.00 87.62 326 CYS A C 1
ATOM 2682 O O . CYS A 1 326 ? 4.376 6.382 -16.984 1.00 87.62 326 CYS A O 1
ATOM 2684 N N . TYR A 1 327 ? 6.225 5.642 -15.924 1.00 90.69 327 TYR A N 1
ATOM 2685 C CA . TYR A 1 327 ? 7.201 6.212 -16.825 1.00 90.69 327 TYR A CA 1
ATOM 2686 C C . TYR A 1 327 ? 7.655 5.148 -17.804 1.00 90.69 327 TYR A C 1
ATOM 2688 O O . TYR A 1 327 ? 8.196 4.119 -17.409 1.00 90.69 327 TYR A O 1
ATOM 2696 N N . GLU A 1 328 ? 7.460 5.415 -19.085 1.00 92.00 328 GLU A N 1
ATOM 2697 C CA . GLU A 1 328 ? 7.861 4.531 -20.169 1.00 92.00 328 GLU A CA 1
ATOM 2698 C C . GLU A 1 328 ? 9.114 5.102 -20.820 1.00 92.00 328 GLU A C 1
ATOM 2700 O O . GLU A 1 328 ? 9.131 6.262 -21.244 1.00 92.00 328 GLU A O 1
ATOM 2705 N N . LEU A 1 329 ? 10.185 4.318 -20.902 1.00 91.44 329 LEU A N 1
ATOM 2706 C CA . LEU A 1 329 ? 11.374 4.772 -21.605 1.00 91.44 329 LEU A CA 1
ATOM 2707 C C . LEU A 1 329 ? 11.096 4.795 -23.118 1.00 91.44 329 LEU A C 1
ATOM 2709 O O . LEU A 1 329 ? 10.657 3.800 -23.691 1.00 91.44 329 LEU A O 1
ATOM 2713 N N . ILE A 1 330 ? 11.365 5.923 -23.777 1.00 86.94 330 ILE A N 1
ATOM 2714 C CA . ILE A 1 330 ? 11.059 6.110 -25.201 1.00 86.94 330 ILE A CA 1
ATOM 2715 C C . ILE A 1 330 ? 12.089 5.358 -26.054 1.00 86.94 330 ILE A C 1
ATOM 2717 O O . ILE A 1 330 ? 13.253 5.759 -26.133 1.00 86.94 330 ILE A O 1
ATOM 2721 N N . GLY A 1 331 ? 11.641 4.287 -26.714 1.00 84.75 331 GLY A N 1
ATOM 2722 C CA . GLY A 1 331 ? 12.430 3.436 -27.611 1.00 84.75 331 GLY A CA 1
ATOM 2723 C C . GLY A 1 331 ? 12.586 3.999 -29.016 1.00 84.75 331 GLY A C 1
ATOM 2724 O O . GLY A 1 331 ? 13.656 3.896 -29.617 1.00 84.75 331 GLY A O 1
ATOM 2725 N N . ASN A 1 332 ? 11.546 4.664 -29.520 1.00 82.56 332 ASN A N 1
ATOM 2726 C CA . ASN A 1 332 ? 11.551 5.287 -30.836 1.00 82.56 332 ASN A CA 1
ATOM 2727 C C . ASN A 1 332 ? 10.977 6.706 -30.772 1.00 82.56 332 ASN A C 1
ATOM 2729 O O . ASN A 1 332 ? 9.768 6.923 -30.838 1.00 82.56 332 ASN A O 1
ATOM 2733 N N . PHE A 1 333 ? 11.877 7.689 -30.695 1.00 79.12 333 PHE A N 1
ATOM 2734 C CA . PHE A 1 333 ? 11.523 9.108 -30.641 1.00 79.12 333 PHE A CA 1
ATOM 2735 C C . PHE A 1 333 ? 10.763 9.601 -31.869 1.00 79.12 333 PHE A C 1
ATOM 2737 O O . PHE A 1 333 ? 9.910 10.473 -31.736 1.00 79.12 333 PHE A O 1
ATOM 2744 N N . TYR A 1 334 ? 11.070 9.077 -33.061 1.00 77.88 334 TYR A N 1
ATOM 2745 C CA . TYR A 1 334 ? 10.353 9.494 -34.263 1.00 77.88 334 TYR A CA 1
ATOM 2746 C C . TYR A 1 334 ? 8.890 9.073 -34.162 1.00 77.88 334 TYR A C 1
ATOM 2748 O O . TYR A 1 334 ? 7.994 9.908 -34.244 1.00 77.88 334 TYR A O 1
ATOM 2756 N N . THR A 1 335 ? 8.658 7.789 -33.902 1.00 81.31 335 THR A N 1
ATOM 2757 C CA . THR A 1 335 ? 7.302 7.267 -33.769 1.00 81.31 335 THR A CA 1
ATOM 2758 C C . THR A 1 335 ? 6.559 7.964 -32.628 1.00 81.31 335 THR A C 1
ATOM 2760 O O . THR A 1 335 ? 5.422 8.384 -32.809 1.00 81.31 335 THR A O 1
ATOM 2763 N N . TYR A 1 336 ? 7.222 8.185 -31.490 1.00 80.75 336 TYR A N 1
ATOM 2764 C CA . TYR A 1 336 ? 6.623 8.837 -30.325 1.00 80.75 336 TYR A CA 1
ATOM 2765 C C . TYR A 1 336 ? 6.121 10.265 -30.600 1.00 80.75 336 TYR A C 1
ATOM 2767 O O . TYR A 1 336 ? 5.069 10.645 -30.093 1.00 80.75 336 TYR A O 1
ATOM 2775 N N . TYR A 1 337 ? 6.850 11.062 -31.388 1.00 76.50 337 TYR A N 1
ATOM 2776 C CA . TYR A 1 337 ? 6.473 12.456 -31.657 1.00 76.50 337 TYR A CA 1
ATOM 2777 C C . TYR A 1 337 ? 5.614 12.650 -32.907 1.00 76.50 337 TYR A C 1
ATOM 2779 O O . TYR A 1 337 ? 4.888 13.641 -32.976 1.00 76.50 337 TYR A O 1
ATOM 2787 N N . TYR A 1 338 ? 5.716 11.762 -33.899 1.00 78.81 338 TYR A N 1
ATOM 2788 C CA . TYR A 1 338 ? 5.200 12.041 -35.243 1.00 78.81 338 TYR A CA 1
ATOM 2789 C C . TYR A 1 338 ? 4.134 11.066 -35.745 1.00 78.81 338 TYR A C 1
ATOM 2791 O O . TYR A 1 338 ? 3.521 11.350 -36.772 1.00 78.81 338 TYR A O 1
ATOM 2799 N N . VAL A 1 339 ? 3.895 9.944 -35.062 1.00 76.56 339 VAL A N 1
ATOM 2800 C CA . VAL A 1 339 ? 2.907 8.940 -35.490 1.00 76.56 339 VAL A CA 1
ATOM 2801 C C . VAL A 1 339 ? 1.671 9.017 -34.596 1.00 76.56 339 VAL A C 1
ATOM 2803 O O . VAL A 1 339 ? 1.774 9.150 -33.378 1.00 76.56 339 VAL A O 1
ATOM 2806 N N . ASP A 1 340 ? 0.484 8.957 -35.206 1.00 78.31 340 ASP A N 1
ATOM 2807 C CA . ASP A 1 340 ? -0.782 8.945 -34.469 1.00 78.31 340 ASP A CA 1
ATOM 2808 C C . ASP A 1 340 ? -0.903 7.656 -33.643 1.00 78.31 340 ASP A C 1
ATOM 2810 O O . ASP A 1 340 ? -0.606 6.563 -34.126 1.00 78.31 340 ASP A O 1
ATOM 2814 N N . ILE A 1 341 ? -1.400 7.769 -32.407 1.00 75.38 341 ILE A N 1
ATOM 2815 C CA . ILE A 1 341 ? -1.574 6.635 -31.489 1.00 75.38 341 ILE A CA 1
ATOM 2816 C C . ILE A 1 341 ? -2.393 5.482 -32.097 1.00 75.38 341 ILE A C 1
ATOM 2818 O O . ILE A 1 341 ? -2.177 4.324 -31.755 1.00 75.38 341 ILE A O 1
ATOM 2822 N N . LYS A 1 342 ? -3.321 5.779 -33.018 1.00 80.56 342 LYS A N 1
ATOM 2823 C CA . LYS A 1 342 ? -4.156 4.780 -33.710 1.00 80.56 342 LYS A CA 1
ATOM 2824 C C . LYS A 1 342 ? -3.411 4.000 -34.789 1.00 80.56 342 LYS A C 1
ATOM 2826 O O . LYS A 1 342 ? -3.913 2.973 -35.240 1.00 80.56 342 LYS A O 1
ATOM 2831 N N . GLU A 1 343 ? -2.269 4.511 -35.228 1.00 84.12 343 GLU A N 1
ATOM 2832 C CA . GLU A 1 343 ? -1.437 3.931 -36.280 1.00 84.12 343 GLU A CA 1
ATOM 2833 C C . GLU A 1 343 ? -0.219 3.193 -35.711 1.00 84.12 343 GLU A C 1
ATOM 2835 O O . GLU A 1 343 ? 0.500 2.541 -36.466 1.00 84.12 343 GLU A O 1
ATOM 2840 N N . LEU A 1 344 ? -0.009 3.257 -34.389 1.00 86.25 344 LEU A N 1
ATOM 2841 C CA . LEU A 1 344 ? 1.118 2.614 -33.725 1.00 86.25 344 LEU A CA 1
ATOM 2842 C C . LEU A 1 344 ? 1.073 1.099 -33.876 1.00 86.25 344 LEU A C 1
ATOM 2844 O O . LEU A 1 344 ? 0.082 0.436 -33.550 1.00 86.25 344 LEU A O 1
ATOM 2848 N N . GLN A 1 345 ? 2.198 0.539 -34.307 1.00 89.25 345 GLN A N 1
ATOM 2849 C CA . GLN A 1 345 ? 2.369 -0.900 -34.313 1.00 89.25 345 GLN A CA 1
ATOM 2850 C C . GLN A 1 345 ? 2.568 -1.418 -32.884 1.00 89.25 345 GLN A C 1
ATOM 2852 O O . GLN A 1 345 ? 3.364 -0.885 -32.112 1.00 89.25 345 GLN A O 1
ATOM 2857 N N . MET A 1 346 ? 1.885 -2.514 -32.553 1.00 90.69 346 MET A N 1
ATOM 2858 C CA . MET A 1 346 ? 2.131 -3.267 -31.323 1.00 90.69 346 MET A CA 1
ATOM 2859 C C . MET A 1 346 ? 3.191 -4.341 -31.580 1.00 90.69 346 MET A C 1
ATOM 2861 O O . MET A 1 346 ? 3.066 -5.142 -32.511 1.00 90.69 346 MET A O 1
ATOM 2865 N N . LEU A 1 347 ? 4.224 -4.372 -30.745 1.00 90.50 347 LEU A N 1
ATOM 2866 C CA . LEU A 1 347 ? 5.337 -5.312 -30.813 1.00 90.50 347 LEU A CA 1
ATOM 2867 C C . LEU A 1 347 ? 5.334 -6.222 -29.583 1.00 90.50 347 LEU A C 1
ATOM 2869 O O . LEU A 1 347 ? 5.058 -5.788 -28.467 1.00 90.50 347 LEU A O 1
ATOM 2873 N N . SER A 1 348 ? 5.660 -7.496 -29.794 1.00 90.75 348 SER A N 1
ATOM 2874 C CA . SER A 1 348 ? 5.836 -8.454 -28.700 1.00 90.75 348 SER A CA 1
ATOM 2875 C C . SER A 1 348 ? 7.186 -8.234 -28.021 1.00 90.75 348 SER A C 1
ATOM 2877 O O . SER A 1 348 ? 8.217 -8.145 -28.697 1.00 90.75 348 SER A O 1
ATOM 2879 N N . VAL A 1 349 ? 7.168 -8.152 -26.690 1.00 89.50 349 VAL A N 1
ATOM 2880 C CA . VAL A 1 349 ? 8.353 -8.040 -25.834 1.00 89.50 349 VAL A CA 1
ATOM 2881 C C . VAL A 1 349 ? 8.170 -9.027 -24.680 1.00 89.50 349 VAL A C 1
ATOM 2883 O O . VAL A 1 349 ? 7.462 -8.760 -23.713 1.00 89.50 349 VAL A O 1
ATOM 2886 N N . GLY A 1 350 ? 8.750 -10.219 -24.807 1.00 84.81 350 GLY A N 1
ATOM 2887 C CA . GLY A 1 350 ? 8.462 -11.318 -23.883 1.00 84.81 350 GLY A CA 1
ATOM 2888 C C . GLY A 1 350 ? 6.980 -11.708 -23.949 1.00 84.81 350 GLY A C 1
ATOM 2889 O O . GLY A 1 350 ? 6.467 -12.010 -25.026 1.00 84.81 350 GLY A O 1
ATOM 2890 N N . ASN A 1 351 ? 6.290 -11.669 -22.807 1.00 83.69 351 ASN A N 1
ATOM 2891 C CA . ASN A 1 351 ? 4.873 -12.041 -22.698 1.00 83.69 351 ASN A CA 1
ATOM 2892 C C . ASN A 1 351 ? 3.894 -10.868 -22.884 1.00 83.69 351 ASN A C 1
ATOM 2894 O O . ASN A 1 351 ? 2.685 -11.083 -22.840 1.00 83.69 351 ASN A O 1
ATOM 2898 N N . VAL A 1 352 ? 4.390 -9.644 -23.090 1.00 87.94 352 VAL A N 1
ATOM 2899 C CA . VAL A 1 352 ? 3.553 -8.445 -23.241 1.00 87.94 352 VAL A CA 1
ATOM 2900 C C . VAL A 1 352 ? 3.564 -7.923 -24.678 1.00 87.94 352 VAL A C 1
ATOM 2902 O O . VAL A 1 352 ? 4.488 -8.183 -25.457 1.00 87.94 352 VAL A O 1
ATOM 2905 N N . MET A 1 353 ? 2.519 -7.174 -25.030 1.00 89.12 353 MET A N 1
ATOM 2906 C CA . MET A 1 353 ? 2.402 -6.448 -26.295 1.00 89.12 353 MET A CA 1
ATOM 2907 C C . MET A 1 353 ? 2.481 -4.954 -26.005 1.00 89.12 353 MET A C 1
ATOM 2909 O O . MET A 1 353 ? 1.611 -4.420 -25.322 1.00 89.12 353 MET A O 1
ATOM 2913 N N . LEU A 1 354 ? 3.499 -4.281 -26.537 1.00 89.38 354 LEU A N 1
ATOM 2914 C CA . LEU A 1 354 ? 3.780 -2.872 -26.260 1.00 89.38 354 LEU A CA 1
ATOM 2915 C C . LEU A 1 354 ? 3.808 -2.050 -27.553 1.00 89.38 354 LEU A C 1
ATOM 2917 O O . LEU A 1 354 ? 4.185 -2.585 -28.599 1.00 89.38 354 LEU A O 1
ATOM 2921 N N . PRO A 1 355 ? 3.420 -0.765 -27.517 1.00 89.44 355 PRO A N 1
ATOM 2922 C CA . PRO A 1 355 ? 3.516 0.095 -28.688 1.00 89.44 355 PRO A CA 1
ATOM 2923 C C . PRO A 1 355 ? 4.982 0.302 -29.078 1.00 89.44 355 PRO A C 1
ATOM 2925 O O . PRO A 1 355 ? 5.857 0.458 -28.229 1.00 89.44 355 PRO A O 1
ATOM 2928 N N . GLU A 1 356 ? 5.263 0.354 -30.378 1.00 90.19 356 GLU A N 1
ATOM 2929 C CA . GLU A 1 356 ? 6.624 0.493 -30.913 1.00 90.19 356 GLU A CA 1
ATOM 2930 C C . GLU A 1 356 ? 7.372 1.752 -30.421 1.00 90.19 356 GLU A C 1
ATOM 2932 O O . GLU A 1 356 ? 8.595 1.825 -30.507 1.00 90.19 356 GLU A O 1
ATOM 2937 N N . THR A 1 357 ? 6.658 2.743 -29.879 1.00 87.44 357 THR A N 1
ATOM 2938 C CA . THR A 1 357 ? 7.220 3.973 -29.303 1.00 87.44 357 THR A CA 1
ATOM 2939 C C . THR A 1 357 ? 8.107 3.723 -28.085 1.00 87.44 357 THR A C 1
ATOM 2941 O O . THR A 1 357 ? 9.050 4.485 -27.865 1.00 87.44 357 THR A O 1
ATOM 2944 N N . ILE A 1 358 ? 7.836 2.669 -27.312 1.00 89.94 358 ILE A N 1
ATOM 2945 C CA . ILE A 1 358 ? 8.543 2.339 -26.059 1.00 89.94 358 ILE A CA 1
ATOM 2946 C C . ILE A 1 358 ? 9.392 1.067 -26.178 1.00 89.94 358 ILE A C 1
ATOM 2948 O O . ILE A 1 358 ? 10.039 0.645 -25.220 1.00 89.94 358 ILE A O 1
ATOM 2952 N N . VAL A 1 359 ? 9.395 0.450 -27.363 1.00 90.12 359 VAL A N 1
ATOM 2953 C CA . VAL A 1 359 ? 10.146 -0.771 -27.641 1.00 90.12 359 VAL A CA 1
ATOM 2954 C C . VAL A 1 359 ? 11.491 -0.426 -28.260 1.00 90.12 359 VAL A C 1
ATOM 2956 O O . VAL A 1 359 ? 11.586 0.239 -29.289 1.00 90.12 359 VAL A O 1
ATOM 2959 N N . PHE A 1 360 ? 12.546 -0.919 -27.631 1.00 88.75 360 PHE A N 1
ATOM 2960 C CA . PHE A 1 360 ? 13.913 -0.819 -28.111 1.00 88.75 360 PHE A CA 1
ATOM 2961 C C . PHE A 1 360 ? 14.284 -2.070 -28.896 1.00 88.75 360 PHE A C 1
ATOM 2963 O O . PHE A 1 360 ? 13.955 -3.180 -28.488 1.00 88.75 360 PHE A O 1
ATOM 2970 N N . GLN A 1 361 ? 15.039 -1.887 -29.976 1.00 84.56 361 GLN A N 1
ATOM 2971 C CA . GLN A 1 361 ? 15.718 -2.975 -30.696 1.00 84.56 361 GLN A CA 1
ATOM 2972 C C . GLN A 1 361 ? 17.227 -3.001 -30.405 1.00 84.56 361 GLN A C 1
ATOM 2974 O O . GLN A 1 361 ? 17.916 -3.969 -30.718 1.00 84.56 361 GLN A O 1
ATOM 2979 N N . GLU A 1 362 ? 17.744 -1.944 -29.771 1.00 81.00 362 GLU A N 1
ATOM 2980 C CA . GLU A 1 362 ? 19.135 -1.818 -29.348 1.00 81.00 362 GLU A CA 1
ATOM 2981 C C . GLU A 1 362 ? 19.224 -1.369 -27.887 1.00 81.00 362 GLU A C 1
ATOM 2983 O O . GLU A 1 362 ? 18.469 -0.517 -27.419 1.00 81.00 362 GLU A O 1
ATOM 2988 N N . ARG A 1 363 ? 20.208 -1.914 -27.169 1.00 80.31 363 ARG A N 1
ATOM 2989 C CA . ARG A 1 363 ? 20.397 -1.708 -25.726 1.00 80.31 363 ARG A CA 1
ATOM 2990 C C . ARG A 1 363 ? 20.958 -0.329 -25.344 1.00 80.31 363 ARG A C 1
ATOM 2992 O O . ARG A 1 363 ? 20.769 0.120 -24.216 1.00 80.31 363 ARG A O 1
ATOM 2999 N N . THR A 1 364 ? 21.643 0.354 -26.261 1.00 68.50 364 THR A N 1
ATOM 3000 C CA . THR A 1 364 ? 22.526 1.509 -25.983 1.00 68.50 364 THR A CA 1
ATOM 3001 C C . THR A 1 364 ? 21.856 2.687 -25.257 1.00 68.50 364 THR A C 1
ATOM 3003 O O . THR A 1 364 ? 22.541 3.441 -24.563 1.00 68.50 364 THR A O 1
ATOM 3006 N N . GLY A 1 365 ? 20.533 2.847 -25.369 1.00 75.12 365 GLY A N 1
ATOM 3007 C CA . GLY A 1 365 ? 19.766 3.873 -24.650 1.00 75.12 365 GLY A CA 1
ATOM 3008 C C . GLY A 1 365 ? 19.364 3.496 -23.218 1.00 75.12 365 GLY A C 1
ATOM 3009 O O . GLY A 1 365 ? 19.256 4.376 -22.361 1.00 75.12 365 GLY A O 1
ATOM 3010 N N . ILE A 1 366 ? 19.184 2.202 -22.940 1.00 87.50 366 ILE A N 1
ATOM 3011 C CA . ILE A 1 366 ? 18.618 1.707 -21.679 1.00 87.50 366 ILE A CA 1
ATOM 3012 C C . ILE A 1 366 ? 19.629 1.838 -20.537 1.00 87.50 366 ILE A C 1
ATOM 3014 O O . ILE A 1 366 ? 19.283 2.369 -19.484 1.00 87.50 366 ILE A O 1
ATOM 3018 N N . ASP A 1 367 ? 20.891 1.448 -20.755 1.00 87.69 367 ASP A N 1
ATOM 3019 C CA . ASP A 1 367 ? 21.923 1.463 -19.702 1.00 87.69 367 ASP A CA 1
ATOM 3020 C C . ASP A 1 367 ? 22.101 2.862 -19.092 1.00 87.69 367 ASP A C 1
ATOM 3022 O O . ASP A 1 367 ? 22.194 3.038 -17.876 1.00 87.69 367 ASP A O 1
ATOM 3026 N N . ARG A 1 368 ? 22.069 3.895 -19.941 1.00 82.94 368 ARG A N 1
ATOM 3027 C CA . ARG A 1 368 ? 22.161 5.287 -19.496 1.00 82.94 368 ARG A CA 1
ATOM 3028 C C . ARG A 1 368 ? 20.921 5.741 -18.736 1.00 82.94 368 ARG A C 1
ATOM 3030 O O . ARG A 1 368 ? 21.055 6.459 -17.746 1.00 82.94 368 ARG A O 1
ATOM 3037 N N . ALA A 1 369 ? 19.736 5.375 -19.215 1.00 86.69 369 ALA A N 1
ATOM 3038 C CA . ALA A 1 369 ? 18.491 5.733 -18.552 1.00 86.69 369 ALA A CA 1
ATOM 3039 C C . ALA A 1 369 ? 18.413 5.113 -17.151 1.00 86.69 369 ALA A C 1
ATOM 3041 O O . ALA A 1 369 ? 18.046 5.806 -16.205 1.00 86.69 369 ALA A O 1
ATOM 3042 N N . LEU A 1 370 ? 18.846 3.856 -17.014 1.00 90.94 370 LEU A N 1
ATOM 3043 C CA . LEU A 1 370 ? 18.955 3.166 -15.732 1.00 90.94 370 LEU A CA 1
ATOM 3044 C C . LEU A 1 370 ? 19.967 3.854 -14.812 1.00 90.94 370 LEU A C 1
ATOM 3046 O O . LEU A 1 370 ? 19.619 4.203 -13.691 1.00 90.94 370 LEU A O 1
ATOM 3050 N N . HIS A 1 371 ? 21.175 4.157 -15.288 1.00 87.88 371 HIS A N 1
ATOM 3051 C CA . HIS A 1 371 ? 22.157 4.894 -14.485 1.00 87.88 371 HIS A CA 1
ATOM 3052 C C . HIS A 1 371 ? 21.618 6.241 -13.966 1.00 87.88 371 HIS A C 1
ATOM 3054 O O . HIS A 1 371 ? 21.816 6.590 -12.801 1.00 87.88 371 HIS A O 1
ATOM 3060 N N . MET A 1 372 ? 20.891 6.991 -14.802 1.00 83.62 372 MET A N 1
ATOM 3061 C CA . MET A 1 372 ? 20.253 8.246 -14.385 1.00 83.62 372 MET A CA 1
ATOM 3062 C C . MET A 1 372 ? 19.130 8.033 -13.364 1.00 83.62 372 MET A C 1
ATOM 3064 O O . MET A 1 372 ? 19.016 8.825 -12.432 1.00 83.62 372 MET A O 1
ATOM 3068 N N . LEU A 1 373 ? 18.318 6.986 -13.536 1.00 89.12 373 LEU A N 1
ATOM 3069 C CA . LEU A 1 373 ? 17.243 6.625 -12.615 1.00 89.12 373 LEU A CA 1
ATOM 3070 C C . LEU A 1 373 ? 17.800 6.276 -11.231 1.00 89.12 373 LEU A C 1
ATOM 3072 O O . LEU A 1 373 ? 17.399 6.886 -10.247 1.00 89.12 373 LEU A O 1
ATOM 3076 N N . PHE A 1 374 ? 18.775 5.366 -11.156 1.00 90.19 374 PHE A N 1
ATOM 3077 C CA . PHE A 1 374 ? 19.356 4.928 -9.881 1.00 90.19 374 PHE A CA 1
ATOM 3078 C C . PHE A 1 374 ? 20.149 6.025 -9.163 1.00 90.19 374 PHE A C 1
ATOM 3080 O O . PHE A 1 374 ? 20.228 6.015 -7.941 1.00 90.19 374 PHE A O 1
ATOM 3087 N N . SER A 1 375 ? 20.665 7.021 -9.890 1.00 84.12 375 SER A N 1
ATOM 3088 C CA . SER A 1 375 ? 21.299 8.200 -9.277 1.00 84.12 375 SER A CA 1
ATOM 3089 C C . SER A 1 375 ? 20.319 9.069 -8.473 1.00 84.12 375 SER A C 1
ATOM 3091 O O . SER A 1 375 ? 20.750 9.866 -7.641 1.00 84.12 375 SER A O 1
ATOM 3093 N N . HIS A 1 376 ? 19.013 8.958 -8.740 1.00 83.69 376 HIS A N 1
ATOM 3094 C CA . HIS A 1 376 ? 17.966 9.787 -8.140 1.00 83.69 376 HIS A CA 1
ATOM 3095 C C . HIS A 1 376 ? 16.695 8.984 -7.831 1.00 83.69 376 HIS A C 1
ATOM 3097 O O . HIS A 1 376 ? 15.591 9.505 -7.985 1.00 83.69 376 HIS A O 1
ATOM 3103 N N . LEU A 1 377 ? 16.848 7.720 -7.428 1.00 87.25 377 LEU A N 1
ATOM 3104 C CA . LEU A 1 377 ? 15.744 6.760 -7.360 1.00 87.25 377 LEU A CA 1
ATOM 3105 C C . LEU A 1 377 ? 14.621 7.207 -6.408 1.00 87.25 377 LEU A C 1
ATOM 3107 O O . LEU A 1 377 ? 13.458 7.193 -6.796 1.00 87.25 377 LEU A O 1
ATOM 3111 N N . GLU A 1 378 ? 14.974 7.697 -5.217 1.00 82.12 378 GLU A N 1
ATOM 3112 C CA . GLU A 1 378 ? 14.030 8.218 -4.210 1.00 82.12 378 GLU A CA 1
ATOM 3113 C C . GLU A 1 378 ? 13.206 9.416 -4.723 1.00 82.12 378 GLU A C 1
ATOM 3115 O O . GLU A 1 378 ? 12.064 9.619 -4.329 1.00 82.12 378 GLU A O 1
ATOM 3120 N N . TYR A 1 379 ? 13.762 10.206 -5.649 1.00 81.94 379 TYR A N 1
ATOM 3121 C CA . TYR A 1 379 ? 13.104 11.378 -6.239 1.00 81.94 379 TYR A CA 1
ATOM 3122 C C . TYR A 1 379 ? 12.753 11.159 -7.714 1.00 81.94 379 TYR A C 1
ATOM 3124 O O . TYR A 1 379 ? 12.627 12.132 -8.471 1.00 81.94 379 TYR A O 1
ATOM 3132 N N . ALA A 1 380 ? 12.628 9.897 -8.143 1.00 84.69 380 ALA A N 1
ATOM 3133 C CA . ALA A 1 380 ? 12.532 9.525 -9.549 1.00 84.69 380 ALA A CA 1
ATOM 3134 C C . ALA A 1 380 ? 11.423 10.295 -10.271 1.00 84.69 380 ALA A C 1
ATOM 3136 O O . ALA A 1 380 ? 11.696 10.892 -11.308 1.00 84.69 380 ALA A O 1
ATOM 3137 N N . ASP A 1 381 ? 10.222 10.406 -9.698 1.00 82.44 381 ASP A N 1
ATOM 3138 C CA . ASP A 1 381 ? 9.107 11.171 -10.273 1.00 82.44 381 ASP A CA 1
ATOM 3139 C C . ASP A 1 381 ? 9.505 12.596 -10.700 1.00 82.44 381 ASP A C 1
ATOM 3141 O O . ASP A 1 381 ? 9.313 13.006 -11.849 1.00 82.44 381 ASP A O 1
ATOM 3145 N N . LYS A 1 382 ? 10.156 13.343 -9.802 1.00 81.38 382 LYS A N 1
ATOM 3146 C CA . LYS A 1 382 ? 10.588 14.728 -10.040 1.00 81.38 382 LYS A CA 1
ATOM 3147 C C . LYS A 1 382 ? 11.575 14.835 -11.205 1.00 81.38 382 LYS A C 1
ATOM 3149 O O . LYS A 1 382 ? 11.580 15.850 -11.913 1.00 81.38 382 LYS A O 1
ATOM 3154 N N . HIS A 1 383 ? 12.427 13.827 -11.377 1.00 81.38 383 HIS A N 1
ATOM 3155 C CA . HIS A 1 383 ? 13.446 13.784 -12.424 1.00 81.38 383 HIS A CA 1
ATOM 3156 C C . HIS A 1 383 ? 12.894 13.250 -13.749 1.00 81.38 383 HIS A C 1
ATOM 3158 O O . HIS A 1 383 ? 13.167 13.835 -14.800 1.00 81.38 383 HIS A O 1
ATOM 3164 N N . LEU A 1 384 ? 12.083 12.195 -13.708 1.00 83.25 384 LEU A N 1
ATOM 3165 C CA . LEU A 1 384 ? 11.499 11.553 -14.878 1.00 83.25 384 LEU A CA 1
ATOM 3166 C C . LEU A 1 384 ? 10.465 12.457 -15.558 1.00 83.25 384 LEU A C 1
ATOM 3168 O O . LEU A 1 384 ? 10.533 12.602 -16.775 1.00 83.25 384 LEU A O 1
ATOM 3172 N N . LYS A 1 385 ? 9.630 13.198 -14.806 1.00 80.94 385 LYS A N 1
ATOM 3173 C CA . LYS A 1 385 ? 8.706 14.217 -15.366 1.00 80.94 385 LYS A CA 1
ATOM 3174 C C . LYS A 1 385 ? 9.392 15.272 -16.226 1.00 80.94 385 LYS A C 1
ATOM 3176 O O . LYS A 1 385 ? 8.774 15.856 -17.110 1.00 80.94 385 LYS A O 1
ATOM 3181 N N . LYS A 1 386 ? 10.653 15.578 -15.921 1.00 76.69 386 LYS A N 1
ATOM 3182 C CA . LYS A 1 386 ? 11.451 16.594 -16.625 1.00 76.69 386 LYS A CA 1
ATOM 3183 C C . LYS A 1 386 ? 12.368 15.983 -17.679 1.00 76.69 386 LYS A C 1
ATOM 3185 O O . LYS A 1 386 ? 13.077 16.719 -18.366 1.00 76.69 386 LYS A O 1
ATOM 3190 N N . SER A 1 387 ? 12.407 14.658 -17.774 1.00 76.50 387 SER A N 1
ATOM 3191 C CA . SER A 1 387 ? 13.270 13.955 -18.704 1.00 76.50 387 SER A CA 1
ATOM 3192 C C . SER A 1 387 ? 12.662 13.966 -20.095 1.00 76.50 387 SER A C 1
ATOM 3194 O O . SER A 1 387 ? 11.488 13.679 -20.278 1.00 76.50 387 SER A O 1
ATOM 3196 N N . SER A 1 388 ? 13.490 14.235 -21.101 1.00 76.69 388 SER A N 1
ATOM 3197 C CA . SER A 1 388 ? 13.104 14.033 -22.496 1.00 76.69 388 SER A CA 1
ATOM 3198 C C . SER A 1 388 ? 13.214 12.570 -22.927 1.00 76.69 388 SER A C 1
ATOM 3200 O O . SER A 1 388 ? 12.978 12.295 -24.090 1.00 76.69 388 SER A O 1
ATOM 3202 N N . LEU A 1 389 ? 13.678 11.660 -22.060 1.00 80.88 389 LEU A N 1
ATOM 3203 C CA . LEU A 1 389 ? 13.873 10.243 -22.394 1.00 80.88 389 LEU A CA 1
ATOM 3204 C C . LEU A 1 389 ? 12.681 9.369 -22.002 1.00 80.88 389 LEU A C 1
ATOM 3206 O O . LEU A 1 389 ? 12.542 8.270 -22.525 1.00 80.88 389 LEU A O 1
ATOM 3210 N N . TRP A 1 390 ? 11.854 9.850 -21.078 1.00 85.94 390 TRP A N 1
ATOM 3211 C CA . TRP A 1 390 ? 10.744 9.101 -20.511 1.00 85.94 390 TRP A CA 1
ATOM 3212 C C . TRP A 1 390 ? 9.433 9.784 -20.875 1.00 85.94 390 TRP A C 1
ATOM 3214 O O . TRP A 1 390 ? 9.305 11.002 -20.753 1.00 85.94 390 TRP A O 1
ATOM 3224 N N . SER A 1 391 ? 8.465 8.993 -21.317 1.00 85.50 391 SER A N 1
ATOM 3225 C CA . SER A 1 391 ? 7.072 9.407 -21.391 1.00 85.50 391 SER A CA 1
ATOM 3226 C C . SER A 1 391 ? 6.410 9.165 -20.042 1.00 85.50 391 SER A C 1
ATOM 3228 O O . SER A 1 391 ? 6.702 8.168 -19.387 1.00 85.50 391 SER A O 1
ATOM 3230 N N . ALA A 1 392 ? 5.538 10.073 -19.616 1.00 84.44 392 ALA A N 1
ATOM 3231 C CA . ALA A 1 392 ? 4.757 9.915 -18.399 1.00 84.44 392 ALA A CA 1
ATOM 3232 C C . ALA A 1 392 ? 3.312 9.598 -18.778 1.00 84.44 392 ALA A C 1
ATOM 3234 O O . ALA A 1 392 ? 2.611 10.457 -19.319 1.00 84.44 392 ALA A O 1
ATOM 3235 N N . GLN A 1 393 ? 2.860 8.388 -18.463 1.00 75.50 393 GLN A N 1
ATOM 3236 C CA . GLN A 1 393 ? 1.451 8.036 -18.556 1.00 75.50 393 GLN A CA 1
ATOM 3237 C C . GLN A 1 393 ? 0.799 8.338 -17.211 1.00 75.50 393 GLN A C 1
ATOM 3239 O O . GLN A 1 393 ? 1.008 7.636 -16.216 1.00 75.50 393 GLN A O 1
ATOM 3244 N N . ASN A 1 394 ? 0.018 9.421 -17.180 1.00 62.38 394 ASN A N 1
ATOM 3245 C CA . ASN A 1 394 ? -0.866 9.696 -16.058 1.00 62.38 394 ASN A CA 1
ATOM 3246 C C . ASN A 1 394 ? -1.986 8.664 -16.090 1.00 62.38 394 ASN A C 1
ATOM 3248 O O . ASN A 1 394 ? -2.853 8.701 -16.960 1.00 62.38 394 ASN A O 1
ATOM 3252 N N . VAL A 1 395 ? -2.010 7.780 -15.100 1.00 55.38 395 VAL A N 1
ATOM 3253 C CA . VAL A 1 395 ? -3.010 6.710 -14.993 1.00 55.38 395 VAL A CA 1
ATOM 3254 C C . VAL A 1 395 ? -4.358 7.238 -14.430 1.00 55.38 395 VAL A C 1
ATOM 3256 O O . VAL A 1 395 ? -5.221 6.491 -13.969 1.00 55.38 395 VAL A O 1
ATOM 3259 N N . PHE A 1 396 ? -4.561 8.562 -14.495 1.00 40.38 396 PHE A N 1
ATOM 3260 C CA . PHE A 1 396 ? -5.744 9.308 -14.052 1.00 40.38 396 PHE A CA 1
ATOM 3261 C C . PHE A 1 396 ? -6.586 9.736 -15.274 1.00 40.38 396 PHE A C 1
ATOM 3263 O O . PHE A 1 396 ? -6.009 10.263 -16.227 1.00 40.38 396 PHE A O 1
ATOM 3270 N N . PRO A 1 397 ? -7.927 9.559 -15.280 1.00 39.91 397 PRO A N 1
ATOM 3271 C CA . PRO A 1 397 ? -8.815 9.424 -14.125 1.00 39.91 397 PRO A CA 1
ATOM 3272 C C . PRO A 1 397 ? -9.150 7.966 -13.766 1.00 39.91 397 PRO A C 1
ATOM 3274 O O . PRO A 1 397 ? -9.559 7.186 -14.623 1.00 39.91 397 PRO A O 1
ATOM 3277 N N . GLY A 1 398 ? -8.978 7.615 -12.483 1.00 43.00 398 GLY A N 1
ATOM 3278 C CA . GLY A 1 398 ? -9.303 6.294 -11.911 1.00 43.00 398 GLY A CA 1
ATOM 3279 C C . GLY A 1 398 ? -8.348 5.779 -10.818 1.00 43.00 398 GLY A C 1
ATOM 3280 O O . GLY A 1 398 ? -8.489 4.641 -10.371 1.00 43.00 398 GLY A O 1
ATOM 3281 N N . GLY A 1 399 ? -7.388 6.600 -10.373 1.00 54.34 399 GLY A N 1
ATOM 3282 C CA . GLY A 1 399 ? -6.599 6.354 -9.159 1.00 54.34 399 GLY A CA 1
ATOM 3283 C C . GLY A 1 399 ? -5.758 5.068 -9.159 1.00 54.34 399 GLY A C 1
ATOM 3284 O O . GLY A 1 399 ? -5.339 4.561 -10.203 1.00 54.34 399 GLY A O 1
ATOM 3285 N N . ARG A 1 400 ? -5.503 4.530 -7.956 1.00 52.12 400 ARG A N 1
ATOM 3286 C CA . ARG A 1 400 ? -4.655 3.345 -7.704 1.00 52.12 400 ARG A CA 1
ATOM 3287 C C . ARG A 1 400 ? -5.171 2.067 -8.389 1.00 52.12 400 ARG A C 1
ATOM 3289 O O . ARG A 1 400 ? -4.375 1.180 -8.685 1.00 52.12 400 ARG A O 1
ATOM 3296 N N . ASN A 1 401 ? -6.466 1.987 -8.713 1.00 54.19 401 ASN A N 1
ATOM 3297 C CA . ASN A 1 401 ? -7.072 0.848 -9.415 1.00 54.19 401 ASN A CA 1
ATOM 3298 C C . ASN A 1 401 ? -6.617 0.747 -10.871 1.00 54.19 401 ASN A C 1
ATOM 3300 O O . ASN A 1 401 ? -6.249 -0.339 -11.319 1.00 54.19 401 ASN A O 1
ATOM 3304 N N . ASN A 1 402 ? -6.575 1.866 -11.598 1.00 61.28 402 ASN A N 1
ATOM 3305 C CA . ASN A 1 402 ? -6.021 1.868 -12.950 1.00 61.28 402 ASN A CA 1
ATOM 3306 C C . ASN A 1 402 ? -4.505 1.634 -12.919 1.00 61.28 402 ASN A C 1
ATOM 3308 O O . ASN A 1 402 ?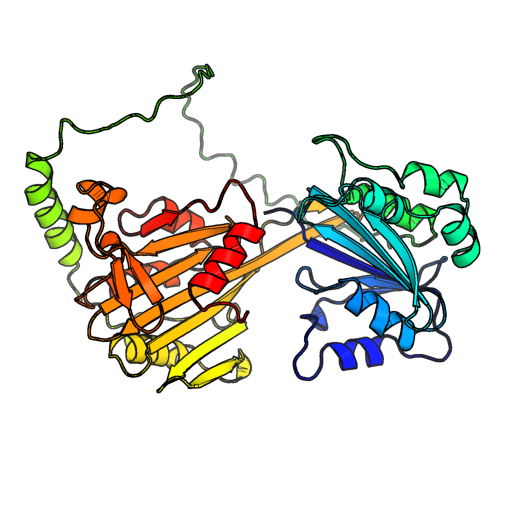 -3.994 0.900 -13.756 1.00 61.28 402 ASN A O 1
ATOM 3312 N N . TYR A 1 403 ? -3.798 2.178 -11.922 1.00 64.44 403 TYR A N 1
ATOM 3313 C CA . TYR A 1 403 ? -2.364 1.938 -11.730 1.00 64.44 403 TYR A CA 1
ATOM 3314 C C . TYR A 1 403 ? -2.059 0.451 -11.496 1.00 64.44 403 TYR A C 1
ATOM 3316 O O . TYR A 1 403 ? -1.232 -0.129 -12.191 1.00 64.44 403 TYR A O 1
ATOM 3324 N N . ASN A 1 404 ? -2.784 -0.208 -10.588 1.00 63.97 404 ASN A N 1
ATOM 3325 C CA . ASN A 1 404 ? -2.633 -1.640 -10.333 1.00 63.97 404 ASN A CA 1
ATOM 3326 C C . ASN A 1 404 ? -3.124 -2.504 -11.502 1.00 63.97 404 ASN A C 1
ATOM 3328 O O . ASN A 1 404 ? -2.516 -3.533 -11.780 1.00 63.97 404 ASN A O 1
ATOM 3332 N N . ARG A 1 405 ? -4.176 -2.091 -12.224 1.00 68.19 405 ARG A N 1
ATOM 3333 C CA . ARG A 1 405 ? -4.577 -2.747 -13.479 1.00 68.19 405 ARG A CA 1
ATOM 3334 C C . ARG A 1 405 ? -3.430 -2.725 -14.483 1.00 68.19 405 ARG A C 1
ATOM 3336 O O . ARG A 1 405 ? -3.108 -3.765 -15.038 1.00 68.19 405 ARG A O 1
ATOM 3343 N N . TRP A 1 406 ? -2.774 -1.581 -14.649 1.00 69.25 406 TRP A N 1
ATOM 3344 C CA . TRP A 1 406 ? -1.626 -1.456 -15.541 1.00 69.25 406 TRP A CA 1
ATOM 3345 C C . TRP A 1 406 ? -0.434 -2.295 -15.088 1.00 69.25 406 TRP A C 1
ATOM 3347 O O . TRP A 1 406 ? 0.211 -2.948 -15.900 1.00 69.25 406 TRP A O 1
ATOM 3357 N N . ARG A 1 407 ? -0.183 -2.356 -13.776 1.00 73.56 407 ARG A N 1
ATOM 3358 C CA . ARG A 1 407 ? 0.806 -3.277 -13.205 1.00 73.56 407 ARG A CA 1
ATOM 3359 C C . ARG A 1 407 ? 0.468 -4.740 -13.539 1.00 73.56 407 ARG A C 1
ATOM 3361 O O . ARG A 1 407 ? 1.365 -5.462 -13.957 1.00 73.56 407 ARG A O 1
ATOM 3368 N N . ARG A 1 408 ? -0.795 -5.177 -13.432 1.00 74.00 408 ARG A N 1
ATOM 3369 C CA . ARG A 1 408 ? -1.223 -6.534 -13.849 1.00 74.00 408 ARG A CA 1
ATOM 3370 C C . ARG A 1 408 ? -1.029 -6.770 -15.346 1.00 74.00 408 ARG A C 1
ATOM 3372 O O . ARG A 1 408 ? -0.400 -7.748 -15.728 1.00 74.00 408 ARG A O 1
ATOM 3379 N N . GLU A 1 409 ? -1.499 -5.849 -16.190 1.00 72.75 409 GLU A N 1
ATOM 3380 C CA . GLU A 1 409 ? -1.362 -5.934 -17.656 1.00 72.75 409 GLU A CA 1
ATOM 3381 C C . GLU A 1 409 ? 0.105 -6.040 -18.105 1.00 72.75 409 GLU A C 1
ATOM 3383 O O . GLU A 1 409 ? 0.403 -6.657 -19.128 1.00 72.75 409 GLU A O 1
ATOM 3388 N N . LEU A 1 410 ? 1.023 -5.478 -17.316 1.00 73.44 410 LEU A N 1
ATOM 3389 C CA . LEU A 1 410 ? 2.465 -5.496 -17.556 1.00 73.44 410 LEU A CA 1
ATOM 3390 C C . LEU A 1 410 ? 3.207 -6.575 -16.743 1.00 73.44 410 LEU A C 1
ATOM 3392 O O . LEU A 1 410 ? 4.434 -6.593 -16.709 1.00 73.44 410 LEU A O 1
ATOM 3396 N N . GLY A 1 411 ? 2.485 -7.508 -16.114 1.00 64.25 411 GLY A N 1
ATOM 3397 C CA . GLY A 1 411 ? 3.061 -8.677 -15.441 1.00 64.25 411 GLY A CA 1
ATOM 3398 C C . GLY A 1 411 ? 3.749 -8.399 -14.097 1.00 64.25 411 GLY A C 1
ATOM 3399 O O . GLY A 1 411 ? 4.488 -9.251 -13.607 1.00 64.25 411 GLY A O 1
ATOM 3400 N N . LEU A 1 412 ? 3.522 -7.231 -13.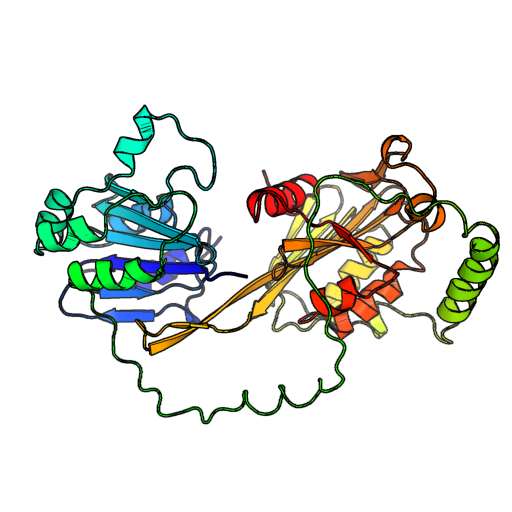485 1.00 64.19 412 LEU A N 1
ATOM 3401 C CA . LEU A 1 412 ? 4.037 -6.885 -12.150 1.00 64.19 412 LEU A CA 1
ATOM 3402 C C . LEU A 1 412 ? 3.257 -7.528 -11.004 1.00 64.19 412 LEU A C 1
ATOM 3404 O O . LEU A 1 412 ? 3.816 -7.772 -9.933 1.00 64.19 412 LEU A O 1
ATOM 3408 N N . LEU A 1 413 ? 1.963 -7.741 -11.209 1.00 54.84 413 LEU A N 1
ATOM 3409 C CA . LEU A 1 413 ? 1.055 -8.336 -10.241 1.00 54.84 413 LEU A CA 1
ATOM 3410 C C . LEU A 1 413 ? 0.505 -9.624 -10.854 1.00 54.84 413 LEU A C 1
ATOM 3412 O O . LEU A 1 413 ? 0.163 -9.630 -12.036 1.00 54.84 413 LEU A O 1
ATOM 3416 N N . GLU A 1 414 ? 0.451 -10.693 -10.061 1.00 53.47 414 GLU A N 1
ATOM 3417 C CA . GLU A 1 414 ? -0.338 -11.873 -10.421 1.00 53.47 414 GLU A CA 1
ATOM 3418 C C . GLU A 1 414 ? -1.832 -11.498 -10.440 1.00 53.47 414 GLU A C 1
ATOM 3420 O O . GLU A 1 414 ? -2.230 -10.492 -9.834 1.00 53.47 414 GLU A O 1
ATOM 3425 N N . ASP A 1 415 ? -2.625 -12.266 -11.192 1.00 38.19 415 ASP A N 1
ATOM 3426 C CA . ASP A 1 415 ? -4.074 -12.059 -11.345 1.00 38.19 415 ASP A CA 1
ATOM 3427 C C . ASP A 1 415 ? -4.843 -12.152 -10.018 1.00 38.19 415 ASP A C 1
ATOM 3429 O O . ASP A 1 415 ? -4.594 -13.105 -9.240 1.00 38.19 415 ASP A O 1
#

Secondary structure (DSSP, 8-state):
----EEEEEEPPPSS--HHHHHHHHHSTT-TT---GGG-EEEE-SS-EEEE--TT---SHHHHHHHHHHSSSEEEEEEEETTTEEEEEEEETTEEEEEEESSTTSSSPPPHHHHGGGB--HHHHHHHHTS-HHHHHTT-----SS---TTHHHHHHHHHT-PPP-----S-----TTSTTS--------------------SS-TTHHHHHHHHHHHHHT-SS---HHHH----TTTEEEEEEEETTEEEEEEGGG--HHHHHHHHHHHHTTS-SEEEEEEEEEEEEEEETTTTEEEEEEEEEEEEEEEETTEEEEEEEETTTTEEEEE-S-HHHHHHS-TTTPPEEEETTEEEETTT-BSSGGGHHHHHHHHHTTGGGHHHHHTT-SSEEEEE--SSHHHHHHHHHHHTTSS--

Mean predicted aligned error: 14.58 Å

Solvent-accessible surface area (backbone atoms only — not comparable to full-atom values): 23543 Å² total; per-residue (Å²): 116,48,40,40,47,36,36,37,41,30,47,74,63,86,90,56,66,66,65,62,51,52,51,58,52,40,44,86,85,25,88,35,50,53,44,74,93,55,43,44,81,45,81,43,89,49,16,34,40,38,37,47,30,56,72,35,52,69,45,66,66,42,23,23,58,50,7,58,71,47,71,56,57,23,35,25,38,39,28,50,52,53,70,32,34,37,38,32,31,11,39,69,52,38,82,76,44,32,31,33,28,56,78,47,76,89,51,89,66,58,79,84,56,52,71,64,30,45,50,52,36,67,58,49,18,66,77,59,71,38,53,34,75,64,43,49,76,66,53,56,71,64,62,97,82,85,69,66,33,67,51,56,56,57,45,36,39,52,48,35,49,55,78,74,88,54,83,75,84,72,79,79,85,78,72,78,76,75,74,82,80,75,88,75,89,78,89,82,79,93,76,90,78,80,90,75,89,79,83,86,82,85,80,60,84,79,43,53,67,56,45,50,48,46,51,51,58,58,64,59,48,94,62,86,70,48,51,70,82,71,43,65,57,68,67,89,30,43,52,39,39,36,39,23,47,96,87,43,81,45,79,43,50,52,90,77,56,52,44,66,54,53,38,43,52,53,53,37,20,78,70,61,66,18,39,29,37,38,42,32,30,53,43,81,42,78,60,45,77,38,78,92,61,50,42,71,50,62,29,60,36,58,29,35,42,38,39,34,14,28,98,66,26,33,37,46,36,38,38,34,43,66,75,50,28,40,33,38,36,56,42,27,66,64,51,60,75,73,52,57,82,91,72,58,53,73,39,67,28,46,96,39,77,42,52,44,33,35,39,22,78,64,66,82,64,52,45,53,52,49,42,57,41,52,74,38,53,95,52,33,64,74,52,44,78,71,35,93,56,36,47,76,46,69,40,65,93,60,54,72,61,44,39,50,48,50,34,36,74,69,67,74,39,84,135

Nearest PDB structures (foldseek):
  2in5-assembly1_B  TM=3.130E-01  e=3.897E+00  Escherichia coli K-12
  8tcc-assembly1_A  TM=3.028E-01  e=8.351E+00  Burkholderia pseudomallei